Protein 8IVZ (pdb70)

Nearest PDB structures (foldseek):
  8ivz-assembly1_A  TM=7.024E-01  e=9.332E-20  Mus musculus
  2x0c-assembly1_A  TM=5.821E-01  e=8.755E-14  Mus musculus
  5ic0-assembly1_A  TM=5.980E-01  e=2.371E-13  Mus musculus
  5ic1-assembly1_A  TM=5.820E-01  e=1.848E-13  Mus musculus
  8vdo-assembly1_A  TM=5.784E-01  e=1.638E-11  Mus musculus

InterPro domains:
  IPR000299 FERM domain [PS50057] (86-403)
  IPR002404 IRS-type PTB domain [PF02174] (313-400)
  IPR002558 I/LWEQ domain [PF01608] (2386-2531)
  IPR002558 I/LWEQ domain [PS50945] (2293-2533)
  IPR002558 I/LWEQ domain [SM00307] (2336-2533)
  IPR011993 PH-like domain superfamily [G3DSA:2.30.29.30] (308-405)
  IPR014352 FERM/acyl-CoA-binding protein superfamily [G3DSA:1.20.80.10] (198-307)
  IPR015009 Vinculin-binding site-containing domain [PF08913] (1849-1973)
  IPR015224 Talin, central [PF09141] (491-652)
  IPR019747 FERM conserved site [PS00660] (173-201)
  IPR019747 FERM conserved site [PS00661] (283-312)
  IPR019748 FERM central domain [cd14473] (211-305)
  IPR019749 Band 4.1 domain [SM00295] (82-313)
  IPR029071 Ubiquitin-like domain superfamily [SSF54236] (79-135)
  IPR032425 Talin, N-terminal F0 domain [PF16511] (4-83)
  IPR035963 FERM superfamily, second domain [SSF47031] (195-308)
  IPR035964 I/LWEQ domain superfamily [SSF109885] (658-782)
  IPR035964 I/LWEQ domain superfamily [SSF109885] (753-888)
  IPR035964 I/LWEQ domain superfamily [SSF109885] (1411-1555)
  IPR035964 I/LWEQ domain superfamily [SSF109885] (2295-2486)

GO terms:
  GO:0005925 focal adhesion (C, IDA)
  GO:0043622 cortical microtubule organization (P, IMP)
  GO:0005515 protein binding (F, IPI)
  GO:0030866 cortical actin cytoskeleton organization (P, IMP)
  GO:0007044 cell-substrate junction assembly (P, IMP)
  GO:0005829 cytosol (C, TAS)
  GO:0005178 integrin binding (F, IMP)
  GO:0001786 phosphatidylserine binding (F, IMP)
  GO:0035091 phosphatidylinositol binding (F, IMP)
  GO:0033622 integrin activation (P, IMP)
  GO:0007229 integrin-mediated signaling pathway (P, IMP)

Structure (mmCIF, N/CA/C/O backbone):
data_8IVZ
#
_entry.id   8IVZ
#
_cell.length_a   40.544
_cell.length_b   46.898
_cell.length_c   261.610
_cell.angle_alpha   90.00
_cell.angle_beta   90.00
_cell.angle_gamma   90.00
#
_symmetry.space_group_name_H-M   'P 2 2 21'
#
loop_
_entity.id
_entity.type
_entity.pdbx_description
1 polymer Talin-1
2 polymer 'KN motif and ankyrin repeat domains 1'
3 water water
#
loop_
_atom_site.group_PDB
_atom_site.id
_atom_site.type_symbol
_atom_site.label_atom_id
_atom_site.label_alt_id
_atom_site.label_comp_id
_atom_site.label_asym_id
_atom_site.label_entity_id
_atom_site.label_seq_id
_atom_site.pdbx_PDB_ins_code
_atom_site.Cartn_x
_atom_site.Cartn_y
_atom_site.Cartn_z
_atom_site.occupancy
_atom_site.B_iso_or_equiv
_atom_site.auth_seq_id
_atom_site.auth_comp_id
_atom_site.auth_asym_id
_atom_site.auth_atom_id
_atom_site.pdbx_PDB_model_num
ATOM 1 N N . GLY A 1 7 ? -15.243 -3.119 46.834 1.00 100.74 1359 GLY A N 1
ATOM 2 C CA . GLY A 1 7 ? -13.886 -3.347 46.377 1.00 100.28 1359 GLY A CA 1
ATOM 3 C C . GLY A 1 7 ? -13.176 -2.077 45.952 1.00 96.05 1359 GLY A C 1
ATOM 4 O O . GLY A 1 7 ? -11.985 -1.905 46.211 1.00 87.17 1359 GLY A O 1
ATOM 5 N N . GLN A 1 8 ? -13.915 -1.178 45.295 1.00 97.08 1360 GLN A N 1
ATOM 6 C CA . GLN A 1 8 ? -13.317 0.071 44.837 1.00 90.49 1360 GLN A CA 1
ATOM 7 C C . GLN A 1 8 ? -13.098 1.054 45.980 1.00 82.51 1360 GLN A C 1
ATOM 8 O O . GLN A 1 8 ? -12.18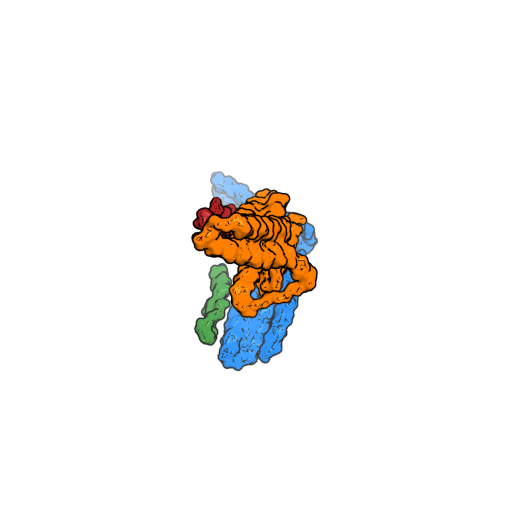0 1.878 45.911 1.00 86.63 1360 GLN A O 1
ATOM 14 N N . LYS A 1 9 ? -13.921 0.990 47.030 1.00 76.31 1361 LYS A N 1
ATOM 15 C CA . LYS A 1 9 ? -13.763 1.926 48.139 1.00 71.99 1361 LYS A CA 1
ATOM 16 C C . LYS A 1 9 ? -12.449 1.699 48.876 1.00 68.98 1361 LYS A C 1
ATOM 17 O O . LYS A 1 9 ? -11.750 2.657 49.224 1.00 67.08 1361 LYS A O 1
ATOM 23 N N . GLU A 1 10 ? -12.099 0.434 49.125 1.00 74.93 1362 GLU A N 1
ATOM 24 C CA . GLU A 1 10 ? -10.842 0.131 49.802 1.00 75.10 1362 GLU A CA 1
ATOM 25 C C . GLU A 1 10 ? -9.647 0.641 49.005 1.00 71.55 1362 GLU A C 1
ATOM 26 O O . GLU A 1 10 ? -8.655 1.101 49.583 1.00 66.06 1362 GLU A O 1
ATOM 32 N N . CYS A 1 11 ? -9.724 0.572 47.674 1.00 59.00 1363 CYS A N 1
ATOM 33 C CA . CYS A 1 11 ? -8.639 1.076 46.839 1.00 54.29 1363 CYS A CA 1
ATOM 34 C C . CYS A 1 11 ? -8.660 2.597 46.746 1.00 54.73 1363 CYS A C 1
ATOM 35 O O . CYS A 1 11 ? -7.601 3.232 46.692 1.00 56.51 1363 CYS A O 1
ATOM 38 N N . ASP A 1 12 ? -9.852 3.200 46.724 1.00 59.14 1364 ASP A N 1
ATOM 39 C CA . ASP A 1 12 ? -9.937 4.656 46.662 1.00 54.91 1364 ASP A CA 1
ATOM 40 C C . ASP A 1 12 ? -9.445 5.296 47.954 1.00 52.26 1364 ASP A C 1
ATOM 41 O O . ASP A 1 12 ? -8.713 6.292 47.919 1.00 50.73 1364 ASP A O 1
ATOM 46 N N . ASN A 1 13 ? -9.836 4.741 49.104 1.00 57.65 1365 ASN A N 1
ATOM 47 C CA . ASN A 1 13 ? -9.379 5.293 50.376 1.00 51.72 1365 ASN A CA 1
ATOM 48 C C . ASN A 1 13 ? -7.877 5.104 50.553 1.00 52.17 1365 ASN A C 1
ATOM 49 O O . ASN A 1 13 ? -7.201 5.972 51.116 1.00 59.97 1365 ASN A O 1
ATOM 54 N N . ALA A 1 14 ? -7.338 3.980 50.077 1.00 44.72 1366 ALA A N 1
ATOM 55 C CA . ALA A 1 14 ? -5.903 3.743 50.201 1.00 48.92 1366 ALA A CA 1
ATOM 56 C C . ALA A 1 14 ? -5.105 4.759 49.395 1.00 53.99 1366 ALA A C 1
ATOM 57 O O . ALA A 1 14 ? -4.072 5.257 49.859 1.00 56.37 1366 ALA A O 1
ATOM 59 N N . LEU A 1 15 ? -5.571 5.087 48.188 1.00 52.60 1367 LEU A N 1
ATOM 60 C CA . LEU A 1 15 ? -4.873 6.075 47.373 1.00 49.58 1367 LEU A CA 1
ATOM 61 C C . LEU A 1 15 ? -4.981 7.474 47.965 1.00 51.06 1367 LEU A C 1
ATOM 62 O O . LEU A 1 15 ? -4.047 8.273 47.835 1.00 54.04 1367 LEU A O 1
ATOM 67 N N . ARG A 1 16 ? -6.106 7.790 48.612 1.00 47.00 1368 ARG A N 1
ATOM 68 C CA . ARG A 1 16 ? -6.242 9.091 49.258 1.00 47.07 1368 ARG A CA 1
ATOM 69 C C . ARG A 1 16 ? -5.298 9.218 50.446 1.00 50.57 1368 ARG A C 1
ATOM 70 O O . ARG A 1 16 ? -4.695 10.277 50.658 1.00 56.36 1368 ARG A O 1
ATOM 78 N N . GLN A 1 17 ? -5.158 8.150 51.234 1.00 49.81 1369 GLN A N 1
ATOM 79 C CA . GLN A 1 17 ? -4.241 8.186 52.368 1.00 54.78 1369 GLN A CA 1
ATOM 80 C C . GLN A 1 17 ? -2.787 8.207 51.915 1.00 50.36 1369 GLN A C 1
ATOM 81 O O . GLN A 1 17 ? -1.934 8.775 52.607 1.00 47.21 1369 GLN A O 1
ATOM 87 N N . LEU A 1 18 ? -2.484 7.602 50.763 1.00 52.18 1370 LEU A N 1
ATOM 88 C CA . LEU A 1 18 ? -1.103 7.567 50.291 1.00 51.64 1370 LEU A CA 1
ATOM 89 C C . LEU A 1 18 ? -0.637 8.934 49.806 1.00 55.99 1370 LEU A C 1
ATOM 90 O O . LEU A 1 18 ? 0.513 9.319 50.043 1.00 59.39 1370 LEU A O 1
ATOM 95 N N . GLU A 1 19 ? -1.505 9.680 49.120 1.00 54.58 1371 GLU A N 1
ATOM 96 C CA . GLU A 1 19 ? -1.113 11.008 48.662 1.00 55.51 1371 GLU A CA 1
ATOM 97 C C . GLU A 1 19 ? -1.095 12.025 49.795 1.00 56.43 1371 GLU A C 1
ATOM 98 O O . GLU A 1 19 ? -0.516 13.105 49.634 1.00 59.35 1371 GLU A O 1
ATOM 104 N N . THR A 1 20 ? -1.710 11.705 50.934 1.00 54.47 1372 THR A N 1
ATOM 105 C CA . THR A 1 20 ? -1.662 12.600 52.084 1.00 52.93 1372 THR A CA 1
ATOM 106 C C . THR A 1 20 ? -0.382 12.402 52.887 1.00 55.61 1372 THR A C 1
ATOM 107 O O . THR A 1 20 ? 0.238 13.378 53.324 1.00 59.98 1372 THR A O 1
ATOM 111 N N . VAL A 1 21 ? 0.036 11.147 53.079 1.00 53.70 1373 VAL A N 1
ATOM 112 C CA . VAL A 1 21 ? 1.233 10.864 53.862 1.00 50.32 1373 VAL A CA 1
ATOM 113 C C . VAL A 1 21 ? 2.507 11.214 53.106 1.00 53.36 1373 VAL A C 1
ATOM 114 O O . VAL A 1 21 ? 3.578 11.308 53.716 1.00 58.16 1373 VAL A O 1
ATOM 118 N N . ARG A 1 22 ? 2.424 11.413 51.788 1.00 49.18 1374 ARG A N 1
ATOM 119 C CA . ARG A 1 22 ? 3.599 11.817 51.027 1.00 47.64 1374 ARG A CA 1
ATOM 120 C C . ARG A 1 22 ? 4.002 13.257 51.315 1.00 54.42 1374 ARG A C 1
ATOM 121 O O . ARG A 1 22 ? 5.155 13.629 51.068 1.00 64.66 1374 ARG A O 1
ATOM 129 N N . GLU A 1 23 ? 3.082 14.072 51.842 1.00 51.11 1375 GLU A N 1
ATOM 130 C CA . GLU A 1 23 ? 3.417 15.451 52.183 1.00 59.25 1375 GLU A CA 1
ATOM 131 C C . GLU A 1 23 ? 4.521 15.519 53.230 1.00 50.93 1375 GLU A C 1
ATOM 132 O O . GLU A 1 23 ? 5.252 16.514 53.298 1.00 54.88 1375 GLU A O 1
ATOM 138 N N . LEU A 1 24 ? 4.659 14.476 54.052 1.00 51.27 1376 LEU A N 1
ATOM 139 C CA . LEU A 1 24 ? 5.762 14.430 55.004 1.00 54.20 1376 LEU A CA 1
ATOM 140 C C . LEU A 1 24 ? 7.102 14.284 54.295 1.00 56.21 1376 LEU A C 1
ATOM 141 O O . LEU A 1 24 ? 8.127 14.756 54.802 1.00 55.92 1376 LEU A O 1
ATOM 146 N N . LEU A 1 25 ? 7.117 13.640 53.127 1.00 51.08 1377 LEU A N 1
ATOM 147 C CA . LEU A 1 25 ? 8.370 13.394 52.427 1.00 55.13 1377 LEU A CA 1
ATOM 148 C C . LEU A 1 25 ? 8.844 14.593 51.619 1.00 63.89 1377 LEU A C 1
ATOM 149 O O . LEU A 1 25 ? 10.012 14.627 51.217 1.00 75.76 1377 LEU A O 1
ATOM 154 N N . GLU A 1 26 ? 7.973 15.573 51.372 1.00 58.04 1378 GLU A N 1
ATOM 155 C CA . GLU A 1 26 ? 8.340 16.684 50.500 1.00 65.10 1378 GLU A CA 1
ATOM 156 C C . GLU A 1 26 ? 9.472 17.510 51.098 1.00 69.22 1378 GLU A C 1
ATOM 157 O O . GLU A 1 26 ? 10.494 17.746 50.444 1.00 77.29 1378 GLU A O 1
ATOM 163 N N . ASN A 1 27 ? 9.312 17.955 52.341 1.00 65.00 1379 ASN A N 1
ATOM 164 C CA . ASN A 1 27 ? 10.313 18.784 53.012 1.00 69.70 1379 ASN A CA 1
ATOM 165 C C . ASN A 1 27 ? 10.369 18.412 54.485 1.00 75.39 1379 ASN A C 1
ATOM 166 O O . ASN A 1 27 ? 9.750 19.064 55.334 1.00 83.45 1379 ASN A O 1
ATOM 171 N N . PRO A 1 28 ? 11.114 17.359 54.831 1.00 71.81 1380 PRO A N 1
ATOM 172 C CA . PRO A 1 28 ? 11.222 16.972 56.243 1.00 70.27 1380 PRO A CA 1
ATOM 173 C C . PRO A 1 28 ? 12.418 17.617 56.928 1.00 72.76 1380 PRO A C 1
ATOM 174 O O . PRO A 1 28 ? 13.508 17.041 56.965 1.00 64.56 1380 PRO A O 1
ATOM 178 N N . VAL A 1 29 ? 12.221 18.819 57.471 1.00 79.03 1381 VAL A N 1
ATOM 179 C CA . VAL A 1 29 ? 13.236 19.536 58.232 1.00 70.51 1381 VAL A CA 1
ATOM 180 C C . VAL A 1 29 ? 12.808 19.770 59.675 1.00 67.95 1381 VAL A C 1
ATOM 181 O O . VAL A 1 29 ? 13.463 20.522 60.397 1.00 72.53 1381 VAL A O 1
ATOM 185 N N . GLN A 1 30 ? 11.728 19.130 60.111 1.00 71.24 1382 GLN A N 1
ATOM 186 C CA . GLN A 1 30 ? 11.199 19.255 61.459 1.00 66.24 1382 GLN A CA 1
ATOM 187 C C . GLN A 1 30 ? 10.852 17.872 61.981 1.00 69.13 1382 GLN A C 1
ATOM 188 O O . GLN A 1 30 ? 10.566 16.966 61.189 1.00 72.88 1382 GLN A O 1
ATOM 194 N N . PRO A 1 31 ? 10.871 17.671 63.302 1.00 67.22 1383 PRO A N 1
ATOM 195 C CA . PRO A 1 31 ? 10.544 16.345 63.844 1.00 61.83 1383 PRO A CA 1
ATOM 196 C C . PRO A 1 31 ? 9.102 15.960 63.544 1.00 63.53 1383 PRO A C 1
ATOM 197 O O . PRO A 1 31 ? 8.166 16.718 63.813 1.00 70.39 1383 PRO A O 1
ATOM 201 N N . ILE A 1 32 ? 8.932 14.766 62.979 1.00 57.06 1384 ILE A N 1
ATOM 202 C CA . ILE A 1 32 ? 7.598 14.292 62.625 1.00 60.88 1384 ILE A CA 1
ATOM 203 C C . ILE A 1 32 ? 6.904 13.680 63.835 1.00 62.20 1384 ILE A C 1
ATOM 204 O O . ILE A 1 32 ? 5.745 13.994 64.128 1.00 65.75 1384 ILE A O 1
ATOM 209 N N . ASN A 1 33 ? 7.597 12.805 64.558 1.00 63.20 1385 ASN A N 1
ATOM 210 C CA . ASN A 1 33 ? 7.030 12.153 65.732 1.00 65.88 1385 ASN A CA 1
ATOM 211 C C . ASN A 1 33 ? 8.144 11.934 66.751 1.00 67.54 1385 ASN A C 1
ATOM 212 O O . ASN A 1 33 ? 9.267 12.420 66.583 1.00 66.08 1385 ASN A O 1
ATOM 217 N N . ASP A 1 34 ? 7.830 11.196 67.817 1.00 71.17 1386 ASP A N 1
ATOM 218 C CA . ASP A 1 34 ? 8.763 10.973 68.912 1.00 67.10 1386 ASP A CA 1
ATOM 219 C C . ASP A 1 34 ? 9.582 9.697 68.748 1.00 57.65 1386 ASP A C 1
ATOM 220 O O . ASP A 1 34 ? 10.106 9.178 69.740 1.00 66.29 1386 ASP A O 1
ATOM 225 N N . MET A 1 35 ? 9.708 9.182 67.528 1.00 59.75 1387 MET A N 1
ATOM 226 C CA . MET A 1 35 ? 10.492 7.977 67.299 1.00 58.39 1387 MET A CA 1
ATOM 227 C C . MET A 1 35 ? 11.975 8.314 67.231 1.00 52.81 1387 MET A C 1
ATOM 228 O O . MET A 1 35 ? 12.374 9.279 66.571 1.00 49.86 1387 MET A O 1
ATOM 233 N N . SER A 1 36 ? 12.791 7.519 67.917 1.00 52.38 1388 SER A N 1
ATOM 234 C CA . SER A 1 36 ? 14.234 7.641 67.797 1.00 49.09 1388 SER A CA 1
ATOM 235 C C . SER A 1 36 ? 14.686 7.059 66.460 1.00 60.49 1388 SER A C 1
ATOM 236 O O . SER A 1 36 ? 13.885 6.558 65.665 1.00 67.67 1388 SER A O 1
ATOM 239 N N . TYR A 1 37 ? 15.994 7.126 66.201 1.00 59.50 1389 TYR A N 1
ATOM 240 C CA . TYR A 1 37 ? 16.513 6.527 64.977 1.00 56.07 1389 TYR A CA 1
ATOM 241 C C . TYR A 1 37 ? 16.333 5.015 64.983 1.00 57.38 1389 TYR A C 1
ATOM 242 O O . TYR A 1 37 ? 16.138 4.407 63.924 1.00 61.38 1389 TYR A O 1
ATOM 251 N N . PHE A 1 38 ? 16.386 4.394 66.163 1.00 69.38 1390 PHE A N 1
ATOM 252 C CA . PHE A 1 38 ? 16.092 2.968 66.262 1.00 65.39 1390 PHE A CA 1
ATOM 253 C C . PHE A 1 38 ? 14.597 2.704 66.153 1.00 63.29 1390 PHE A C 1
ATOM 254 O O . PHE A 1 38 ? 14.180 1.681 65.598 1.00 59.35 1390 PHE A O 1
ATOM 262 N N . GLY A 1 39 ? 13.773 3.610 66.683 1.00 65.65 1391 GLY A N 1
ATOM 263 C CA . GLY A 1 39 ? 12.338 3.477 66.510 1.00 59.20 1391 GLY A CA 1
ATOM 264 C C . GLY A 1 39 ? 11.910 3.611 65.064 1.00 59.99 1391 GLY A C 1
ATOM 265 O O . GLY A 1 39 ? 10.914 3.012 64.649 1.00 66.34 1391 GLY A O 1
ATOM 266 N N . CYS A 1 40 ? 12.654 4.389 64.275 1.00 56.84 1392 CYS A N 1
ATOM 267 C CA . CYS A 1 40 ? 12.329 4.535 62.861 1.00 50.99 1392 CYS A CA 1
ATOM 268 C C . CYS A 1 40 ? 12.653 3.262 62.092 1.00 57.41 1392 CYS A C 1
ATOM 269 O O . CYS A 1 40 ? 11.838 2.783 61.296 1.00 64.88 1392 CYS A O 1
ATOM 272 N N . LEU A 1 41 ? 13.843 2.698 62.315 1.00 57.13 1393 LEU A N 1
ATOM 273 C CA . LEU A 1 41 ? 14.216 1.483 61.600 1.00 57.45 1393 LEU A CA 1
ATOM 274 C C . LEU A 1 41 ? 13.330 0.312 62.005 1.00 64.67 1393 LEU A C 1
ATOM 275 O O . LEU A 1 41 ? 12.894 -0.463 61.147 1.00 65.44 1393 LEU A O 1
ATOM 280 N N . ASP A 1 42 ? 13.048 0.169 63.303 1.00 61.88 1394 ASP A N 1
ATOM 281 C CA . ASP A 1 42 ? 12.162 -0.901 63.751 1.00 57.63 1394 ASP A CA 1
ATOM 282 C C . ASP A 1 42 ? 10.786 -0.779 63.110 1.00 57.98 1394 ASP A C 1
ATOM 283 O O . ASP A 1 42 ? 10.192 -1.783 62.703 1.00 58.61 1394 ASP A O 1
ATOM 288 N N . SER A 1 43 ? 10.265 0.447 63.009 1.00 61.11 1395 SER A N 1
ATOM 289 C CA . SER A 1 43 ? 8.988 0.649 62.334 1.00 57.08 1395 SER A CA 1
ATOM 290 C C . SER A 1 43 ? 9.071 0.276 60.861 1.00 60.92 1395 SER A C 1
ATOM 291 O O . SER A 1 43 ? 8.090 -0.209 60.287 1.00 63.38 1395 SER A O 1
ATOM 294 N N . VAL A 1 44 ? 10.229 0.493 60.234 1.00 58.72 1396 VAL A N 1
ATOM 295 C CA . VAL A 1 44 ? 10.404 0.102 58.841 1.00 55.10 1396 VAL A CA 1
ATOM 296 C C . VAL A 1 44 ? 10.426 -1.416 58.714 1.00 59.81 1396 VAL A C 1
ATOM 297 O O . VAL A 1 44 ? 9.817 -1.984 57.799 1.00 66.30 1396 VAL A O 1
ATOM 301 N N . MET A 1 45 ? 11.111 -2.099 59.636 1.00 55.60 1397 MET A N 1
ATOM 302 C CA . MET A 1 45 ? 11.194 -3.555 59.569 1.00 60.39 1397 MET A CA 1
ATOM 303 C C . MET A 1 45 ? 9.832 -4.201 59.793 1.00 63.48 1397 MET A C 1
ATOM 304 O O . MET A 1 45 ? 9.456 -5.131 59.072 1.00 65.30 1397 MET A O 1
ATOM 309 N N . GLU A 1 46 ? 9.075 -3.719 60.782 1.00 67.49 1398 GLU A N 1
ATOM 310 C CA . GLU A 1 46 ? 7.781 -4.324 61.078 1.00 70.19 1398 GLU A CA 1
ATOM 311 C C . GLU A 1 46 ? 6.769 -4.038 59.976 1.00 67.00 1398 GLU A C 1
ATOM 312 O O . GLU A 1 46 ? 6.018 -4.933 59.570 1.00 70.16 1398 GLU A O 1
ATOM 318 N N . ASN A 1 47 ? 6.729 -2.799 59.480 1.00 63.92 1399 ASN A N 1
ATOM 319 C CA . ASN A 1 47 ? 5.808 -2.464 58.402 1.00 57.54 1399 ASN A CA 1
ATOM 320 C C . ASN A 1 47 ? 6.175 -3.150 57.093 1.00 63.86 1399 ASN A C 1
ATOM 321 O O . ASN A 1 47 ? 5.298 -3.345 56.245 1.00 64.51 1399 ASN A O 1
ATOM 326 N N . SER A 1 48 ? 7.445 -3.517 56.909 1.00 59.71 1400 SER A N 1
ATOM 327 C CA . SER A 1 48 ? 7.827 -4.261 55.713 1.00 53.04 1400 SER A CA 1
ATOM 328 C C . SER A 1 48 ? 7.294 -5.687 55.760 1.00 58.18 1400 SER A C 1
ATOM 329 O O . SER A 1 48 ? 6.856 -6.227 54.737 1.00 63.46 1400 SER A O 1
ATOM 332 N N . LYS A 1 49 ? 7.326 -6.315 56.939 1.00 64.53 1401 LYS A N 1
ATOM 333 C CA . LYS A 1 49 ? 6.748 -7.648 57.079 1.00 54.01 1401 LYS A CA 1
ATOM 334 C C . LYS A 1 49 ? 5.237 -7.611 56.896 1.00 57.42 1401 LYS A C 1
ATOM 335 O O . LYS A 1 49 ? 4.656 -8.518 56.290 1.00 66.94 1401 LYS A O 1
ATOM 341 N N . VAL A 1 50 ? 4.586 -6.568 57.414 1.00 55.22 1402 VAL A N 1
ATOM 342 C CA . VAL A 1 50 ? 3.143 -6.431 57.244 1.00 58.92 1402 VAL A CA 1
ATOM 343 C C . VAL A 1 50 ? 2.801 -6.171 55.782 1.00 64.54 1402 VAL A C 1
ATOM 344 O O . VAL A 1 50 ? 1.840 -6.736 55.245 1.00 64.60 1402 VAL A O 1
ATOM 348 N N . LEU A 1 51 ? 3.585 -5.323 55.111 1.00 65.11 1403 LEU A N 1
ATOM 349 C CA . LEU A 1 51 ? 3.333 -5.040 53.702 1.00 60.03 1403 LEU A CA 1
ATOM 350 C C . LEU A 1 51 ? 3.573 -6.272 52.838 1.00 56.50 1403 LEU A C 1
ATOM 351 O O . LEU A 1 51 ? 2.856 -6.496 51.855 1.00 62.39 1403 LEU A O 1
ATOM 356 N N . GLY A 1 52 ? 4.572 -7.083 53.191 1.00 56.23 1404 GLY A N 1
ATOM 357 C CA . GLY A 1 52 ? 4.864 -8.269 52.402 1.00 54.46 1404 GLY A CA 1
ATOM 358 C C . GLY A 1 52 ? 3.707 -9.248 52.363 1.00 57.55 1404 GLY A C 1
ATOM 359 O O . GLY A 1 52 ? 3.356 -9.767 51.301 1.00 55.87 1404 GLY A O 1
ATOM 360 N N . GLU A 1 53 ? 3.097 -9.514 53.520 1.00 55.07 1405 GLU A N 1
ATOM 361 C CA . GLU A 1 53 ? 1.939 -10.399 53.549 1.00 58.39 1405 GLU A CA 1
ATOM 362 C C . GLU A 1 53 ? 0.687 -9.709 53.023 1.00 55.54 1405 GLU A C 1
ATOM 363 O O . GLU A 1 53 ? -0.218 -10.382 52.517 1.00 60.55 1405 GLU A O 1
ATOM 369 N N . ALA A 1 54 ? 0.615 -8.380 53.127 1.00 52.65 1406 ALA A N 1
ATOM 370 C CA . ALA A 1 54 ? -0.515 -7.664 52.546 1.00 53.72 1406 ALA A CA 1
ATOM 371 C C . ALA A 1 54 ? -0.479 -7.726 51.025 1.00 51.77 1406 ALA A C 1
ATOM 372 O O . ALA A 1 54 ? -1.513 -7.942 50.383 1.00 47.88 1406 ALA A O 1
ATOM 374 N N . MET A 1 55 ? 0.703 -7.542 50.431 1.00 50.42 1407 MET A N 1
ATOM 375 C CA . MET A 1 55 ? 0.831 -7.686 48.985 1.00 46.87 1407 MET A CA 1
ATOM 376 C C . MET A 1 55 ? 0.495 -9.105 48.546 1.00 50.11 1407 MET A C 1
ATOM 377 O O . MET A 1 55 ? -0.088 -9.311 47.475 1.00 46.14 1407 MET A O 1
ATOM 382 N N . THR A 1 56 ? 0.854 -10.097 49.364 1.00 57.87 1408 THR A N 1
ATOM 383 C CA . THR A 1 56 ? 0.477 -11.474 49.064 1.00 53.38 1408 THR A CA 1
ATOM 384 C C . THR A 1 56 ? -1.038 -11.634 49.050 1.00 50.25 1408 THR A C 1
ATOM 385 O O . THR 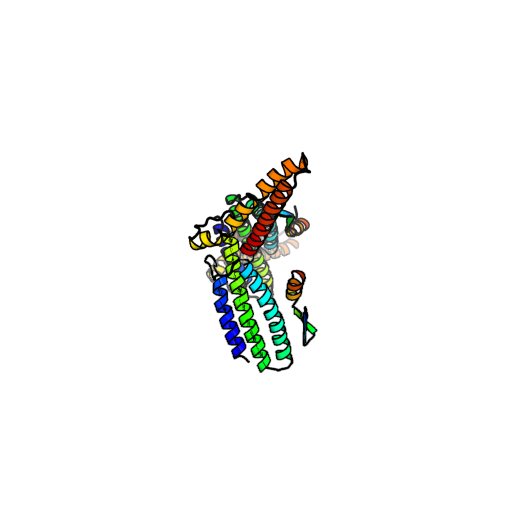A 1 56 ? -1.596 -12.263 48.145 1.00 50.38 1408 THR A O 1
ATOM 389 N N . GLY A 1 57 ? -1.721 -11.054 50.039 1.00 47.73 1409 GLY A N 1
ATOM 390 C CA . GLY A 1 57 ? -3.171 -11.138 50.079 1.00 50.53 1409 GLY A CA 1
ATOM 391 C C . GLY A 1 57 ? -3.848 -10.352 48.978 1.00 47.45 1409 GLY A C 1
ATOM 392 O O . GLY A 1 57 ? -4.950 -10.705 48.549 1.00 51.32 1409 GLY A O 1
ATOM 393 N N . ILE A 1 58 ? -3.210 -9.280 48.507 1.00 47.60 1410 ILE A N 1
ATOM 394 C CA . ILE A 1 58 ? -3.773 -8.501 47.409 1.00 47.91 1410 ILE A CA 1
ATOM 395 C C . ILE A 1 58 ? -3.770 -9.317 46.122 1.00 45.61 1410 ILE A C 1
ATOM 396 O O . ILE A 1 58 ? -4.767 -9.363 45.392 1.00 46.62 1410 ILE A O 1
ATOM 401 N N . SER A 1 59 ? -2.650 -9.982 45.831 1.00 46.77 1411 SER A N 1
ATOM 402 C CA . SER A 1 59 ? -2.543 -10.750 44.596 1.00 41.31 1411 SER A CA 1
ATOM 403 C C . SER A 1 59 ? -3.420 -11.996 44.632 1.00 51.32 1411 SER A C 1
ATOM 404 O O . SER A 1 59 ? -4.108 -12.304 43.652 1.00 53.17 1411 SER A O 1
ATOM 407 N N . GLN A 1 60 ? -3.412 -12.722 45.752 1.00 52.31 1412 GLN A N 1
ATOM 408 C CA . GLN A 1 60 ? -4.149 -13.980 45.821 1.00 49.04 1412 GLN A CA 1
ATOM 409 C C . GLN A 1 60 ? -5.655 -13.751 45.792 1.00 51.33 1412 GLN A C 1
ATOM 410 O O . GLN A 1 60 ? -6.380 -14.461 45.086 1.00 55.06 1412 GLN A O 1
ATOM 416 N N . ASN A 1 61 ? -6.147 -12.769 46.549 1.00 44.32 1413 ASN A N 1
ATOM 417 C CA . ASN A 1 61 ? -7.588 -12.556 46.625 1.00 52.07 1413 ASN A CA 1
ATOM 418 C C . ASN A 1 61 ? -8.138 -11.928 45.351 1.00 52.22 1413 ASN A C 1
ATOM 419 O O . ASN A 1 61 ? -9.300 -12.167 44.999 1.00 55.51 1413 ASN A O 1
ATOM 424 N N . ALA A 1 62 ? -7.334 -11.123 44.653 1.00 46.23 1414 ALA A N 1
ATOM 425 C CA . ALA A 1 62 ? -7.739 -10.677 43.325 1.00 49.70 1414 ALA A CA 1
ATOM 426 C C . ALA A 1 62 ? -7.748 -11.836 42.338 1.00 56.40 1414 ALA A C 1
ATOM 427 O O . ALA A 1 62 ? -8.577 -11.867 41.422 1.00 53.22 1414 ALA A O 1
ATOM 429 N N . LYS A 1 63 ? -6.841 -12.799 42.516 1.00 52.20 1415 LYS A N 1
ATOM 430 C CA . LYS A 1 63 ? -6.830 -13.981 41.661 1.00 49.43 1415 LYS A CA 1
ATOM 431 C C . LYS A 1 63 ? -8.009 -14.895 41.969 1.00 52.43 1415 LYS A C 1
ATOM 432 O O . LYS A 1 63 ? -8.630 -15.448 41.054 1.00 54.45 1415 LYS A O 1
ATOM 438 N N . ASN A 1 64 ? -8.342 -15.055 43.248 1.00 54.35 1416 ASN A N 1
ATOM 439 C CA . ASN A 1 64 ? -9.390 -15.972 43.674 1.00 56.70 1416 ASN A CA 1
ATOM 440 C C . ASN A 1 64 ? -10.769 -15.327 43.735 1.00 51.00 1416 ASN A C 1
ATOM 441 O O . ASN A 1 64 ? -11.739 -16.009 44.080 1.00 59.74 1416 ASN A O 1
ATOM 446 N N . GLY A 1 65 ? -10.885 -14.041 43.411 1.00 50.60 1417 GLY A N 1
ATOM 447 C CA . GLY A 1 65 ? -12.170 -13.379 43.497 1.00 57.22 1417 GLY A CA 1
ATOM 448 C C . GLY A 1 65 ? -12.709 -13.228 44.900 1.00 56.78 1417 GLY A C 1
ATOM 449 O O . GLY A 1 65 ? -13.916 -13.041 45.075 1.00 56.47 1417 GLY A O 1
ATOM 450 N N . ASN A 1 66 ? -11.845 -13.308 45.913 1.00 56.71 1418 ASN A N 1
ATOM 451 C CA . ASN A 1 66 ? -12.261 -13.166 47.308 1.00 60.21 1418 ASN A CA 1
ATOM 452 C C . ASN A 1 66 ? -12.196 -11.686 47.673 1.00 56.70 1418 ASN A C 1
ATOM 453 O O . ASN A 1 66 ? -11.244 -11.198 48.287 1.00 60.40 1418 ASN A O 1
ATOM 458 N N . LEU A 1 67 ? -13.242 -10.963 47.273 1.00 55.70 1419 LEU A N 1
ATOM 459 C CA . LEU A 1 67 ? -13.246 -9.511 47.432 1.00 52.37 1419 LEU A CA 1
ATOM 460 C C . LEU A 1 67 ? -13.199 -9.042 48.884 1.00 52.34 1419 LEU A C 1
ATOM 461 O O . LEU A 1 67 ? -12.463 -8.078 49.159 1.00 53.73 1419 LEU A O 1
ATOM 466 N N . PRO A 1 68 ? -13.941 -9.626 49.837 1.00 60.93 1420 PRO A N 1
ATOM 467 C CA . PRO A 1 68 ? -13.824 -9.140 51.227 1.00 52.08 1420 PRO A CA 1
ATOM 468 C C . PRO A 1 68 ? -12.409 -9.211 51.776 1.00 59.83 1420 PRO A C 1
ATOM 469 O O . PRO A 1 68 ? -11.896 -8.209 52.291 1.00 58.76 1420 PRO A O 1
ATOM 473 N N . GLU A 1 69 ? -11.758 -10.372 51.678 1.00 59.70 1421 GLU A N 1
ATOM 474 C CA . GLU A 1 69 ? -10.370 -10.482 52.112 1.00 55.14 1421 GLU A CA 1
ATOM 475 C C . GLU A 1 69 ? -9.433 -9.642 51.255 1.00 50.06 1421 GLU A C 1
ATOM 476 O O . GLU A 1 69 ? -8.358 -9.259 51.727 1.00 52.37 1421 GLU A O 1
ATOM 482 N N . PHE A 1 70 ? -9.814 -9.352 50.008 1.00 54.53 1422 PHE A N 1
ATOM 483 C CA . PHE A 1 70 ? -9.018 -8.449 49.185 1.00 51.15 1422 PHE A CA 1
ATOM 484 C C . PHE A 1 70 ? -9.033 -7.037 49.752 1.00 48.10 1422 PHE A C 1
ATOM 485 O O . PHE A 1 70 ? -7.989 -6.378 49.821 1.00 50.92 1422 PHE A O 1
ATOM 493 N N . GLY A 1 71 ? -10.208 -6.556 50.164 1.00 50.80 1423 GLY A N 1
ATOM 494 C CA . GLY A 1 71 ? -10.282 -5.243 50.781 1.00 51.77 1423 GLY A CA 1
ATOM 495 C C . GLY A 1 71 ? -9.502 -5.165 52.078 1.00 56.05 1423 GLY A C 1
ATOM 496 O O . GLY A 1 71 ? -8.893 -4.138 52.386 1.00 57.10 1423 GLY A O 1
ATOM 497 N N . ASP A 1 72 ? -9.510 -6.250 52.857 1.00 52.50 1424 ASP A N 1
ATOM 498 C CA . ASP A 1 72 ? -8.705 -6.288 54.073 1.00 46.69 1424 ASP A CA 1
ATOM 499 C C . ASP A 1 72 ? -7.220 -6.182 53.751 1.00 46.83 1424 ASP A C 1
ATOM 500 O O . ASP A 1 72 ? -6.468 -5.508 54.464 1.00 50.92 1424 ASP A O 1
ATOM 505 N N . ALA A 1 73 ? -6.779 -6.840 52.676 1.00 47.14 1425 ALA A N 1
ATOM 506 C CA . ALA A 1 73 ? -5.374 -6.765 52.294 1.00 42.47 1425 ALA A CA 1
ATOM 507 C C . ALA A 1 73 ? -5.015 -5.377 51.780 1.00 48.52 1425 ALA A C 1
ATOM 508 O O . ALA A 1 73 ? -3.908 -4.884 52.030 1.00 50.61 1425 ALA A O 1
ATOM 510 N N . ILE A 1 74 ? -5.936 -4.732 51.062 1.00 49.12 1426 ILE A N 1
ATOM 511 C CA . ILE A 1 74 ? -5.689 -3.377 50.576 1.00 47.78 1426 ILE A CA 1
ATOM 512 C C . ILE A 1 74 ? -5.558 -2.409 51.747 1.00 44.89 1426 ILE A C 1
ATOM 513 O O . ILE A 1 74 ? -4.626 -1.598 51.800 1.00 47.08 1426 ILE A O 1
ATOM 518 N N . ALA A 1 75 ? -6.484 -2.485 52.706 1.00 49.68 1427 ALA A N 1
ATOM 519 C CA . ALA A 1 75 ? -6.433 -1.586 53.854 1.00 44.44 1427 ALA A CA 1
ATOM 520 C C . ALA A 1 75 ? -5.201 -1.851 54.709 1.00 51.24 1427 ALA A C 1
ATOM 521 O O . ALA A 1 75 ? -4.578 -0.913 55.222 1.00 49.73 1427 ALA A O 1
ATOM 523 N N . THR A 1 76 ? -4.836 -3.123 54.877 1.00 49.29 1428 THR A N 1
ATOM 524 C CA . THR A 1 76 ? -3.627 -3.453 55.626 1.00 46.14 1428 THR A CA 1
ATOM 525 C C . THR A 1 76 ? -2.388 -2.897 54.935 1.00 49.70 1428 THR A C 1
ATOM 526 O O . THR A 1 76 ? -1.481 -2.374 55.595 1.00 51.74 1428 THR A O 1
ATOM 530 N N . ALA A 1 77 ? -2.336 -2.989 53.604 1.00 52.49 1429 ALA A N 1
ATOM 531 C CA . ALA A 1 77 ? -1.201 -2.437 52.872 1.00 50.88 1429 ALA A CA 1
ATOM 532 C C . ALA A 1 77 ? -1.147 -0.920 52.998 1.00 49.50 1429 ALA A C 1
ATOM 533 O O . ALA A 1 77 ? -0.061 -0.339 53.097 1.00 54.09 1429 ALA A O 1
ATOM 535 N N . SER A 1 78 ? -2.308 -0.262 53.003 1.00 49.25 1430 SER A N 1
ATOM 536 C CA . SER A 1 78 ? -2.337 1.191 53.146 1.00 48.71 1430 SER A CA 1
ATOM 537 C C . SER A 1 78 ? -1.812 1.615 54.512 1.00 49.48 1430 SER A C 1
ATOM 538 O O . SER A 1 78 ? -1.011 2.551 54.619 1.00 45.65 1430 SER A O 1
ATOM 541 N N . LYS A 1 79 ? -2.257 0.934 55.571 1.00 55.07 1431 LYS A N 1
ATOM 542 C CA . LYS A 1 79 ? -1.779 1.252 56.913 1.00 49.34 1431 LYS A CA 1
ATOM 543 C C . LYS A 1 79 ? -0.283 0.998 57.040 1.00 44.65 1431 LYS A C 1
ATOM 544 O O . LYS A 1 79 ? 0.430 1.759 57.705 1.00 48.57 1431 LYS A O 1
ATOM 550 N N . ALA A 1 80 ? 0.214 -0.064 56.403 1.00 46.85 1432 ALA A N 1
ATOM 551 C CA . ALA A 1 80 ? 1.640 -0.362 56.471 1.00 41.62 1432 ALA A CA 1
ATOM 552 C C . ALA A 1 80 ? 2.462 0.697 55.747 1.00 48.60 1432 ALA A C 1
ATOM 553 O O . ALA A 1 80 ? 3.506 1.129 56.248 1.00 53.15 1432 ALA A O 1
ATOM 555 N N . LEU A 1 81 ? 2.002 1.136 54.572 1.00 48.87 1433 LEU A N 1
ATOM 556 C CA . LEU A 1 81 ? 2.749 2.127 53.804 1.00 42.99 1433 LEU A CA 1
ATOM 557 C C . LEU A 1 81 ? 2.774 3.484 54.497 1.00 51.08 1433 LEU A C 1
ATOM 558 O O . LEU A 1 81 ? 3.756 4.224 54.365 1.00 50.63 1433 LEU A O 1
ATOM 563 N N . CYS A 1 82 ? 1.715 3.831 55.231 1.00 51.40 1434 CYS A N 1
ATOM 564 C CA . CYS A 1 82 ? 1.686 5.118 55.920 1.00 48.08 1434 CYS A CA 1
ATOM 565 C C . CYS A 1 82 ? 2.703 5.155 57.054 1.00 47.25 1434 CYS A C 1
ATOM 566 O O . CYS A 1 82 ? 3.518 6.082 57.140 1.00 46.40 1434 CYS A O 1
ATOM 569 N N . GLY A 1 83 ? 2.672 4.154 57.936 1.00 45.08 1435 GLY A N 1
ATOM 570 C CA . GLY A 1 83 ? 3.678 4.071 58.980 1.00 47.55 1435 GLY A CA 1
ATOM 571 C C . GLY A 1 83 ? 5.072 3.843 58.435 1.00 48.95 1435 GLY A C 1
ATOM 572 O O . GLY A 1 83 ? 6.061 4.214 59.075 1.00 54.72 1435 GLY A O 1
ATOM 573 N N . PHE A 1 84 ? 5.174 3.229 57.254 1.00 42.85 1436 PHE A N 1
ATOM 574 C CA . PHE A 1 84 ? 6.471 3.051 56.612 1.00 45.04 1436 PHE A CA 1
ATOM 575 C C . PHE A 1 84 ? 7.096 4.395 56.263 1.00 51.58 1436 PHE A C 1
ATOM 576 O O . PHE A 1 84 ? 8.309 4.584 56.412 1.00 47.68 1436 PHE A O 1
ATOM 584 N N . THR A 1 85 ? 6.278 5.344 55.802 1.00 52.89 1437 THR A N 1
ATOM 585 C CA . THR A 1 85 ? 6.788 6.655 55.419 1.00 50.69 1437 THR A CA 1
ATOM 586 C C . THR A 1 85 ? 6.938 7.586 56.614 1.00 44.27 1437 THR A C 1
ATOM 587 O O . THR A 1 85 ? 7.820 8.453 56.607 1.00 47.84 1437 THR A O 1
ATOM 591 N N . GLU A 1 86 ? 6.094 7.434 57.639 1.00 44.64 1438 GLU A N 1
ATOM 592 C CA . GLU A 1 86 ? 6.289 8.204 58.863 1.00 49.77 1438 GLU A CA 1
ATOM 593 C C . GLU A 1 86 ? 7.633 7.889 59.502 1.00 50.14 1438 GLU A C 1
ATOM 594 O O . GLU A 1 86 ? 8.262 8.772 60.096 1.00 55.31 1438 GLU A O 1
ATOM 600 N N . ALA A 1 87 ? 8.094 6.643 59.385 1.00 49.48 1439 ALA A N 1
ATOM 601 C CA . ALA A 1 87 ? 9.417 6.300 59.889 1.00 43.93 1439 ALA A CA 1
ATOM 602 C C . ALA A 1 87 ? 10.508 6.841 58.976 1.00 45.60 1439 ALA A C 1
ATOM 603 O O . ALA A 1 87 ? 11.517 7.371 59.453 1.00 48.55 1439 ALA A O 1
ATOM 605 N N . ALA A 1 88 ? 10.320 6.723 57.659 1.00 46.52 1440 ALA A N 1
ATOM 606 C CA . ALA A 1 88 ? 11.330 7.209 56.726 1.00 43.13 1440 ALA A CA 1
ATOM 607 C C . ALA A 1 88 ? 11.441 8.728 56.769 1.00 46.00 1440 ALA A C 1
ATOM 608 O O . ALA A 1 88 ? 12.540 9.278 56.631 1.00 49.28 1440 ALA A O 1
ATOM 610 N N . ALA A 1 89 ? 10.318 9.423 56.961 1.00 47.18 1441 ALA A N 1
ATOM 611 C CA . ALA A 1 89 ? 10.360 10.881 57.029 1.00 43.87 1441 ALA A CA 1
ATOM 612 C C . ALA A 1 89 ? 11.085 11.354 58.282 1.00 49.60 1441 ALA A C 1
ATOM 613 O O . ALA A 1 89 ? 11.887 12.294 58.224 1.00 52.39 1441 ALA A O 1
ATOM 615 N N . GLN A 1 90 ? 10.819 10.715 59.423 1.00 48.86 1442 GLN A N 1
ATOM 616 C CA . GLN A 1 90 ? 11.529 11.068 60.648 1.00 45.41 1442 GLN A CA 1
ATOM 617 C C . GLN A 1 90 ? 12.994 10.653 60.573 1.00 49.19 1442 GLN A C 1
ATOM 618 O O . GLN A 1 90 ? 13.877 11.389 61.028 1.00 48.82 1442 GLN A O 1
ATOM 624 N N . ALA A 1 91 ? 13.272 9.480 59.996 1.00 49.63 1443 ALA A N 1
ATOM 625 C CA . ALA A 1 91 ? 14.656 9.038 59.859 1.00 47.45 1443 ALA A CA 1
ATOM 626 C C . ALA A 1 91 ? 15.439 9.960 58.933 1.00 48.07 1443 ALA A C 1
ATOM 627 O O . ALA A 1 91 ? 16.623 10.224 59.171 1.00 46.98 1443 ALA A O 1
ATOM 629 N N . ALA A 1 92 ? 14.798 10.460 57.874 1.00 43.57 1444 ALA A N 1
ATOM 630 C CA . ALA A 1 92 ? 15.469 11.413 56.996 1.00 46.02 1444 ALA A CA 1
ATOM 631 C C . ALA A 1 92 ? 15.768 12.714 57.729 1.00 52.65 1444 ALA A C 1
ATOM 632 O O . ALA A 1 92 ? 16.820 13.327 57.515 1.00 56.80 1444 ALA A O 1
ATOM 634 N N . TYR A 1 93 ? 14.854 13.149 58.598 1.00 52.01 1445 TYR A N 1
ATOM 635 C CA . TYR A 1 93 ? 15.108 14.332 59.412 1.00 48.69 1445 TYR A CA 1
ATOM 636 C C . TYR A 1 93 ? 16.286 14.108 60.351 1.00 52.55 1445 TYR A C 1
ATOM 637 O O . TYR A 1 93 ? 17.153 14.978 60.491 1.00 55.56 1445 TYR A O 1
ATOM 646 N N . LEU A 1 94 ? 16.341 12.941 60.998 1.00 53.35 1446 LEU A N 1
ATOM 647 C CA . LEU A 1 94 ? 17.415 12.680 61.951 1.00 51.51 1446 LEU A CA 1
ATOM 648 C C . LEU A 1 94 ? 18.765 12.544 61.259 1.00 54.70 1446 LEU A C 1
ATOM 649 O O . LEU A 1 94 ? 19.796 12.892 61.846 1.00 59.23 1446 LEU A O 1
ATOM 654 N N . VAL A 1 95 ? 18.785 12.048 60.021 1.00 55.10 1447 VAL A N 1
ATOM 655 C CA . VAL A 1 95 ? 20.052 11.855 59.320 1.00 52.80 1447 VAL A CA 1
ATOM 656 C C . VAL A 1 95 ? 20.715 13.197 59.032 1.00 55.32 1447 VAL A C 1
ATOM 657 O O . VAL A 1 95 ? 21.887 13.412 59.361 1.00 60.97 1447 VAL A O 1
ATOM 661 N N . GLY A 1 96 ? 19.975 14.123 58.417 1.00 55.01 1448 GLY A N 1
ATOM 662 C CA . GLY A 1 96 ? 20.546 15.421 58.099 1.00 58.35 1448 GLY A CA 1
ATOM 663 C C . GLY A 1 96 ? 20.879 16.242 59.328 1.00 62.74 1448 GLY A C 1
ATOM 664 O O . GLY A 1 96 ? 21.838 17.019 59.320 1.00 76.77 1448 GLY A O 1
ATOM 665 N N . VAL A 1 97 ? 20.101 16.081 60.397 1.00 60.63 1449 VAL A N 1
ATOM 666 C CA . VAL A 1 97 ? 20.366 16.812 61.630 1.00 59.59 1449 VAL A CA 1
ATOM 667 C C . VAL A 1 97 ? 21.575 16.230 62.362 1.00 56.71 1449 VAL A C 1
ATOM 668 O O . VAL A 1 97 ? 22.347 16.972 62.982 1.00 57.75 1449 VAL A O 1
ATOM 672 N N . SER A 1 98 ? 21.783 14.916 62.282 1.00 58.85 1450 SER A N 1
ATOM 673 C CA . SER A 1 98 ? 22.928 14.274 62.916 1.00 55.88 1450 SER A CA 1
ATOM 674 C C . SER A 1 98 ? 24.219 14.423 62.116 1.00 59.03 1450 SER A C 1
ATOM 675 O O . SER A 1 98 ? 25.218 13.785 62.464 1.00 62.31 1450 SER A O 1
ATOM 678 N N . ASP A 1 99 ? 24.225 15.233 61.063 1.00 66.62 1451 ASP A N 1
ATOM 679 C CA . ASP A 1 99 ? 25.438 15.415 60.281 1.00 70.38 1451 ASP A CA 1
ATOM 680 C C . ASP A 1 99 ? 26.429 16.287 61.050 1.00 72.22 1451 ASP A C 1
ATOM 681 O O . ASP A 1 99 ? 26.031 17.273 61.678 1.00 75.34 1451 ASP A O 1
ATOM 686 N N . PRO A 1 100 ? 27.721 15.943 61.035 1.00 73.41 1452 PRO A N 1
ATOM 687 C CA . PRO A 1 100 ? 28.691 16.713 61.833 1.00 72.16 1452 PRO A CA 1
ATOM 688 C C . PRO A 1 100 ? 28.789 18.176 61.440 1.00 72.06 1452 PRO A C 1
ATOM 689 O O . PRO A 1 100 ? 29.105 19.015 62.292 1.00 70.55 1452 PRO A O 1
ATOM 693 N N . ASN A 1 101 ? 28.530 18.513 60.179 1.00 67.37 1453 ASN A N 1
ATOM 694 C CA . ASN A 1 101 ? 28.604 19.898 59.732 1.00 74.17 1453 ASN A CA 1
ATOM 695 C C . ASN A 1 101 ? 27.345 20.694 60.048 1.00 72.22 1453 ASN A C 1
ATOM 696 O O . ASN A 1 101 ? 27.299 21.893 59.749 1.00 77.20 1453 ASN A O 1
ATOM 701 N N . SER A 1 102 ? 26.331 20.066 60.635 1.00 69.98 1454 SER A N 1
ATOM 702 C CA . SER A 1 102 ? 25.134 20.777 61.046 1.00 75.11 1454 SER A CA 1
ATOM 703 C C . SER A 1 102 ? 25.353 21.453 62.398 1.00 76.07 1454 SER A C 1
ATOM 704 O O . SER A 1 102 ? 26.345 21.218 63.093 1.00 82.33 1454 SER A O 1
ATOM 707 N N . GLN A 1 103 ? 24.403 22.307 62.766 1.00 79.33 1455 GLN A N 1
ATOM 708 C CA . GLN A 1 103 ? 24.401 22.996 64.048 1.00 84.08 1455 GLN A CA 1
ATOM 709 C C . GLN A 1 103 ? 23.018 22.868 64.667 1.00 85.95 1455 GLN A C 1
ATOM 710 O O . GLN A 1 103 ? 22.009 22.927 63.959 1.00 83.09 1455 GLN A O 1
ATOM 712 N N . ALA A 1 104 ? 22.972 22.694 65.986 1.00 91.14 1456 ALA A N 1
ATOM 713 C CA . ALA A 1 104 ? 21.711 22.430 66.661 1.00 86.97 1456 ALA A CA 1
ATOM 714 C C . ALA A 1 104 ? 21.713 23.043 68.053 1.00 87.46 1456 ALA A C 1
ATOM 715 O O . ALA A 1 104 ? 22.720 22.991 68.762 1.00 83.22 1456 ALA A O 1
ATOM 717 N N . GLN A 1 105 ? 20.575 23.621 68.432 1.00 92.97 1587 GLN A N 1
ATOM 718 C CA . GLN A 1 105 ? 20.333 24.045 69.804 1.00 82.70 1587 GLN A CA 1
ATOM 719 C C . GLN A 1 105 ? 19.636 22.905 70.538 1.00 79.47 1587 GLN A C 1
ATOM 720 O O . GLN A 1 105 ? 18.551 22.474 70.133 1.00 85.06 1587 GLN A O 1
ATOM 726 N N . ILE A 1 106 ? 20.258 22.416 71.604 1.00 78.13 1588 ILE A N 1
ATOM 727 C CA . ILE A 1 106 ? 19.758 21.252 72.327 1.00 74.38 1588 ILE A CA 1
ATOM 728 C C . ILE A 1 106 ? 18.768 21.709 73.390 1.00 74.31 1588 ILE A C 1
ATOM 729 O O . ILE A 1 106 ? 19.083 22.567 74.222 1.00 78.01 1588 ILE A O 1
ATOM 734 N N . SER A 1 107 ? 17.570 21.132 73.360 1.00 69.47 1589 SER A N 1
ATOM 735 C CA . SER A 1 107 ? 16.504 21.480 74.284 1.00 79.26 1589 SER A CA 1
ATOM 736 C C . SER A 1 107 ? 16.786 20.920 75.676 1.00 79.05 1589 SER A C 1
ATOM 737 O O . SER A 1 107 ? 17.582 19.991 75.833 1.00 75.97 1589 SER A O 1
ATOM 740 N N . PRO A 1 108 ? 16.150 21.482 76.712 1.00 81.96 1590 PRO A N 1
ATOM 741 C CA . PRO A 1 108 ? 16.315 20.906 78.059 1.00 83.35 1590 PRO A CA 1
ATOM 742 C C . PRO A 1 108 ? 15.897 19.449 78.145 1.00 79.26 1590 PRO A C 1
ATOM 743 O O . PRO A 1 108 ? 16.555 18.658 78.833 1.00 83.49 1590 PRO A O 1
ATOM 747 N N . GLU A 1 109 ? 14.811 19.071 77.466 1.00 75.34 1591 GLU A N 1
ATOM 748 C CA . GLU A 1 109 ? 14.413 17.668 77.432 1.00 80.18 1591 GLU A CA 1
ATOM 749 C C . GLU A 1 109 ? 15.426 16.819 76.676 1.00 80.19 1591 GLU A C 1
ATOM 750 O O . GLU A 1 109 ? 15.537 15.614 76.930 1.00 73.58 1591 GLU A O 1
ATOM 756 N N . GLY A 1 110 ? 16.169 17.424 75.748 1.00 77.64 1592 GLY A N 1
ATOM 757 C CA . GLY A 1 110 ? 17.239 16.697 75.085 1.00 71.37 1592 GLY A CA 1
ATOM 758 C C . GLY A 1 110 ? 18.433 16.473 75.992 1.00 70.07 1592 GLY A C 1
ATOM 759 O O . GLY A 1 110 ? 19.026 15.391 75.996 1.00 70.02 1592 GLY A O 1
ATOM 760 N N . ARG A 1 111 ? 18.804 17.491 76.776 1.00 72.78 1593 ARG A N 1
ATOM 761 C CA . ARG A 1 111 ? 19.895 17.324 77.729 1.00 70.23 1593 ARG A CA 1
ATOM 762 C C . ARG A 1 111 ? 19.516 16.363 78.848 1.00 69.94 1593 ARG A C 1
ATOM 763 O O . ARG A 1 111 ? 20.395 15.729 79.444 1.00 63.39 1593 ARG A O 1
ATOM 771 N N . ALA A 1 112 ? 18.222 16.240 79.148 1.00 70.11 1594 ALA A N 1
ATOM 772 C CA . ALA A 1 112 ? 17.770 15.267 80.133 1.00 67.90 1594 ALA A CA 1
ATOM 773 C C . ALA A 1 112 ? 17.781 13.846 79.590 1.00 69.00 1594 ALA A C 1
ATOM 774 O O . ALA A 1 112 ? 17.815 12.896 80.378 1.00 66.85 1594 ALA A O 1
ATOM 776 N N . ALA A 1 113 ? 17.754 13.680 78.267 1.00 69.03 1595 ALA A N 1
ATOM 777 C CA . ALA A 1 113 ? 17.779 12.356 77.660 1.00 60.85 1595 ALA A CA 1
ATOM 778 C C . ALA A 1 113 ? 19.190 11.838 77.430 1.00 63.92 1595 ALA A C 1
ATOM 779 O O . ALA A 1 113 ? 19.404 10.620 77.451 1.00 64.33 1595 ALA A O 1
ATOM 781 N N . MET A 1 114 ? 20.154 12.731 77.207 1.00 65.01 1596 MET A N 1
ATOM 782 C CA . MET A 1 114 ? 21.542 12.318 77.047 1.00 57.61 1596 MET A CA 1
ATOM 783 C C . MET A 1 114 ? 22.256 12.134 78.377 1.00 58.15 1596 MET A C 1
ATOM 784 O O . MET A 1 114 ? 23.331 11.524 78.407 1.00 60.64 1596 MET A O 1
ATOM 789 N N . GLU A 1 115 ? 21.688 12.641 79.471 1.00 59.99 1597 GLU A N 1
ATOM 790 C CA A GLU A 1 115 ? 22.344 12.502 80.766 0.39 59.52 1597 GLU A CA 1
ATOM 791 C CA B GLU A 1 115 ? 22.338 12.502 80.769 0.61 58.21 1597 GLU A CA 1
ATOM 792 C C . GLU A 1 115 ? 22.487 11.052 81.215 1.00 56.85 1597 GLU A C 1
ATOM 793 O O . GLU A 1 115 ? 23.551 10.705 81.753 1.00 55.51 1597 GLU A O 1
ATOM 804 N N . PRO A 1 116 ? 21.492 10.164 81.039 1.00 58.59 1598 PRO A N 1
ATOM 805 C CA . PRO A 1 116 ? 21.719 8.754 81.407 1.00 48.99 1598 PRO A CA 1
ATOM 806 C C . PRO A 1 116 ? 22.856 8.107 80.641 1.00 51.62 1598 PRO A C 1
ATOM 807 O O . PRO A 1 116 ? 23.438 7.132 81.130 1.00 51.60 1598 PRO A O 1
ATOM 811 N N . ILE A 1 117 ? 23.187 8.616 79.454 1.00 58.67 1599 ILE A N 1
ATOM 812 C CA . ILE A 1 117 ? 24.324 8.099 78.703 1.00 55.31 1599 ILE A CA 1
ATOM 813 C C . ILE A 1 117 ? 25.629 8.672 79.241 1.00 48.00 1599 ILE A C 1
ATOM 814 O O . ILE A 1 117 ? 26.637 7.963 79.346 1.00 43.15 1599 ILE A O 1
ATOM 819 N N . VAL A 1 118 ? 25.628 9.954 79.609 1.00 47.56 1600 VAL A N 1
ATOM 820 C CA . VAL A 1 118 ? 26.847 10.589 80.098 1.00 49.52 1600 VAL A CA 1
ATOM 821 C C . VAL A 1 118 ? 27.230 10.036 81.466 1.00 50.02 1600 VAL A C 1
ATOM 822 O O . VAL A 1 118 ? 28.403 9.739 81.722 1.00 44.41 1600 VAL A O 1
ATOM 826 N N . ILE A 1 119 ? 26.252 9.879 82.362 1.00 45.28 1601 ILE A N 1
ATOM 827 C CA . ILE A 1 119 ? 26.545 9.388 83.707 1.00 47.39 1601 ILE A CA 1
ATOM 828 C C . ILE A 1 119 ? 27.092 7.968 83.654 1.00 47.44 1601 ILE A C 1
ATOM 829 O O . ILE A 1 119 ? 28.065 7.636 84.342 1.00 49.86 1601 ILE A O 1
ATOM 834 N N . SER A 1 120 ? 26.481 7.107 82.836 1.00 48.96 1602 SER A N 1
ATOM 835 C CA . SER A 1 120 ? 26.933 5.722 82.754 1.00 45.45 1602 SER A CA 1
ATOM 836 C C . SER A 1 120 ? 28.347 5.625 82.197 1.00 48.07 1602 SER A C 1
ATOM 837 O O . SER A 1 120 ? 29.116 4.749 82.609 1.00 48.90 1602 SER A O 1
ATOM 840 N N . ALA A 1 121 ? 28.711 6.512 81.270 1.00 48.22 1603 ALA A N 1
ATOM 841 C CA . ALA A 1 121 ? 30.054 6.481 80.704 1.00 46.66 1603 ALA A CA 1
ATOM 842 C C . ALA A 1 121 ? 31.088 7.034 81.677 1.00 45.44 1603 ALA A C 1
ATOM 843 O O . ALA A 1 121 ? 32.177 6.467 81.814 1.00 47.14 1603 ALA A O 1
ATOM 845 N N . LYS A 1 122 ? 30.771 8.139 82.357 1.00 48.86 1604 LYS A N 1
ATOM 846 C CA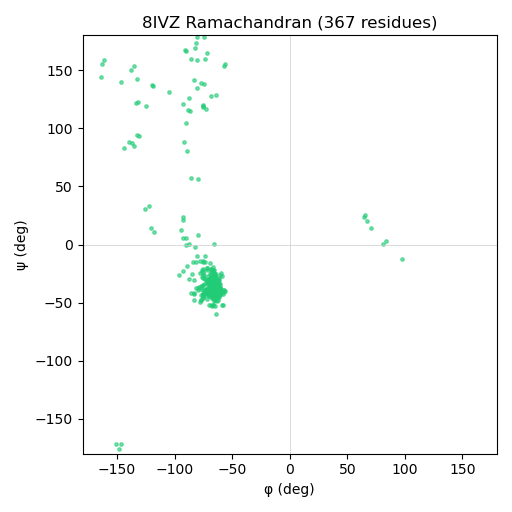 . LYS A 1 122 ? 31.712 8.697 83.323 1.00 51.13 1604 LYS A CA 1
ATOM 847 C C . LYS A 1 122 ? 31.889 7.778 84.524 1.00 49.93 1604 LYS A C 1
ATOM 848 O O . LYS A 1 122 ? 32.966 7.756 85.133 1.00 52.47 1604 LYS A O 1
ATOM 854 N N . THR A 1 123 ? 30.855 7.012 84.875 1.00 50.54 1605 THR A N 1
ATOM 855 C CA . THR A 1 123 ? 31.001 6.017 85.932 1.00 51.49 1605 THR A CA 1
ATOM 856 C C . THR A 1 123 ? 31.912 4.878 85.489 1.00 51.71 1605 THR A C 1
ATOM 857 O O . THR A 1 123 ? 32.693 4.353 86.291 1.00 54.76 1605 THR A O 1
ATOM 861 N N . MET A 1 124 ? 31.840 4.496 84.211 1.00 53.27 1606 MET A N 1
ATOM 862 C CA . MET A 1 124 ? 32.671 3.403 83.716 1.00 43.48 1606 MET A CA 1
ATOM 863 C C . MET A 1 124 ? 34.149 3.768 83.752 1.00 43.78 1606 MET A C 1
ATOM 864 O O . MET A 1 124 ? 34.982 2.956 84.171 1.00 48.00 1606 MET A O 1
ATOM 869 N N . LEU A 1 125 ? 34.497 4.980 83.309 1.00 45.64 1607 LEU A N 1
ATOM 870 C CA . LEU A 1 125 ? 35.888 5.419 83.376 1.00 47.83 1607 LEU A CA 1
ATOM 871 C C . LEU A 1 125 ? 36.369 5.499 84.818 1.00 57.93 1607 LEU A C 1
ATOM 872 O O . LEU A 1 125 ? 37.512 5.139 85.121 1.00 61.84 1607 LEU A O 1
ATOM 877 N N . GLU A 1 126 ? 35.508 5.977 85.718 1.00 52.33 1608 GLU A N 1
ATOM 878 C CA A GLU A 1 126 ? 35.866 6.053 87.130 0.45 51.95 1608 GLU A CA 1
ATOM 879 C CA B GLU A 1 126 ? 35.883 6.055 87.125 0.55 53.63 1608 GLU A CA 1
ATOM 880 C C . GLU A 1 126 ? 36.151 4.671 87.701 1.00 48.78 1608 GLU A C 1
ATOM 881 O O . GLU A 1 126 ? 37.123 4.478 88.440 1.00 60.14 1608 GLU A O 1
ATOM 892 N N . SER A 1 127 ? 35.311 3.692 87.365 1.00 46.98 1609 SER A N 1
ATOM 893 C CA . SER A 1 127 ? 35.499 2.350 87.902 1.00 49.31 1609 SER A CA 1
ATOM 894 C C . SER A 1 127 ? 36.652 1.632 87.211 1.00 46.38 1609 SER A C 1
ATOM 895 O O . SER A 1 127 ? 37.483 1.000 87.875 1.00 50.98 1609 SER A O 1
ATOM 898 N N . ALA A 1 128 ? 36.725 1.720 85.880 1.00 46.49 1610 ALA A N 1
ATOM 899 C CA . ALA A 1 128 ? 37.822 1.078 85.162 1.00 43.75 1610 ALA A CA 1
ATOM 900 C C . ALA A 1 128 ? 39.169 1.669 85.553 1.00 45.51 1610 ALA A C 1
ATOM 901 O O . ALA A 1 128 ? 40.180 0.957 85.560 1.00 46.30 1610 ALA A O 1
ATOM 903 N N . GLY A 1 129 ? 39.207 2.962 85.881 1.00 40.67 1611 GLY A N 1
ATOM 904 C CA . GLY A 1 129 ? 40.436 3.542 86.396 1.00 37.76 1611 GLY A CA 1
ATOM 905 C C . GLY A 1 129 ? 40.856 2.913 87.709 1.00 50.77 1611 GLY A C 1
ATOM 906 O O . GLY A 1 129 ? 42.015 2.534 87.890 1.00 53.06 1611 GLY A O 1
ATOM 907 N N . GLY A 1 130 ? 39.910 2.782 88.642 1.00 48.01 1612 GLY A N 1
ATOM 908 C CA . GLY A 1 130 ? 40.203 2.112 89.896 1.00 41.90 1612 GLY A CA 1
ATOM 909 C C . GLY A 1 130 ? 40.536 0.645 89.720 1.00 46.06 1612 GLY A C 1
ATOM 910 O O . GLY A 1 130 ? 41.296 0.080 90.512 1.00 48.50 1612 GLY A O 1
ATOM 911 N N . LEU A 1 131 ? 39.973 0.007 88.692 1.00 46.50 1613 LEU A N 1
ATOM 912 C CA . LEU A 1 131 ? 40.331 -1.377 88.400 1.00 43.61 1613 LEU A CA 1
ATOM 913 C C . LEU A 1 131 ? 41.783 -1.475 87.952 1.00 45.73 1613 LEU A C 1
ATOM 914 O O . LEU A 1 131 ? 42.519 -2.364 88.395 1.00 47.53 1613 LEU A O 1
ATOM 919 N N . ILE A 1 132 ? 42.215 -0.564 87.078 1.00 43.63 1614 ILE A N 1
ATOM 920 C CA . ILE A 1 132 ? 43.606 -0.556 86.639 1.00 44.48 1614 ILE A CA 1
ATOM 921 C C . ILE A 1 132 ? 44.527 -0.184 87.795 1.00 50.66 1614 ILE A C 1
ATOM 922 O O . ILE A 1 132 ? 45.616 -0.752 87.944 1.00 50.73 1614 ILE A O 1
ATOM 927 N N . GLN A 1 133 ? 44.108 0.770 88.631 1.00 50.53 1615 GLN A N 1
ATOM 928 C CA . GLN A 1 133 ? 44.896 1.120 89.809 1.00 44.09 1615 GLN A CA 1
ATOM 929 C C . GLN A 1 133 ? 45.061 -0.079 90.734 1.00 43.54 1615 GLN A C 1
ATOM 930 O O . GLN A 1 133 ? 46.153 -0.322 91.261 1.00 43.02 1615 GLN A O 1
ATOM 936 N N . THR A 1 134 ? 43.986 -0.842 90.938 1.00 44.16 1616 THR A N 1
ATOM 937 C CA . THR A 1 134 ? 44.069 -2.025 91.787 1.00 40.91 1616 THR A CA 1
ATOM 938 C C . THR A 1 134 ? 44.903 -3.117 91.129 1.00 43.45 1616 THR A C 1
ATOM 939 O O . THR A 1 134 ? 45.721 -3.765 91.793 1.00 45.70 1616 THR A O 1
ATOM 943 N N . ALA A 1 135 ? 44.718 -3.329 89.823 1.00 46.77 1617 ALA A N 1
ATOM 944 C CA . ALA A 1 135 ? 45.484 -4.355 89.123 1.00 43.02 1617 ALA A CA 1
ATOM 945 C C . ALA A 1 135 ? 46.969 -4.023 89.081 1.00 44.41 1617 ALA A C 1
ATOM 946 O O . ALA A 1 135 ? 47.803 -4.932 88.999 1.00 45.57 1617 ALA A O 1
ATOM 948 N N . ARG A 1 136 ? 47.317 -2.736 89.131 1.00 44.22 1618 ARG A N 1
ATOM 949 C CA . ARG A 1 136 ? 48.723 -2.347 89.135 1.00 43.82 1618 ARG A CA 1
ATOM 950 C C . ARG A 1 136 ? 49.436 -2.876 90.373 1.00 46.06 1618 ARG A C 1
ATOM 951 O O . ARG A 1 136 ? 50.601 -3.284 90.302 1.00 50.41 1618 ARG A O 1
ATOM 959 N N . ALA A 1 137 ? 48.750 -2.884 91.517 1.00 45.23 1619 ALA A N 1
ATOM 960 C CA . ALA A 1 137 ? 49.349 -3.424 92.732 1.00 40.48 1619 ALA A CA 1
ATOM 961 C C . ALA A 1 137 ? 49.285 -4.946 92.758 1.00 46.83 1619 ALA A C 1
ATOM 962 O O . ALA A 1 137 ? 50.222 -5.599 93.230 1.00 52.07 1619 ALA A O 1
ATOM 964 N N . LEU A 1 138 ? 48.192 -5.526 92.255 1.00 47.52 1620 LEU A N 1
ATOM 965 C CA . LEU A 1 138 ? 48.089 -6.981 92.204 1.00 44.80 1620 LEU A CA 1
ATOM 966 C C . LEU A 1 138 ? 49.120 -7.584 91.261 1.00 49.45 1620 LEU A C 1
ATOM 967 O O . LEU A 1 138 ? 49.534 -8.734 91.449 1.00 55.68 1620 LEU A O 1
ATOM 972 N N . ALA A 1 139 ? 49.544 -6.832 90.243 1.00 51.14 1621 ALA A N 1
ATOM 973 C CA . ALA A 1 139 ? 50.588 -7.326 89.352 1.00 49.54 1621 ALA A CA 1
ATOM 974 C C . ALA A 1 139 ? 51.918 -7.454 90.084 1.00 50.89 1621 ALA A C 1
ATOM 975 O O . ALA A 1 139 ? 52.682 -8.394 89.836 1.00 52.14 1621 ALA A O 1
ATOM 977 N N . VAL A 1 140 ? 52.208 -6.523 90.991 1.00 47.51 1622 VAL A N 1
ATOM 978 C CA . VAL A 1 140 ? 53.435 -6.600 91.775 1.00 50.67 1622 VAL A CA 1
ATOM 979 C C . VAL A 1 140 ? 53.299 -7.632 92.887 1.00 55.01 1622 VAL A C 1
ATOM 980 O O . VAL A 1 140 ? 54.176 -8.483 93.077 1.00 52.48 1622 VAL A O 1
ATOM 984 N N . ASN A 1 141 ? 52.195 -7.581 93.633 1.00 51.86 1623 ASN A N 1
ATOM 985 C CA . ASN A 1 141 ? 51.948 -8.496 94.747 1.00 50.87 1623 ASN A CA 1
ATOM 986 C C . ASN A 1 141 ? 50.531 -9.045 94.640 1.00 46.35 1623 ASN A C 1
ATOM 987 O O . ASN A 1 141 ? 49.577 -8.423 95.128 1.00 44.44 1623 ASN A O 1
ATOM 992 N N . PRO A 1 142 ? 50.353 -10.213 94.013 1.00 49.27 1624 PRO A N 1
ATOM 993 C CA . PRO A 1 142 ? 49.012 -10.816 93.962 1.00 51.17 1624 PRO A CA 1
ATOM 994 C C . PRO A 1 142 ? 48.565 -11.421 95.283 1.00 52.03 1624 PRO A C 1
ATOM 995 O O . PRO A 1 142 ? 47.388 -11.787 95.403 1.00 50.72 1624 PRO A O 1
ATOM 999 N N . ARG A 1 143 ? 49.451 -11.533 96.274 1.00 50.40 1625 ARG A N 1
ATOM 1000 C CA . ARG A 1 143 ? 49.092 -12.067 97.587 1.00 50.34 1625 ARG A CA 1
ATOM 1001 C C . ARG A 1 143 ? 48.396 -10.992 98.428 1.00 60.21 1625 ARG A C 1
ATOM 1002 O O . ARG A 1 143 ? 48.801 -10.660 99.542 1.00 54.45 1625 ARG A O 1
ATOM 1010 N N . ASP A 1 144 ? 47.317 -10.452 97.864 1.00 59.44 1626 ASP A N 1
ATOM 1011 C CA . ASP A 1 144 ? 46.576 -9.350 98.475 1.00 42.74 1626 ASP A CA 1
ATOM 1012 C C . ASP A 1 144 ? 45.087 -9.650 98.369 1.00 48.84 1626 ASP A C 1
ATOM 1013 O O . ASP A 1 144 ? 44.415 -9.204 97.430 1.00 50.90 1626 ASP A O 1
ATOM 1018 N N . PRO A 1 145 ? 44.540 -10.416 99.309 1.00 55.53 1627 PRO A N 1
ATOM 1019 C CA . PRO A 1 145 ? 43.107 -10.752 99.265 1.00 50.28 1627 PRO A CA 1
ATOM 1020 C C . PRO A 1 145 ? 42.215 -9.519 99.270 1.00 51.54 1627 PRO A C 1
ATOM 1021 O O . PRO A 1 145 ? 41.224 -9.486 98.524 1.00 50.93 1627 PRO A O 1
ATOM 1025 N N . PRO A 1 146 ? 42.497 -8.486 100.087 1.00 55.59 1628 PRO A N 1
ATOM 1026 C CA . PRO A 1 146 ? 41.617 -7.302 100.042 1.00 58.47 1628 PRO A CA 1
ATOM 1027 C C . PRO A 1 146 ? 41.564 -6.620 98.684 1.00 49.94 1628 PRO A C 1
ATOM 1028 O O . PRO A 1 146 ? 40.491 -6.159 98.275 1.00 51.03 1628 PRO A O 1
ATOM 1032 N N . ARG A 1 147 ? 42.688 -6.539 97.969 1.00 47.56 1629 ARG A N 1
ATOM 1033 C CA . ARG A 1 147 ? 42.676 -5.850 96.682 1.00 47.72 1629 ARG A CA 1
ATOM 1034 C C . ARG A 1 147 ? 41.938 -6.648 95.616 1.00 45.94 1629 ARG A C 1
ATOM 1035 O O . ARG A 1 147 ? 41.321 -6.057 94.723 1.00 52.80 1629 ARG A O 1
ATOM 1043 N N . TRP A 1 148 ? 41.986 -7.981 95.684 1.00 43.13 1630 TRP A N 1
ATOM 1044 C CA . TRP A 1 148 ? 41.174 -8.779 94.772 1.00 42.32 1630 TRP A CA 1
ATOM 1045 C C . TRP A 1 148 ? 39.689 -8.522 94.986 1.00 47.57 1630 TRP A C 1
ATOM 1046 O O . TRP A 1 148 ? 38.901 -8.605 94.037 1.00 53.34 1630 TRP A O 1
ATOM 1057 N N . SER A 1 149 ? 39.289 -8.207 96.221 1.00 48.26 1631 SER A N 1
ATOM 1058 C CA . SER A 1 149 ? 37.910 -7.805 96.471 1.00 49.78 1631 SER A CA 1
ATOM 1059 C C . SER A 1 149 ? 37.632 -6.422 95.897 1.00 46.49 1631 SER A C 1
ATOM 1060 O O . SER A 1 149 ? 36.537 -6.164 95.383 1.00 51.16 1631 SER A O 1
ATOM 1063 N N . VAL A 1 150 ? 38.611 -5.519 95.980 1.00 44.07 1632 VAL A N 1
ATOM 1064 C CA . VAL A 1 150 ? 38.456 -4.196 95.388 1.00 51.08 1632 VAL A CA 1
ATOM 1065 C C . VAL A 1 150 ? 38.411 -4.297 93.869 1.00 50.91 1632 VAL A C 1
ATOM 1066 O O . VAL A 1 150 ? 37.607 -3.625 93.211 1.00 52.42 1632 VAL A O 1
ATOM 1070 N N . LEU A 1 151 ? 39.266 -5.144 93.288 1.00 50.82 1633 LEU A N 1
ATOM 1071 C CA . LEU A 1 151 ? 39.228 -5.362 91.846 1.00 47.92 1633 LEU A CA 1
ATOM 1072 C C . LEU A 1 151 ? 37.884 -5.932 91.415 1.00 49.05 1633 LEU A C 1
ATOM 1073 O O . LEU A 1 151 ? 37.321 -5.517 90.394 1.00 46.36 1633 LEU A O 1
ATOM 1078 N N . ALA A 1 152 ? 37.351 -6.884 92.184 1.00 48.48 1634 ALA A N 1
ATOM 1079 C CA . ALA A 1 152 ? 36.038 -7.438 91.875 1.00 48.87 1634 ALA A CA 1
ATOM 1080 C C . ALA A 1 152 ? 34.940 -6.397 92.042 1.00 60.41 1634 ALA A C 1
ATOM 1081 O O . ALA A 1 152 ? 33.947 -6.419 91.306 1.00 63.00 1634 ALA A O 1
ATOM 1083 N N . GLY A 1 153 ? 35.097 -5.481 92.999 1.00 61.30 1635 GLY A N 1
ATOM 1084 C CA . GLY A 1 153 ? 34.104 -4.435 93.178 1.00 56.99 1635 GLY A CA 1
ATOM 1085 C C . GLY A 1 153 ? 34.069 -3.463 92.016 1.00 57.07 1635 GLY A C 1
ATOM 1086 O O . GLY A 1 153 ? 32.994 -3.056 91.568 1.00 61.75 1635 GLY A O 1
ATOM 1087 N N . HIS A 1 154 ? 35.242 -3.078 91.511 1.00 51.34 1636 HIS A N 1
ATOM 1088 C CA . HIS A 1 154 ? 35.290 -2.185 90.358 1.00 47.12 1636 HIS A CA 1
ATOM 1089 C C . HIS A 1 154 ? 34.789 -2.882 89.099 1.00 53.09 1636 HIS A C 1
ATOM 1090 O O . HIS A 1 154 ? 34.120 -2.261 88.264 1.00 55.01 1636 HIS A O 1
ATOM 1097 N N . SER A 1 155 ? 35.097 -4.173 88.944 1.00 51.68 1637 SER A N 1
ATOM 1098 C CA . SER A 1 155 ? 34.591 -4.914 87.793 1.00 51.45 1637 SER A CA 1
ATOM 1099 C C . SER A 1 155 ? 33.075 -5.047 87.838 1.00 53.01 1637 SER A C 1
ATOM 1100 O O . SER A 1 155 ? 32.433 -5.160 86.788 1.00 52.18 1637 SER A O 1
ATOM 1103 N N . ARG A 1 156 ? 32.488 -5.038 89.036 1.00 58.26 1638 ARG A N 1
ATOM 1104 C CA . ARG A 1 156 ? 31.034 -5.073 89.143 1.00 60.77 1638 ARG A CA 1
ATOM 1105 C C . ARG A 1 156 ? 30.420 -3.739 88.740 1.00 60.81 1638 ARG A C 1
ATOM 1106 O O . ARG A 1 156 ? 29.368 -3.706 88.091 1.00 61.94 1638 ARG A O 1
ATOM 1114 N N . THR A 1 157 ? 31.062 -2.628 89.110 1.00 56.85 1639 THR A N 1
ATOM 1115 C CA . THR A 1 157 ? 30.556 -1.323 88.703 1.00 56.58 1639 THR A CA 1
ATOM 1116 C C . THR A 1 157 ? 30.776 -1.081 87.215 1.00 53.62 1639 THR A C 1
ATOM 1117 O O . THR A 1 157 ? 29.964 -0.406 86.573 1.00 51.53 1639 THR A O 1
ATOM 1121 N N . VAL A 1 158 ? 31.857 -1.624 86.651 1.00 58.70 1640 VAL A N 1
ATOM 1122 C CA . VAL A 1 158 ? 32.080 -1.514 85.213 1.00 49.48 1640 VAL A CA 1
ATOM 1123 C C . VAL A 1 158 ? 31.002 -2.276 84.453 1.00 53.25 1640 VAL A C 1
ATOM 1124 O O . VAL A 1 158 ? 30.429 -1.769 83.482 1.00 55.20 1640 VAL A O 1
ATOM 1128 N N . SER A 1 159 ? 30.701 -3.501 84.894 1.00 56.47 1641 SER A N 1
ATOM 1129 C CA . SER A 1 159 ? 29.692 -4.310 84.217 1.00 54.81 1641 SER A CA 1
ATOM 1130 C C . SER A 1 159 ? 28.318 -3.654 84.277 1.00 57.11 1641 SER A C 1
ATOM 1131 O O . SER A 1 159 ? 27.567 -3.679 83.296 1.00 56.39 1641 SER A O 1
ATOM 1134 N N . ASP A 1 160 ? 27.973 -3.057 85.420 1.00 60.95 1642 ASP A N 1
ATOM 1135 C CA . ASP A 1 160 ? 26.670 -2.411 85.547 1.00 57.87 1642 ASP A CA 1
ATOM 1136 C C . ASP A 1 160 ? 26.603 -1.128 84.727 1.00 54.95 1642 ASP A C 1
ATOM 1137 O O . ASP A 1 160 ? 25.575 -0.836 84.106 1.00 56.23 1642 ASP A O 1
ATOM 1142 N N . SER A 1 161 ? 27.688 -0.349 84.713 1.00 51.98 1643 SER A N 1
ATOM 1143 C CA . SER A 1 161 ? 27.687 0.900 83.959 1.00 56.77 1643 SER A CA 1
ATOM 1144 C C . SER A 1 161 ? 27.602 0.654 82.458 1.00 54.12 1643 SER A C 1
ATOM 1145 O O . SER A 1 161 ? 27.020 1.466 81.731 1.00 56.22 1643 SER A O 1
ATOM 1148 N N . ILE A 1 162 ? 28.170 -0.453 81.978 1.00 58.60 1644 ILE A N 1
ATOM 1149 C CA . ILE A 1 162 ? 28.093 -0.771 80.557 1.00 55.91 1644 ILE A CA 1
ATOM 1150 C C . ILE A 1 162 ? 26.703 -1.276 80.188 1.00 59.56 1644 ILE A C 1
ATOM 1151 O O . ILE A 1 162 ? 26.150 -0.891 79.152 1.00 64.02 1644 ILE A O 1
ATOM 1156 N N . LYS A 1 163 ? 26.113 -2.135 81.026 1.00 61.38 1645 LYS A N 1
ATOM 1157 C CA . LYS A 1 163 ? 24.756 -2.607 80.762 1.00 57.87 1645 LYS A CA 1
ATOM 1158 C C . LYS A 1 163 ? 23.757 -1.457 80.771 1.00 65.30 1645 LYS A C 1
ATOM 1159 O O . LYS A 1 163 ? 22.832 -1.425 79.952 1.00 73.27 1645 LYS A O 1
ATOM 1165 N N . LYS A 1 164 ? 23.923 -0.507 81.693 1.00 70.92 1646 LYS A N 1
ATOM 1166 C CA . LYS A 1 164 ? 23.026 0.641 81.742 1.00 74.42 1646 LYS A CA 1
ATOM 1167 C C . LYS A 1 164 ? 23.301 1.637 80.624 1.00 75.94 1646 LYS A C 1
ATOM 1168 O O . LYS A 1 164 ? 22.403 2.406 80.262 1.00 80.68 1646 LYS A O 1
ATOM 1174 N N . LEU A 1 165 ? 24.513 1.639 80.066 1.00 70.72 1647 LEU A N 1
ATOM 1175 C CA . LEU A 1 165 ? 24.807 2.517 78.939 1.00 66.43 1647 LEU A CA 1
ATOM 1176 C C . LEU A 1 165 ? 24.181 1.991 77.653 1.00 61.79 1647 LEU A C 1
ATOM 1177 O O . LEU A 1 165 ? 23.575 2.753 76.893 1.00 65.17 1647 LEU A O 1
ATOM 1182 N N . ILE A 1 166 ? 24.324 0.689 77.392 1.00 64.26 1648 ILE A N 1
ATOM 1183 C CA . ILE A 1 166 ? 23.715 0.099 76.204 1.00 69.22 1648 ILE A CA 1
ATOM 1184 C C . ILE A 1 166 ? 22.198 0.185 76.289 1.00 74.05 1648 ILE A C 1
ATOM 1185 O O . ILE A 1 166 ? 21.521 0.492 75.300 1.00 78.30 1648 ILE A O 1
ATOM 1190 N N . THR A 1 167 ? 21.641 -0.073 77.475 1.00 67.65 1649 THR A N 1
ATOM 1191 C CA . THR A 1 167 ? 20.197 0.027 77.657 1.00 74.93 1649 THR A CA 1
ATOM 1192 C C . THR A 1 167 ? 19.700 1.446 77.405 1.00 74.16 1649 THR A C 1
ATOM 1193 O O . THR A 1 167 ? 18.585 1.633 76.905 1.00 77.87 1649 THR A O 1
ATOM 1197 N N . SER A 1 168 ? 20.514 2.454 77.729 1.00 75.63 1650 SER A N 1
ATOM 1198 C CA . SER A 1 168 ? 20.115 3.838 77.503 1.00 67.00 1650 SER A CA 1
ATOM 1199 C C . SER A 1 168 ? 20.103 4.206 76.025 1.00 69.74 1650 SER A C 1
ATOM 1200 O O . SER A 1 168 ? 19.420 5.163 75.644 1.00 81.52 1650 SER A O 1
ATOM 1203 N N . MET A 1 169 ? 20.831 3.469 75.185 1.00 67.68 1651 MET A N 1
ATOM 1204 C CA . MET A 1 169 ? 20.927 3.777 73.764 1.00 71.67 1651 MET A CA 1
ATOM 1205 C C . MET A 1 169 ? 19.955 2.983 72.902 1.00 82.41 1651 MET A C 1
ATOM 1206 O O . MET A 1 169 ? 19.580 3.451 71.822 1.00 86.44 1651 MET A O 1
ATOM 1211 N N . ARG A 1 170 ? 19.534 1.797 73.348 1.00 79.63 1652 ARG A N 1
ATOM 1212 C CA . ARG A 1 170 ? 18.715 0.931 72.510 1.00 89.01 1652 ARG A CA 1
ATOM 1213 C C . ARG A 1 170 ? 17.267 1.390 72.407 1.00 95.26 1652 ARG A C 1
ATOM 1214 O O . ARG A 1 170 ? 16.591 1.038 71.434 1.00 99.78 1652 ARG A O 1
ATOM 1222 N N . ASP A 1 171 ? 16.775 2.156 73.374 1.00 86.46 1653 ASP A N 1
ATOM 1223 C CA . ASP A 1 171 ? 15.393 2.619 73.335 1.00 94.41 1653 ASP A CA 1
ATOM 1224 C C . ASP A 1 171 ? 15.252 3.828 72.417 1.00 95.80 1653 ASP A C 1
ATOM 1225 O O . ASP A 1 171 ? 14.852 3.699 71.260 1.00 88.25 1653 ASP A O 1
ATOM 1230 N N . PRO B 1 6 ? 23.572 30.911 41.851 1.00 113.50 1358 PRO B N 1
ATOM 1231 C CA . PRO B 1 6 ? 24.430 29.863 42.412 1.00 105.59 1358 PRO B CA 1
ATOM 1232 C C . PRO B 1 6 ? 25.241 29.142 41.340 1.00 120.27 1358 PRO B C 1
ATOM 1233 O O . PRO B 1 6 ? 25.984 28.212 41.650 1.00 115.01 1358 PRO B O 1
ATOM 1237 N N . GLY B 1 7 ? 25.101 29.581 40.092 1.00 160.67 1359 GLY B N 1
ATOM 1238 C CA . GLY B 1 7 ? 25.706 28.910 38.964 1.00 151.88 1359 GLY B CA 1
ATOM 1239 C C . GLY B 1 7 ? 24.775 27.977 38.221 1.00 150.54 1359 GLY B C 1
ATOM 1240 O O . GLY B 1 7 ? 25.121 27.529 37.121 1.00 140.13 1359 GLY B O 1
ATOM 1241 N N . GLN B 1 8 ? 23.610 27.670 38.792 1.00 119.87 1360 GLN B N 1
ATOM 1242 C CA . GLN B 1 8 ? 22.606 26.856 38.120 1.00 104.14 1360 GLN B CA 1
ATOM 1243 C C . GLN B 1 8 ? 21.778 27.653 37.122 1.00 88.96 1360 GLN B C 1
ATOM 1244 O O . GLN B 1 8 ? 21.018 27.052 36.354 1.00 95.08 1360 GLN B O 1
ATOM 1250 N N . LYS B 1 9 ? 21.905 28.982 37.125 1.00 90.08 1361 LYS B N 1
ATOM 1251 C CA . LYS B 1 9 ? 21.109 29.818 36.232 1.00 94.58 1361 LYS B CA 1
ATOM 1252 C C . LYS B 1 9 ? 21.372 29.479 34.770 1.00 89.69 1361 LYS B C 1
ATOM 1253 O O . LYS B 1 9 ? 20.450 29.493 33.946 1.00 87.56 1361 LYS B O 1
ATOM 1259 N N . GLU B 1 10 ? 22.623 29.164 34.429 1.00 90.42 1362 GLU B N 1
ATOM 1260 C CA . GLU B 1 10 ? 22.929 28.778 33.057 1.00 74.78 1362 GLU B CA 1
ATOM 1261 C C . GLU B 1 10 ? 22.343 27.414 32.715 1.00 67.62 1362 GLU B C 1
ATOM 1262 O O . GLU B 1 10 ? 22.004 27.162 31.553 1.00 63.53 1362 GLU B O 1
ATOM 1268 N N . CYS B 1 11 ? 22.214 26.526 33.704 1.00 76.23 1363 CYS B N 1
ATOM 1269 C CA . CYS B 1 11 ? 21.552 25.250 33.457 1.00 65.56 1363 CYS B CA 1
ATOM 1270 C C . CYS B 1 11 ? 20.049 25.428 33.285 1.00 65.84 1363 CYS B C 1
ATOM 1271 O O . CYS B 1 11 ? 19.427 24.702 32.501 1.00 65.31 1363 CYS B O 1
ATOM 1274 N N . ASP B 1 12 ? 19.449 26.380 34.003 1.00 75.85 1364 ASP B N 1
ATOM 1275 C CA . ASP B 1 12 ? 18.028 26.652 33.816 1.00 72.09 1364 ASP B CA 1
ATOM 1276 C C . ASP B 1 12 ? 17.761 27.242 32.438 1.00 73.45 1364 ASP B C 1
ATOM 1277 O O . ASP B 1 12 ? 16.754 26.914 31.801 1.00 73.55 1364 ASP B O 1
ATOM 1282 N N . ASN B 1 13 ? 18.652 28.115 31.961 1.00 74.15 1365 ASN B N 1
ATOM 1283 C CA . ASN B 1 13 ? 18.500 28.658 30.616 1.00 71.32 1365 ASN B CA 1
ATOM 1284 C C . ASN B 1 13 ? 18.664 27.570 29.563 1.00 66.07 1365 ASN B C 1
ATOM 1285 O O . ASN B 1 13 ? 17.973 27.583 28.539 1.00 77.09 1365 ASN B O 1
ATOM 1290 N N . ALA B 1 14 ? 19.569 26.618 29.797 1.00 67.79 1366 ALA B N 1
ATOM 1291 C CA . ALA B 1 14 ? 19.796 25.563 28.815 1.00 67.52 1366 ALA B CA 1
ATOM 1292 C C . ALA B 1 14 ? 18.574 24.666 28.672 1.00 66.52 1366 ALA B C 1
ATOM 1293 O O . ALA B 1 14 ? 18.211 24.272 27.558 1.00 72.83 1366 ALA B O 1
ATOM 1295 N N . LEU B 1 15 ? 17.920 24.338 29.789 1.00 70.40 1367 LEU B N 1
ATOM 1296 C CA . LEU B 1 15 ? 16.729 23.497 29.724 1.00 68.92 1367 LEU B CA 1
ATOM 1297 C C . LEU B 1 15 ? 15.581 24.195 29.006 1.00 77.70 1367 LEU B C 1
ATOM 1298 O O . LEU B 1 15 ? 14.780 23.534 28.335 1.00 86.58 1367 LEU B O 1
ATOM 1303 N N . ARG B 1 16 ? 15.482 25.521 29.130 1.00 84.20 1368 ARG B N 1
ATOM 1304 C CA . ARG B 1 16 ? 14.425 26.246 28.433 1.00 87.96 1368 ARG B CA 1
ATOM 1305 C C . ARG B 1 16 ? 14.694 26.316 26.936 1.00 85.17 1368 ARG B C 1
ATOM 1306 O O . ARG B 1 16 ? 13.767 26.198 26.126 1.00 88.31 1368 ARG B O 1
ATOM 1314 N N . GLN B 1 17 ? 15.956 26.510 26.546 1.00 76.11 1369 GLN B N 1
ATOM 1315 C CA . GLN B 1 17 ? 16.280 26.600 25.127 1.00 70.50 1369 GLN B CA 1
ATOM 1316 C C . GLN B 1 17 ? 16.150 25.252 24.431 1.00 71.15 1369 GLN B C 1
ATOM 1317 O O . GLN B 1 17 ? 15.886 25.204 23.224 1.00 77.92 1369 GLN B O 1
ATOM 1323 N N . LEU B 1 18 ? 16.327 24.152 25.167 1.00 71.76 1370 LEU B N 1
ATOM 1324 C CA . LEU B 1 18 ? 16.277 22.833 24.546 1.00 79.17 1370 LEU B CA 1
ATOM 1325 C C . LEU B 1 18 ? 14.853 22.445 24.165 1.00 81.70 1370 LEU B C 1
ATOM 1326 O O . LEU B 1 18 ? 14.634 21.833 23.113 1.00 86.85 1370 LEU B O 1
ATOM 1331 N N . GLU B 1 19 ? 13.873 22.787 25.002 1.00 89.65 1371 GLU B N 1
ATOM 1332 C CA . GLU B 1 19 ? 12.485 22.481 24.682 1.00 98.48 1371 GLU B CA 1
ATOM 1333 C C . GLU B 1 19 ? 11.889 23.439 23.659 1.00 96.97 1371 GLU B C 1
ATOM 1334 O O . GLU B 1 19 ? 10.821 23.145 23.110 1.00 107.15 1371 GLU B O 1
ATOM 1340 N N . THR B 1 20 ? 12.545 24.570 23.391 1.00 91.34 1372 THR B N 1
ATOM 1341 C CA . THR B 1 20 ? 12.068 25.480 22.356 1.00 83.19 1372 THR B CA 1
ATOM 1342 C C . THR B 1 20 ? 12.535 25.038 20.975 1.00 90.40 1372 THR B C 1
ATOM 1343 O O . THR B 1 20 ? 11.756 25.066 20.015 1.00 100.99 1372 THR B O 1
ATOM 1347 N N . VAL B 1 21 ? 13.799 24.623 20.858 1.00 76.38 1373 VAL B N 1
ATOM 1348 C CA . VAL B 1 21 ? 14.311 24.151 19.579 1.00 82.55 1373 VAL B CA 1
ATOM 1349 C C . VAL B 1 21 ? 13.734 22.786 19.223 1.00 93.68 1373 VAL B C 1
ATOM 1350 O O . VAL B 1 21 ? 13.741 22.399 18.049 1.00 104.10 1373 VAL B O 1
ATOM 1354 N N . ARG B 1 22 ? 13.227 22.045 20.212 1.00 98.20 1374 ARG B N 1
ATOM 1355 C CA . ARG B 1 22 ? 12.590 20.763 19.936 1.00 96.96 1374 ARG B CA 1
ATOM 1356 C C . ARG B 1 22 ? 11.276 20.934 19.185 1.00 102.60 1374 ARG B C 1
ATOM 1357 O O . ARG B 1 22 ? 10.818 19.987 18.536 1.00 111.97 1374 ARG B O 1
ATOM 1365 N N . GLU B 1 23 ? 10.669 22.123 19.256 1.00 101.66 1375 GLU B N 1
ATOM 1366 C CA . GLU B 1 23 ? 9.423 22.376 18.542 1.00 114.42 1375 GLU B CA 1
ATOM 1367 C C . GLU B 1 23 ? 9.603 22.240 17.034 1.00 123.62 1375 GLU B C 1
ATOM 1368 O O . GLU B 1 23 ? 8.685 21.787 16.339 1.00 132.66 1375 GLU B O 1
ATOM 1374 N N . LEU B 1 24 ? 10.774 22.619 16.513 1.00 106.15 1376 LEU B N 1
ATOM 1375 C CA . LEU B 1 24 ? 11.021 22.508 15.079 1.00 109.31 1376 LEU B CA 1
ATOM 1376 C C . LEU B 1 24 ? 10.937 21.063 14.606 1.00 109.32 1376 LEU B C 1
ATOM 1377 O O . LEU B 1 24 ? 10.553 20.808 13.459 1.00 113.82 1376 LEU B O 1
ATOM 1382 N N . LEU B 1 25 ? 11.287 20.106 15.469 1.00 100.72 1377 LEU B N 1
ATOM 1383 C CA . LEU B 1 25 ? 11.272 18.704 15.066 1.00 101.58 1377 LEU B CA 1
ATOM 1384 C C . LEU B 1 25 ? 9.858 18.150 14.973 1.00 121.84 1377 LEU B C 1
ATOM 1385 O O . LEU B 1 25 ? 9.621 17.196 14.225 1.00 117.76 1377 LEU B O 1
ATOM 1390 N N . GLU B 1 26 ? 8.915 18.722 15.723 1.00 152.32 1378 GLU B N 1
ATOM 1391 C CA . GLU B 1 26 ? 7.582 18.136 15.821 1.00 152.73 1378 GLU B CA 1
ATOM 1392 C C . GLU B 1 26 ? 6.870 18.147 14.473 1.00 153.03 1378 GLU B C 1
ATOM 1393 O O . GLU B 1 26 ? 6.494 17.095 13.945 1.00 156.88 1378 GLU B O 1
ATOM 1399 N N . ASN B 1 27 ? 6.675 19.332 13.897 1.00 130.02 1379 ASN B N 1
ATOM 1400 C CA . ASN B 1 27 ? 5.977 19.468 12.620 1.00 132.11 1379 ASN B CA 1
ATOM 1401 C C . ASN B 1 27 ? 6.684 20.516 11.775 1.00 130.44 1379 ASN B C 1
ATOM 1402 O O . ASN B 1 27 ? 6.343 21.705 11.819 1.00 127.01 1379 ASN B O 1
ATOM 1407 N N . PRO B 1 28 ? 7.680 20.111 10.984 1.00 126.16 1380 PRO B N 1
ATOM 1408 C CA . PRO B 1 28 ? 8.407 21.087 10.167 1.00 117.13 1380 PRO B CA 1
ATOM 1409 C C . PRO B 1 28 ? 7.783 21.278 8.794 1.00 117.19 1380 PRO B C 1
ATOM 1410 O O . PRO B 1 28 ? 7.918 20.422 7.914 1.00 109.61 1380 PRO B O 1
ATOM 1414 N N . VAL B 1 29 ? 7.090 22.401 8.605 1.00 121.26 1381 VAL B N 1
ATOM 1415 C CA . VAL B 1 29 ? 6.478 22.751 7.331 1.00 117.26 1381 VAL B CA 1
ATOM 1416 C C . VAL B 1 29 ? 7.016 24.067 6.783 1.00 124.11 1381 VAL B C 1
ATOM 1417 O O . VAL B 1 29 ? 6.431 24.635 5.860 1.00 131.67 1381 VAL B O 1
ATOM 1421 N N . GLN B 1 30 ? 8.122 24.561 7.331 1.00 136.08 1382 GLN B N 1
ATOM 1422 C CA . GLN B 1 30 ? 8.729 25.818 6.922 1.00 117.08 1382 GLN B CA 1
ATOM 1423 C C . GLN B 1 30 ? 10.238 25.648 6.852 1.00 113.13 1382 GLN B C 1
ATOM 1424 O O . GLN B 1 30 ? 10.808 24.837 7.593 1.00 121.49 1382 GLN B O 1
ATOM 1430 N N . PRO B 1 31 ? 10.912 26.391 5.972 1.00 110.14 1383 PRO B N 1
ATOM 1431 C CA . PRO B 1 31 ? 12.375 26.283 5.881 1.00 103.65 1383 PRO B CA 1
ATOM 1432 C C . PRO B 1 31 ? 13.044 26.835 7.132 1.00 93.82 1383 PRO B C 1
ATOM 1433 O O . PRO B 1 31 ? 12.780 27.965 7.550 1.00 83.95 1383 PRO B O 1
ATOM 1437 N N . ILE B 1 32 ? 13.918 26.025 7.730 1.00 84.06 1384 ILE B N 1
ATOM 1438 C CA . ILE B 1 32 ? 14.600 26.435 8.953 1.00 75.73 1384 ILE B CA 1
ATOM 1439 C C . ILE B 1 32 ? 15.744 27.391 8.635 1.00 82.91 1384 ILE B C 1
ATOM 1440 O O . ILE B 1 32 ? 15.869 28.458 9.247 1.00 83.75 1384 ILE B O 1
ATOM 1445 N N . ASN B 1 33 ? 16.590 27.028 7.677 1.00 77.71 1385 ASN B N 1
ATOM 1446 C CA . ASN B 1 33 ? 17.719 27.865 7.287 1.00 73.75 1385 ASN B CA 1
ATOM 1447 C C . ASN B 1 33 ? 18.027 27.602 5.817 1.00 68.37 1385 ASN B C 1
ATOM 1448 O O . ASN B 1 33 ? 17.273 26.917 5.119 1.00 70.02 1385 ASN B O 1
ATOM 1453 N N . ASP B 1 34 ? 19.145 28.151 5.342 1.00 69.97 1386 ASP B N 1
ATOM 1454 C CA . ASP B 1 34 ? 19.546 28.009 3.950 1.00 66.96 1386 ASP B CA 1
ATOM 1455 C C . ASP B 1 34 ? 20.481 26.825 3.721 1.00 64.38 1386 ASP B C 1
ATOM 1456 O O . ASP B 1 34 ? 21.226 26.820 2.734 1.00 65.24 1386 ASP B O 1
ATOM 1461 N N . MET B 1 35 ? 20.454 25.826 4.598 1.00 69.72 1387 MET B N 1
ATOM 1462 C CA . MET B 1 35 ? 21.339 24.678 4.460 1.00 65.58 1387 MET B CA 1
ATOM 1463 C C . MET B 1 35 ? 20.764 23.660 3.486 1.00 63.72 1387 MET B C 1
ATOM 1464 O O . MET B 1 35 ? 19.553 23.423 3.451 1.00 66.30 1387 MET B O 1
ATOM 1469 N N . SER B 1 36 ? 21.644 23.058 2.691 1.00 65.31 1388 SER B N 1
ATOM 1470 C CA . SER B 1 36 ? 21.266 21.931 1.855 1.00 59.11 1388 SER B CA 1
ATOM 1471 C C . SER B 1 36 ? 21.252 20.656 2.694 1.00 65.72 1388 SER B C 1
ATOM 1472 O O . SER B 1 36 ? 21.564 20.662 3.888 1.00 71.25 1388 SER B O 1
ATOM 1475 N N . TYR B 1 37 ? 20.885 19.539 2.064 1.00 67.47 1389 TYR B N 1
ATOM 1476 C CA . TYR B 1 37 ? 20.896 18.270 2.782 1.00 64.91 1389 TYR B CA 1
ATOM 1477 C C . TYR B 1 37 ? 22.316 17.865 3.156 1.00 66.64 1389 TYR B C 1
ATOM 1478 O O . TYR B 1 37 ? 22.555 17.372 4.265 1.00 62.87 1389 TYR B O 1
ATOM 1487 N N . PHE B 1 38 ? 23.273 18.069 2.248 1.00 75.31 1390 PHE B N 1
ATOM 1488 C CA . PHE B 1 38 ? 24.669 17.821 2.592 1.00 73.20 1390 PHE B CA 1
ATOM 1489 C C . PHE B 1 38 ? 25.197 18.867 3.564 1.00 73.47 1390 PHE B C 1
ATOM 1490 O O . PHE B 1 38 ? 26.072 18.565 4.383 1.00 76.66 1390 PHE B O 1
ATOM 1498 N N . GLY B 1 39 ? 24.683 20.096 3.490 1.00 77.52 1391 GLY B N 1
ATOM 1499 C CA . GLY B 1 39 ? 25.101 21.122 4.428 1.00 77.14 1391 GLY B CA 1
ATOM 1500 C C . GLY B 1 39 ? 24.616 20.864 5.839 1.00 72.37 1391 GLY B C 1
ATOM 1501 O O . GLY B 1 39 ? 25.291 21.226 6.808 1.00 68.20 1391 GLY B O 1
ATOM 1502 N N . CYS B 1 40 ? 23.443 20.241 5.980 1.00 68.52 1392 CYS B N 1
ATOM 1503 C CA . CYS B 1 40 ? 22.946 19.897 7.307 1.00 62.15 1392 CYS B CA 1
ATOM 1504 C C . CYS B 1 40 ? 23.815 18.832 7.960 1.00 61.81 1392 CYS B C 1
ATOM 1505 O O . CYS B 1 40 ? 24.110 18.913 9.157 1.00 62.59 1392 CYS B O 1
ATOM 1508 N N . LEU B 1 41 ? 24.233 17.827 7.188 1.00 66.88 1393 LEU B N 1
ATOM 1509 C CA . LEU B 1 41 ? 25.082 16.778 7.742 1.00 69.13 1393 LEU B CA 1
ATOM 1510 C C . LEU B 1 41 ? 26.405 17.349 8.233 1.00 68.75 1393 LEU B C 1
ATOM 1511 O O . LEU B 1 41 ? 26.902 16.953 9.293 1.00 63.94 1393 LEU B O 1
ATOM 1516 N N . ASP B 1 42 ? 26.983 18.292 7.483 1.00 66.40 1394 ASP B N 1
ATOM 1517 C CA . ASP B 1 42 ? 28.219 18.933 7.925 1.00 63.04 1394 ASP B CA 1
ATOM 1518 C C . ASP B 1 42 ? 28.011 19.696 9.226 1.00 61.66 1394 ASP B C 1
ATOM 1519 O O . ASP B 1 42 ? 28.886 19.698 10.100 1.00 66.54 1394 ASP B O 1
ATOM 1524 N N . SER B 1 43 ? 26.859 20.357 9.370 1.00 65.63 1395 SER B N 1
ATOM 1525 C CA . SER B 1 43 ? 26.578 21.088 10.601 1.00 62.94 1395 SER B CA 1
ATOM 1526 C C . SER B 1 43 ? 26.448 20.146 11.788 1.00 61.59 1395 SER B C 1
ATOM 1527 O O . SER B 1 43 ? 26.801 20.510 12.916 1.00 57.70 1395 SER B O 1
ATOM 1530 N N . VAL B 1 44 ? 25.951 18.932 11.555 1.00 62.78 1396 VAL B N 1
ATOM 1531 C CA . VAL B 1 44 ? 25.844 17.950 12.627 1.00 56.86 1396 VAL B CA 1
ATOM 1532 C C . VAL B 1 44 ? 27.228 17.475 13.055 1.00 61.78 1396 VAL B C 1
ATOM 1533 O O . VAL B 1 44 ? 27.478 17.237 14.243 1.00 71.01 1396 VAL B O 1
ATOM 1537 N N . MET B 1 45 ? 28.152 17.344 12.100 1.00 57.71 1397 MET B N 1
ATOM 1538 C CA . MET B 1 45 ? 29.503 16.896 12.427 1.00 59.50 1397 MET B CA 1
ATOM 1539 C C . MET B 1 45 ? 30.220 17.908 13.314 1.00 63.04 1397 MET B C 1
ATOM 1540 O O . MET B 1 45 ? 30.815 17.544 14.335 1.00 63.03 1397 MET B O 1
ATOM 1545 N N . GLU B 1 46 ? 30.172 19.189 12.939 1.00 56.18 1398 GLU B N 1
ATOM 1546 C CA . GLU B 1 46 ? 30.916 20.202 13.679 1.00 56.63 1398 GLU B CA 1
ATOM 1547 C C . GLU B 1 46 ? 30.300 20.457 15.049 1.00 54.95 1398 GLU B C 1
ATOM 1548 O O . GLU B 1 46 ? 31.023 20.652 16.032 1.00 56.83 1398 GLU B O 1
ATOM 1554 N N . ASN B 1 47 ? 28.968 20.463 15.134 1.00 54.92 1399 ASN B N 1
ATOM 1555 C CA . ASN B 1 47 ? 28.316 20.616 16.428 1.00 51.92 1399 ASN B CA 1
ATOM 1556 C C . ASN B 1 47 ? 28.560 19.420 17.338 1.00 53.95 1399 ASN B C 1
ATOM 1557 O O . ASN B 1 47 ? 28.454 19.557 18.561 1.00 55.88 1399 ASN B O 1
ATOM 1562 N N . SER B 1 48 ? 28.886 18.255 16.774 1.00 53.57 1400 SER B N 1
ATOM 1563 C CA . SER B 1 48 ? 29.260 17.118 17.608 1.00 52.69 1400 SER B CA 1
ATOM 1564 C C . SER B 1 48 ? 30.624 17.336 18.249 1.00 55.55 1400 SER B C 1
ATOM 1565 O O . SER B 1 48 ? 30.822 17.015 19.427 1.00 56.24 1400 SER B O 1
ATOM 1568 N N . LYS B 1 49 ? 31.577 17.883 17.490 1.00 52.00 1401 LYS B N 1
ATOM 1569 C CA . LYS B 1 49 ? 32.889 18.185 18.053 1.00 51.98 1401 LYS B CA 1
ATOM 1570 C C . LYS B 1 49 ? 32.787 19.245 19.141 1.00 54.64 1401 LYS B C 1
ATOM 1571 O O . LYS B 1 49 ? 33.464 19.156 20.172 1.00 57.39 1401 LYS B O 1
ATOM 1577 N N . VAL B 1 50 ? 31.944 20.257 18.927 1.00 54.16 1402 VAL B N 1
ATOM 1578 C CA . VAL B 1 50 ? 31.754 21.293 19.936 1.00 53.41 1402 VAL B CA 1
ATOM 1579 C C . VAL B 1 50 ? 31.093 20.713 21.180 1.00 53.13 1402 VAL B C 1
ATOM 1580 O O . VAL B 1 50 ? 31.490 21.020 22.310 1.00 55.42 1402 VAL B O 1
ATOM 1584 N N . LEU B 1 51 ? 30.086 19.855 20.994 1.00 49.29 1403 LEU B N 1
ATOM 1585 C CA . LEU B 1 51 ? 29.428 19.227 22.136 1.00 49.10 1403 LEU B CA 1
ATOM 1586 C C . LEU B 1 51 ? 30.371 18.282 22.870 1.00 53.87 1403 LEU B C 1
ATOM 1587 O O . LEU B 1 51 ? 30.333 18.195 24.103 1.00 55.87 1403 LEU B O 1
ATOM 1592 N N . GLY B 1 52 ? 31.224 17.568 22.131 1.00 51.03 1404 GLY B N 1
ATOM 1593 C CA . GLY B 1 52 ? 32.115 16.610 22.764 1.00 50.09 1404 GLY B CA 1
ATOM 1594 C C . GLY B 1 52 ? 33.077 17.257 23.740 1.00 51.73 1404 GLY B C 1
ATOM 1595 O O . GLY B 1 52 ? 33.283 16.756 24.849 1.00 54.87 1404 GLY B O 1
ATOM 1596 N N . GLU B 1 53 ? 33.682 18.379 23.344 1.00 46.66 1405 GLU B N 1
ATOM 1597 C CA . GLU B 1 53 ? 34.566 19.106 24.243 1.00 52.75 1405 GLU B CA 1
ATOM 1598 C C . GLU B 1 53 ? 33.801 19.927 25.271 1.00 53.46 1405 GLU B C 1
ATOM 1599 O O . GLU B 1 53 ? 34.348 20.217 26.340 1.00 47.93 1405 GLU B O 1
ATOM 1605 N N . ALA B 1 54 ? 32.553 20.302 24.981 1.00 46.92 1406 ALA B N 1
ATOM 1606 C CA . ALA B 1 54 ? 31.748 20.982 25.990 1.00 44.12 1406 ALA B CA 1
ATOM 1607 C C . ALA B 1 54 ? 31.377 20.031 27.121 1.00 55.23 1406 ALA B C 1
ATOM 1608 O O . ALA B 1 54 ? 31.417 20.412 28.297 1.00 52.94 1406 ALA B O 1
ATOM 1610 N N . MET B 1 55 ? 31.016 18.790 26.785 1.00 55.02 1407 MET B N 1
ATOM 1611 C CA . MET B 1 55 ? 30.761 17.789 27.816 1.00 42.34 1407 MET B CA 1
ATOM 1612 C C . MET B 1 55 ? 32.005 17.545 28.658 1.00 46.97 1407 MET B C 1
ATOM 1613 O O . MET B 1 55 ? 31.912 17.348 29.876 1.00 46.68 1407 MET B O 1
ATOM 1618 N N . THR B 1 56 ? 33.182 17.558 28.026 1.00 49.46 1408 THR B N 1
ATOM 1619 C CA . THR B 1 56 ? 34.428 17.425 28.773 1.00 50.31 1408 THR B CA 1
ATOM 1620 C C . THR B 1 56 ? 34.585 18.556 29.781 1.00 52.44 1408 THR B C 1
ATOM 1621 O O . THR B 1 56 ? 34.977 18.324 30.931 1.00 54.09 1408 THR B O 1
ATOM 1625 N N . GLY B 1 57 ? 34.272 19.787 29.373 1.00 50.31 1409 GLY B N 1
ATOM 1626 C CA . GLY B 1 57 ? 34.326 20.902 30.301 1.00 45.31 1409 GLY B CA 1
ATOM 1627 C C . GLY B 1 57 ? 33.263 20.835 31.376 1.00 48.72 1409 GLY B C 1
ATOM 1628 O O . GLY B 1 57 ? 33.464 21.340 32.484 1.00 49.48 1409 GLY B O 1
ATOM 1629 N N . ILE B 1 58 ? 32.120 20.217 31.071 1.00 48.02 1410 ILE B N 1
ATOM 1630 C CA . ILE B 1 58 ? 31.071 20.048 32.073 1.00 47.41 1410 ILE B CA 1
ATOM 1631 C C . ILE B 1 58 ? 31.544 19.121 33.187 1.00 48.25 1410 ILE B C 1
ATOM 1632 O O . ILE B 1 58 ? 31.356 19.404 34.376 1.00 44.45 1410 ILE B O 1
ATOM 1637 N N . SER B 1 59 ? 32.175 18.005 32.817 1.00 47.28 1411 SER B N 1
ATOM 1638 C CA . SER B 1 59 ? 32.618 17.035 33.812 1.00 48.66 1411 SER B CA 1
ATOM 1639 C C . SER B 1 59 ? 33.794 17.564 34.625 1.00 53.26 1411 SER B C 1
ATOM 1640 O O . SER B 1 59 ? 33.832 17.401 35.850 1.00 56.17 1411 SER B O 1
ATOM 1643 N N . GLN B 1 60 ? 34.759 18.205 33.963 1.00 51.19 1412 GLN B N 1
ATOM 1644 C CA . GLN B 1 60 ? 35.970 18.636 34.654 1.00 57.62 1412 GLN B CA 1
ATOM 1645 C C . GLN B 1 60 ? 35.695 19.791 35.609 1.00 53.29 1412 GLN B C 1
ATOM 1646 O O . GLN B 1 60 ? 36.211 19.809 36.732 1.00 59.82 1412 GLN B O 1
ATOM 1652 N N . ASN B 1 61 ? 34.888 20.764 35.184 1.00 54.94 1413 ASN B N 1
ATOM 1653 C CA . ASN B 1 61 ? 34.673 21.954 36.000 1.00 55.19 1413 ASN B CA 1
ATOM 1654 C C . ASN B 1 61 ? 33.727 21.698 37.165 1.00 56.91 1413 ASN B C 1
ATOM 1655 O O . ASN B 1 61 ? 33.830 22.371 38.197 1.00 61.74 1413 ASN B O 1
ATOM 1660 N N . ALA B 1 62 ? 32.801 20.748 37.026 1.00 53.29 1414 ALA B N 1
ATOM 1661 C CA . ALA B 1 62 ? 31.979 20.366 38.169 1.00 46.89 1414 ALA B CA 1
ATOM 1662 C C . ALA B 1 62 ? 32.817 19.672 39.234 1.00 57.44 1414 ALA B C 1
ATOM 1663 O O . ALA B 1 62 ? 32.597 19.870 40.434 1.00 62.31 1414 ALA B O 1
ATOM 1665 N N . LYS B 1 63 ? 33.792 18.864 38.811 1.00 57.66 1415 LYS B N 1
ATOM 1666 C CA . LYS B 1 63 ? 34.652 18.166 39.761 1.00 58.66 1415 LYS B CA 1
ATOM 1667 C C . LYS B 1 63 ? 35.517 19.145 40.545 1.00 60.23 1415 LYS B C 1
ATOM 1668 O O . LYS B 1 63 ? 35.635 19.045 41.772 1.00 62.65 1415 LYS B O 1
ATOM 1674 N N . ASN B 1 64 ? 36.126 20.104 39.851 1.00 66.73 1416 ASN B N 1
ATOM 1675 C CA . ASN B 1 64 ? 37.057 21.043 40.463 1.00 70.31 1416 ASN B CA 1
ATOM 1676 C C . ASN B 1 64 ? 36.375 22.277 41.041 1.00 67.62 1416 ASN B C 1
ATOM 1677 O O . ASN B 1 64 ? 37.064 23.151 41.578 1.00 80.36 1416 ASN B O 1
ATOM 1682 N N . GLY B 1 65 ? 35.051 22.371 40.950 1.00 63.25 1417 GLY B N 1
ATOM 1683 C CA . GLY B 1 65 ? 34.348 23.511 41.501 1.00 66.24 1417 GLY B CA 1
ATOM 1684 C C . GLY B 1 65 ? 34.554 24.816 40.769 1.00 66.24 1417 GLY B C 1
ATOM 1685 O O . GLY B 1 65 ? 34.226 25.874 41.315 1.00 59.24 1417 GLY B O 1
ATOM 1686 N N . ASN B 1 66 ? 35.093 24.782 39.550 1.00 61.12 1418 ASN B N 1
ATOM 1687 C CA A ASN B 1 66 ? 35.299 25.994 38.756 0.37 66.31 1418 ASN B CA 1
ATOM 1688 C CA B ASN B 1 66 ? 35.298 25.993 38.756 0.63 64.88 1418 ASN B CA 1
ATOM 1689 C C . ASN B 1 66 ? 33.966 26.371 38.114 1.00 64.17 1418 ASN B C 1
ATOM 1690 O O . ASN B 1 66 ? 33.688 26.079 36.947 1.00 59.07 1418 ASN B O 1
ATOM 1699 N N . LEU B 1 67 ? 33.126 27.035 38.907 1.00 55.15 1419 LEU B N 1
ATOM 1700 C CA . LEU B 1 67 ? 31.783 27.381 38.448 1.00 53.45 1419 LEU B CA 1
ATOM 1701 C C . LEU B 1 67 ? 31.751 28.260 37.200 1.00 55.13 1419 LEU B C 1
ATOM 1702 O O . LEU B 1 67 ? 30.895 28.006 36.334 1.00 56.01 1419 LEU B O 1
ATOM 1707 N N . PRO B 1 68 ? 32.597 29.288 37.040 1.00 54.14 1420 PRO B N 1
ATOM 1708 C CA . PRO B 1 68 ? 32.531 30.077 35.793 1.00 50.53 1420 PRO B CA 1
ATOM 1709 C C . PRO B 1 68 ? 32.753 29.251 34.536 1.00 52.44 1420 PRO B C 1
ATOM 1710 O O . PRO B 1 68 ? 31.936 29.312 33.609 1.00 52.77 1420 PRO B O 1
ATOM 1714 N N . GLU B 1 69 ? 33.836 28.472 34.478 1.00 52.43 1421 GLU B N 1
ATOM 1715 C CA . GLU B 1 69 ? 34.072 27.635 33.305 1.00 49.29 1421 GLU B CA 1
ATOM 1716 C C . GLU B 1 69 ? 32.993 26.571 33.146 1.00 48.16 1421 GLU B C 1
ATOM 1717 O O . GLU B 1 69 ? 32.753 26.094 32.031 1.00 46.07 1421 GLU B O 1
ATOM 1723 N N . PHE B 1 70 ? 32.337 26.185 34.242 1.00 52.88 1422 PHE B N 1
ATOM 1724 C CA . PHE B 1 70 ? 31.217 25.256 34.142 1.00 48.41 1422 PHE B CA 1
ATOM 1725 C C . PHE B 1 70 ? 30.048 25.884 33.393 1.00 49.63 1422 PHE B C 1
ATOM 1726 O O . PHE B 1 70 ? 29.423 25.234 32.547 1.00 48.68 1422 PHE B O 1
ATOM 1734 N N . GLY B 1 71 ? 29.741 27.149 33.687 1.00 49.98 1423 GLY B N 1
ATOM 1735 C CA . GLY B 1 71 ? 28.708 27.844 32.942 1.00 48.20 1423 GLY B CA 1
ATOM 1736 C C . GLY B 1 71 ? 29.061 28.045 31.483 1.00 54.10 1423 GLY B C 1
ATOM 1737 O O . GLY B 1 71 ? 28.177 28.041 30.623 1.00 52.96 1423 GLY B O 1
ATOM 1738 N N . ASP B 1 72 ? 30.350 28.226 31.182 1.00 51.10 1424 ASP B N 1
ATOM 1739 C CA . ASP B 1 72 ? 30.772 28.318 29.790 1.00 41.22 1424 ASP B CA 1
ATOM 1740 C C . ASP B 1 72 ? 30.505 27.015 29.050 1.00 46.77 1424 ASP B C 1
ATOM 1741 O O . ASP B 1 72 ? 30.065 27.026 27.896 1.00 48.75 1424 ASP B O 1
ATOM 1746 N N . ALA B 1 73 ? 30.760 25.879 29.703 1.00 41.83 1425 ALA B N 1
ATOM 1747 C CA . ALA B 1 73 ? 30.565 24.591 29.045 1.00 44.21 1425 ALA B CA 1
ATOM 1748 C C . ALA B 1 73 ? 29.086 24.293 28.836 1.00 50.00 1425 ALA B C 1
ATOM 1749 O O . ALA B 1 73 ? 28.705 23.705 27.817 1.00 48.74 1425 ALA B O 1
ATOM 1751 N N . ILE B 1 74 ? 28.239 24.693 29.787 1.00 46.12 1426 ILE B N 1
ATOM 1752 C CA . ILE B 1 74 ? 26.804 24.465 29.649 1.00 41.97 1426 ILE B CA 1
ATOM 1753 C C . ILE B 1 74 ? 26.250 25.250 28.466 1.00 46.53 1426 ILE B C 1
ATOM 1754 O O . ILE B 1 74 ? 25.518 24.709 27.629 1.00 52.80 1426 ILE B O 1
ATOM 1759 N N . ALA B 1 75 ? 26.596 26.537 28.374 1.00 48.80 1427 ALA B N 1
ATOM 1760 C CA . ALA B 1 75 ? 26.098 27.356 27.274 1.00 45.76 1427 ALA B CA 1
ATOM 1761 C C . ALA B 1 75 ? 26.674 26.901 25.940 1.00 47.88 1427 ALA B C 1
ATOM 1762 O O . ALA B 1 75 ? 25.977 26.918 24.918 1.00 44.62 1427 ALA B O 1
ATOM 1764 N N . THR B 1 76 ? 27.945 26.494 25.927 1.00 48.91 1428 THR B N 1
ATOM 1765 C CA . THR B 1 76 ? 28.544 25.982 24.699 1.00 42.21 1428 THR B CA 1
ATOM 1766 C C . THR B 1 76 ? 27.852 24.702 24.247 1.00 46.48 1428 THR B C 1
ATOM 1767 O O . THR B 1 76 ? 27.578 24.523 23.054 1.00 58.27 1428 THR B O 1
ATOM 1771 N N . ALA B 1 77 ? 27.554 23.803 25.187 1.00 45.44 1429 ALA B N 1
ATOM 1772 C CA . ALA B 1 77 ? 26.804 22.601 24.842 1.00 45.47 1429 ALA B CA 1
ATOM 1773 C C . ALA B 1 77 ? 25.382 22.943 24.415 1.00 50.51 1429 ALA B C 1
ATOM 1774 O O . ALA B 1 77 ? 24.839 22.320 23.497 1.00 57.13 1429 ALA B O 1
ATOM 1776 N N . SER B 1 78 ? 24.767 23.934 25.065 1.00 49.51 1430 SER B N 1
ATOM 1777 C CA . SER B 1 78 ? 23.413 24.335 24.696 1.00 50.83 1430 SER B CA 1
ATOM 1778 C C . SER B 1 78 ? 23.379 24.917 23.289 1.00 55.31 1430 SER B C 1
ATOM 1779 O O . SER B 1 78 ? 22.497 24.584 22.488 1.00 59.47 1430 SER B O 1
ATOM 1782 N N . LYS B 1 79 ? 24.335 25.793 22.971 1.00 56.06 1431 LYS B N 1
ATOM 1783 C CA . LYS B 1 79 ? 24.419 26.340 21.621 1.00 54.91 1431 LYS B CA 1
ATOM 1784 C C . LYS B 1 79 ? 24.673 25.239 20.599 1.00 57.46 1431 LYS B C 1
ATOM 1785 O O . LYS B 1 79 ? 24.124 25.269 19.491 1.00 59.65 1431 LYS B O 1
ATOM 1791 N N . ALA B 1 80 ? 25.501 24.255 20.956 1.00 59.11 1432 ALA B N 1
ATOM 1792 C CA . ALA B 1 80 ? 25.767 23.151 20.040 1.00 55.71 1432 ALA B CA 1
ATOM 1793 C C . ALA B 1 80 ? 24.512 22.324 19.797 1.00 58.03 1432 ALA B C 1
ATOM 1794 O O . ALA B 1 80 ? 24.237 21.923 18.661 1.00 63.32 1432 ALA B O 1
ATOM 1796 N N . LEU B 1 81 ? 23.730 22.070 20.850 1.00 63.09 1433 LEU B N 1
ATOM 1797 C CA . LEU B 1 81 ? 22.518 21.270 20.699 1.00 59.74 1433 LEU B CA 1
ATOM 1798 C C . LEU B 1 81 ? 21.458 21.991 19.875 1.00 64.96 1433 LEU B C 1
ATOM 1799 O O . LEU B 1 81 ? 20.668 21.339 19.183 1.00 64.73 1433 LEU B O 1
ATOM 1804 N N . CYS B 1 82 ? 21.418 23.324 19.936 1.00 73.02 1434 CYS B N 1
ATOM 1805 C CA . CYS B 1 82 ? 20.429 24.066 19.161 1.00 71.57 1434 CYS B CA 1
ATOM 1806 C C . CYS B 1 82 ? 20.745 24.010 17.672 1.00 74.08 1434 CYS B C 1
ATOM 1807 O O . CYS B 1 82 ? 19.883 23.659 16.857 1.00 78.87 1434 CYS B O 1
ATOM 1810 N N . GLY B 1 83 ? 21.979 24.353 17.296 1.00 77.21 1435 GLY B N 1
ATOM 1811 C CA . GLY B 1 83 ? 22.396 24.173 15.916 1.00 74.37 1435 GLY B CA 1
ATOM 1812 C C . 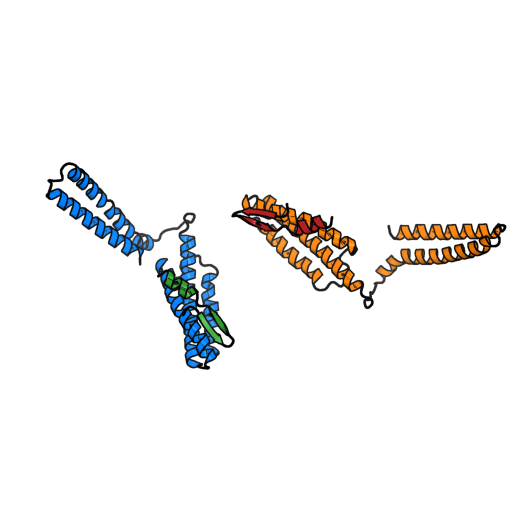GLY B 1 83 ? 22.372 22.720 15.487 1.00 73.14 1435 GLY B C 1
ATOM 1813 O O . GLY B 1 83 ? 22.163 22.418 14.309 1.00 77.80 1435 GLY B O 1
ATOM 1814 N N . PHE B 1 84 ? 22.593 21.803 16.433 1.00 67.25 1436 PHE B N 1
ATOM 1815 C CA . PHE B 1 84 ? 22.410 20.381 16.161 1.00 64.48 1436 PHE B CA 1
ATOM 1816 C C . PHE B 1 84 ? 20.976 20.092 15.742 1.00 65.70 1436 PHE B C 1
ATOM 1817 O O . PHE B 1 84 ? 20.733 19.315 14.811 1.00 70.01 1436 PHE B O 1
ATOM 1825 N N . THR B 1 85 ? 20.011 20.715 16.420 1.00 68.42 1437 THR B N 1
ATOM 1826 C CA . THR B 1 85 ? 18.605 20.495 16.110 1.00 62.56 1437 THR B CA 1
ATOM 1827 C C . THR B 1 85 ? 18.172 21.291 14.884 1.00 70.63 1437 THR B C 1
ATOM 1828 O O . THR B 1 85 ? 17.366 20.808 14.083 1.00 73.15 1437 THR B O 1
ATOM 1832 N N . GLU B 1 86 ? 18.701 22.508 14.720 1.00 67.08 1438 GLU B N 1
ATOM 1833 C CA . GLU B 1 86 ? 18.377 23.300 13.537 1.00 65.78 1438 GLU B CA 1
ATOM 1834 C C . GLU B 1 86 ? 18.828 22.596 12.263 1.00 67.67 1438 GLU B C 1
ATOM 1835 O O . GLU B 1 86 ? 18.138 22.647 11.238 1.00 69.33 1438 GLU B O 1
ATOM 1841 N N . ALA B 1 87 ? 19.983 21.931 12.308 1.00 71.73 1439 ALA B N 1
ATOM 1842 C CA . ALA B 1 87 ? 20.442 21.183 11.143 1.00 69.12 1439 ALA B CA 1
ATOM 1843 C C . ALA B 1 87 ? 19.603 19.929 10.931 1.00 69.33 1439 ALA B C 1
ATOM 1844 O O . ALA B 1 87 ? 19.241 19.602 9.794 1.00 70.50 1439 ALA B O 1
ATOM 1846 N N . ALA B 1 88 ? 19.277 19.218 12.013 1.00 72.61 1440 ALA B N 1
ATOM 1847 C CA . ALA B 1 88 ? 18.472 18.008 11.883 1.00 74.02 1440 ALA B CA 1
ATOM 1848 C C . ALA B 1 88 ? 17.048 18.333 11.449 1.00 77.56 1440 ALA B C 1
ATOM 1849 O O . ALA B 1 88 ? 16.440 17.575 10.684 1.00 73.87 1440 ALA B O 1
ATOM 1851 N N . ALA B 1 89 ? 16.499 19.454 11.923 1.00 73.69 1441 ALA B N 1
ATOM 1852 C CA . ALA B 1 89 ? 15.151 19.838 11.517 1.00 72.47 1441 ALA B CA 1
ATOM 1853 C C . ALA B 1 89 ? 15.106 20.214 10.042 1.00 76.89 1441 ALA B C 1
ATOM 1854 O O . ALA B 1 89 ? 14.157 19.857 9.334 1.00 83.19 1441 ALA B O 1
ATOM 1856 N N . GLN B 1 90 ? 16.123 20.932 9.561 1.00 80.98 1442 GLN B N 1
ATOM 1857 C CA . GLN B 1 90 ? 16.175 21.279 8.145 1.00 75.48 1442 GLN B CA 1
ATOM 1858 C C . GLN B 1 90 ? 16.408 20.043 7.284 1.00 77.09 1442 GLN B C 1
ATOM 1859 O O . GLN B 1 90 ? 15.798 19.900 6.218 1.00 86.77 1442 GLN B O 1
ATOM 1865 N N . ALA B 1 91 ? 17.283 19.139 7.731 1.00 78.47 1443 ALA B N 1
ATOM 1866 C CA . ALA B 1 91 ? 17.528 17.914 6.976 1.00 78.26 1443 ALA B CA 1
ATOM 1867 C C . ALA B 1 91 ? 16.270 17.060 6.890 1.00 81.78 1443 ALA B C 1
ATOM 1868 O O . ALA B 1 91 ? 15.972 16.486 5.836 1.00 88.17 1443 ALA B O 1
ATOM 1870 N N . ALA B 1 92 ? 15.518 16.964 7.990 1.00 82.53 1444 ALA B N 1
ATOM 1871 C CA . ALA B 1 92 ? 14.245 16.254 7.944 1.00 82.97 1444 ALA B CA 1
ATOM 1872 C C . ALA B 1 92 ? 13.221 17.008 7.107 1.00 88.76 1444 ALA B C 1
ATOM 1873 O O . ALA B 1 92 ? 12.359 16.387 6.475 1.00 101.96 1444 ALA B O 1
ATOM 1875 N N . TYR B 1 93 ? 13.301 18.341 7.089 1.00 88.18 1445 TYR B N 1
ATOM 1876 C CA . TYR B 1 93 ? 12.402 19.128 6.253 1.00 91.02 1445 TYR B CA 1
ATOM 1877 C C . TYR B 1 93 ? 12.663 18.874 4.773 1.00 97.09 1445 TYR B C 1
ATOM 1878 O O . TYR B 1 93 ? 11.719 18.715 3.991 1.00 96.12 1445 TYR B O 1
ATOM 1887 N N . LEU B 1 94 ? 13.935 18.823 4.372 1.00 94.18 1446 LEU B N 1
ATOM 1888 C CA . LEU B 1 94 ? 14.257 18.605 2.966 1.00 87.72 1446 LEU B CA 1
ATOM 1889 C C . LEU B 1 94 ? 13.874 17.205 2.506 1.00 92.88 1446 LEU B C 1
ATOM 1890 O O . LEU B 1 94 ? 13.587 17.003 1.321 1.00 99.44 1446 LEU B O 1
ATOM 1895 N N . VAL B 1 95 ? 13.864 16.232 3.419 1.00 97.98 1447 VAL B N 1
ATOM 1896 C CA . VAL B 1 95 ? 13.475 14.873 3.053 1.00 100.56 1447 VAL B CA 1
ATOM 1897 C C . VAL B 1 95 ? 12.007 14.832 2.646 1.00 109.77 1447 VAL B C 1
ATOM 1898 O O . VAL B 1 95 ? 11.650 14.280 1.599 1.00 109.74 1447 VAL B O 1
ATOM 1902 N N . GLY B 1 96 ? 11.135 15.427 3.463 1.00 106.67 1448 GLY B N 1
ATOM 1903 C CA . GLY B 1 96 ? 9.717 15.420 3.148 1.00 124.20 1448 GLY B CA 1
ATOM 1904 C C . GLY B 1 96 ? 9.363 16.272 1.947 1.00 134.66 1448 GLY B C 1
ATOM 1905 O O . GLY B 1 96 ? 8.438 15.944 1.200 1.00 143.05 1448 GLY B O 1
ATOM 1906 N N . VAL B 1 97 ? 10.086 17.375 1.744 1.00 115.79 1449 VAL B N 1
ATOM 1907 C CA . VAL B 1 97 ? 9.825 18.232 0.591 1.00 115.41 1449 VAL B CA 1
ATOM 1908 C C . VAL B 1 97 ? 10.250 17.541 -0.700 1.00 128.20 1449 VAL B C 1
ATOM 1909 O O . VAL B 1 97 ? 9.636 17.748 -1.755 1.00 126.58 1449 VAL B O 1
ATOM 1913 N N . SER B 1 98 ? 11.277 16.690 -0.640 1.00 129.53 1450 SER B N 1
ATOM 1914 C CA . SER B 1 98 ? 11.720 15.931 -1.807 1.00 127.60 1450 SER B CA 1
ATOM 1915 C C . SER B 1 98 ? 10.685 14.925 -2.297 1.00 138.81 1450 SER B C 1
ATOM 1916 O O . SER B 1 98 ? 10.955 14.210 -3.269 1.00 126.42 1450 SER B O 1
ATOM 1919 N N . ASP B 1 99 ? 9.528 14.847 -1.654 1.00 143.40 1451 ASP B N 1
ATOM 1920 C CA . ASP B 1 99 ? 8.452 13.967 -2.084 1.00 146.05 1451 ASP B CA 1
ATOM 1921 C C . ASP B 1 99 ? 7.727 14.574 -3.285 1.00 149.00 1451 ASP B C 1
ATOM 1922 O O . ASP B 1 99 ? 7.486 15.783 -3.312 1.00 149.06 1451 ASP B O 1
ATOM 1927 N N . PRO B 1 100 ? 7.366 13.766 -4.287 1.00 146.86 1452 PRO B N 1
ATOM 1928 C CA . PRO B 1 100 ? 6.740 14.336 -5.491 1.00 147.39 1452 PRO B CA 1
ATOM 1929 C C . PRO B 1 100 ? 5.341 14.888 -5.268 1.00 156.89 1452 PRO B C 1
ATOM 1930 O O . PRO B 1 100 ? 4.855 15.640 -6.121 1.00 148.68 1452 PRO B O 1
ATOM 1934 N N . ASN B 1 101 ? 4.680 14.555 -4.163 1.00 158.80 1453 ASN B N 1
ATOM 1935 C CA . ASN B 1 101 ? 3.303 14.976 -3.936 1.00 159.34 1453 ASN B CA 1
ATOM 1936 C C . ASN B 1 101 ? 3.194 16.285 -3.161 1.00 149.38 1453 ASN B C 1
ATOM 1937 O O . ASN B 1 101 ? 2.079 16.698 -2.825 1.00 152.96 1453 ASN B O 1
ATOM 1942 N N . SER B 1 102 ? 4.313 16.945 -2.878 1.00 139.34 1454 SER B N 1
ATOM 1943 C CA . SER B 1 102 ? 4.284 18.184 -2.117 1.00 141.45 1454 SER B CA 1
ATOM 1944 C C . SER B 1 102 ? 3.941 19.366 -3.021 1.00 138.85 1454 SER B C 1
ATOM 1945 O O . SER B 1 102 ? 3.844 19.247 -4.244 1.00 154.69 1454 SER B O 1
ATOM 1948 N N . GLN B 1 103 ? 3.754 20.525 -2.396 1.00 141.49 1455 GLN B N 1
ATOM 1949 C CA . GLN B 1 103 ? 3.380 21.739 -3.109 1.00 147.62 1455 GLN B CA 1
ATOM 1950 C C . GLN B 1 103 ? 3.977 22.934 -2.374 1.00 153.45 1455 GLN B C 1
ATOM 1951 O O . GLN B 1 103 ? 4.715 22.779 -1.396 1.00 157.55 1455 GLN B O 1
ATOM 1953 N N . ALA B 1 104 ? 3.653 24.134 -2.851 1.00 164.30 1586 ALA B N 1
ATOM 1954 C CA . ALA B 1 104 ? 4.148 25.366 -2.255 1.00 164.38 1586 ALA B CA 1
ATOM 1955 C C . ALA B 1 104 ? 3.301 26.528 -2.750 1.00 166.93 1586 ALA B C 1
ATOM 1956 O O . ALA B 1 104 ? 2.870 26.538 -3.906 1.00 165.72 1586 ALA B O 1
ATOM 1958 N N . GLN B 1 105 ? 3.066 27.498 -1.869 1.00 149.70 1587 GLN B N 1
ATOM 1959 C CA . GLN B 1 105 ? 2.313 28.705 -2.190 1.00 146.28 1587 GLN B CA 1
ATOM 1960 C C . GLN B 1 105 ? 3.173 29.912 -1.850 1.00 143.69 1587 GLN B C 1
ATOM 1961 O O . GLN B 1 105 ? 3.549 30.102 -0.689 1.00 140.92 1587 GLN B O 1
ATOM 1967 N N . ILE B 1 106 ? 3.476 30.728 -2.856 1.00 139.10 1588 ILE B N 1
ATOM 1968 C CA . ILE B 1 106 ? 4.375 31.866 -2.706 1.00 140.31 1588 ILE B CA 1
ATOM 1969 C C . ILE B 1 106 ? 3.551 33.145 -2.686 1.00 143.61 1588 ILE B C 1
ATOM 1970 O O . ILE B 1 106 ? 2.681 33.349 -3.542 1.00 144.10 1588 ILE B O 1
ATOM 1975 N N . SER B 1 107 ? 3.824 34.005 -1.706 1.00 167.54 1589 SER B N 1
ATOM 1976 C CA . SER B 1 107 ? 3.123 35.270 -1.579 1.00 177.87 1589 SER B CA 1
ATOM 1977 C C . SER B 1 107 ? 3.566 36.238 -2.677 1.00 177.80 1589 SER B C 1
ATOM 1978 O O . SER B 1 107 ? 4.581 36.013 -3.341 1.00 165.33 1589 SER B O 1
ATOM 1981 N N . PRO B 1 108 ? 2.807 37.321 -2.898 1.00 162.62 1590 PRO B N 1
ATOM 1982 C CA . PRO B 1 108 ? 3.203 38.282 -3.945 1.00 159.54 1590 PRO B CA 1
ATOM 1983 C C . PRO B 1 108 ? 4.605 38.847 -3.777 1.00 155.11 1590 PRO B C 1
ATOM 1984 O O . PRO B 1 108 ? 5.320 39.003 -4.775 1.00 151.66 1590 PRO B O 1
ATOM 1988 N N . GLU B 1 109 ? 5.025 39.163 -2.549 1.00 160.75 1591 GLU B N 1
ATOM 1989 C CA . GLU B 1 109 ? 6.370 39.694 -2.358 1.00 155.42 1591 GLU B CA 1
ATOM 1990 C C . GLU B 1 109 ? 7.444 38.650 -2.636 1.00 151.01 1591 GLU B C 1
ATOM 1991 O O . GLU B 1 109 ? 8.594 39.017 -2.901 1.00 141.92 1591 GLU B O 1
ATOM 1997 N N . GLY B 1 110 ? 7.097 37.366 -2.590 1.00 154.63 1592 GLY B N 1
ATOM 1998 C CA . GLY B 1 110 ? 8.051 36.318 -2.895 1.00 142.60 1592 GLY B CA 1
ATOM 1999 C C . GLY B 1 110 ? 8.284 36.170 -4.384 1.00 132.20 1592 GLY B C 1
ATOM 2000 O O . GLY B 1 110 ? 9.426 36.027 -4.829 1.00 131.07 1592 GLY B O 1
ATOM 2001 N N . ARG B 1 111 ? 7.203 36.203 -5.168 1.00 137.61 1593 ARG B N 1
ATOM 2002 C CA . ARG B 1 111 ? 7.340 36.110 -6.618 1.00 122.25 1593 ARG B CA 1
ATOM 2003 C C . ARG B 1 111 ? 8.017 37.342 -7.200 1.00 126.67 1593 ARG B C 1
ATOM 2004 O O . ARG B 1 111 ? 8.656 37.251 -8.253 1.00 131.65 1593 ARG B O 1
ATOM 2012 N N . ALA B 1 112 ? 7.888 38.495 -6.541 1.00 143.63 1594 ALA B N 1
ATOM 2013 C CA . ALA B 1 112 ? 8.638 39.672 -6.961 1.00 146.62 1594 ALA B CA 1
ATOM 2014 C C . ALA B 1 112 ? 10.139 39.489 -6.777 1.00 145.83 1594 ALA B C 1
ATOM 2015 O O . ALA B 1 112 ? 10.921 40.181 -7.437 1.00 143.92 1594 ALA B O 1
ATOM 2017 N N . ALA B 1 113 ? 10.556 38.575 -5.900 1.00 136.76 1595 ALA B N 1
ATOM 2018 C CA . ALA B 1 113 ? 11.968 38.274 -5.717 1.00 115.07 1595 ALA B CA 1
ATOM 2019 C C . ALA B 1 113 ? 12.466 37.178 -6.649 1.00 119.71 1595 ALA B C 1
ATOM 2020 O O . ALA B 1 113 ? 13.681 37.057 -6.846 1.00 114.03 1595 ALA B O 1
ATOM 2022 N N . MET B 1 114 ? 11.562 36.381 -7.222 1.00 122.53 1596 MET B N 1
ATOM 2023 C CA . MET B 1 114 ? 11.930 35.369 -8.203 1.00 118.94 1596 MET B CA 1
ATOM 2024 C C . MET B 1 114 ? 12.031 35.919 -9.618 1.00 112.90 1596 MET B C 1
ATOM 2025 O O . MET B 1 114 ? 12.750 35.343 -10.442 1.00 107.63 1596 MET B O 1
ATOM 2030 N N . GLU B 1 115 ? 11.326 37.010 -9.917 1.00 104.52 1597 GLU B N 1
ATOM 2031 C CA . GLU B 1 115 ? 11.305 37.529 -11.282 1.00 107.42 1597 GLU B CA 1
ATOM 2032 C C . GLU B 1 115 ? 12.676 37.942 -11.808 1.00 113.31 1597 GLU B C 1
ATOM 2033 O O . GLU B 1 115 ? 12.967 37.633 -12.977 1.00 114.58 1597 GLU B O 1
ATOM 2039 N N . PRO B 1 116 ? 13.545 38.627 -11.051 1.00 123.39 1598 PRO B N 1
ATOM 2040 C CA . PRO B 1 116 ? 14.875 38.945 -11.602 1.00 131.30 1598 PRO B CA 1
ATOM 2041 C C . PRO B 1 116 ? 15.674 37.717 -12.004 1.00 129.16 1598 PRO B C 1
ATOM 2042 O O . PRO B 1 116 ? 16.527 37.808 -12.896 1.00 127.20 1598 PRO B O 1
ATOM 2046 N N . ILE B 1 117 ? 15.419 36.571 -11.379 1.00 113.66 1599 ILE B N 1
ATOM 2047 C CA . ILE B 1 117 ? 16.102 35.332 -11.739 1.00 104.84 1599 ILE B CA 1
ATOM 2048 C C . ILE B 1 117 ? 15.396 34.618 -12.884 1.00 100.97 1599 ILE B C 1
ATOM 2049 O O . ILE B 1 117 ? 16.046 34.111 -13.801 1.00 101.48 1599 ILE B O 1
ATOM 2054 N N . VAL B 1 118 ? 14.063 34.581 -12.858 1.00 96.62 1600 VAL B N 1
ATOM 2055 C CA . VAL B 1 118 ? 13.325 33.829 -13.868 1.00 98.83 1600 VAL B CA 1
ATOM 2056 C C . VAL B 1 118 ? 13.366 34.545 -15.213 1.00 98.64 1600 VAL B C 1
ATOM 2057 O O . VAL B 1 118 ? 13.575 33.917 -16.258 1.00 97.25 1600 VAL B O 1
ATOM 2061 N N . ILE B 1 119 ? 13.180 35.868 -15.213 1.00 94.60 1601 ILE B N 1
ATOM 2062 C CA . ILE B 1 119 ? 13.171 36.620 -16.467 1.00 98.89 1601 ILE B CA 1
ATOM 2063 C C . ILE B 1 119 ? 14.526 36.533 -17.156 1.00 102.40 1601 ILE B C 1
ATOM 2064 O O . ILE B 1 119 ? 14.608 36.312 -18.370 1.00 105.59 1601 ILE B O 1
ATOM 2069 N N . SER B 1 120 ? 15.611 36.702 -16.395 1.00 107.32 1602 SER B N 1
ATOM 2070 C CA . SER B 1 120 ? 16.942 36.609 -16.984 1.00 97.34 1602 SER B CA 1
ATOM 2071 C C . SER B 1 120 ? 17.237 35.201 -17.484 1.00 94.72 1602 SER B C 1
ATOM 2072 O O . SER B 1 120 ? 18.020 35.032 -18.425 1.00 96.17 1602 SER B O 1
ATOM 2075 N N . ALA B 1 121 ? 16.620 34.185 -16.878 1.00 91.99 1603 ALA B N 1
ATOM 2076 C CA . ALA B 1 121 ? 16.859 32.813 -17.310 1.00 90.59 1603 ALA B CA 1
ATOM 2077 C C . ALA B 1 121 ? 16.024 32.454 -18.534 1.00 91.61 1603 ALA B C 1
ATOM 2078 O O . ALA B 1 121 ? 16.494 31.725 -19.414 1.00 86.18 1603 ALA B O 1
ATOM 2080 N N . LYS B 1 122 ? 14.785 32.947 -18.609 1.00 96.51 1604 LYS B N 1
ATOM 2081 C CA . LYS B 1 122 ? 13.993 32.732 -19.815 1.00 88.88 1604 LYS B CA 1
ATOM 2082 C C . LYS B 1 122 ? 14.574 33.485 -21.003 1.00 86.49 1604 LYS B C 1
ATOM 2083 O O . LYS B 1 122 ? 14.500 33.002 -22.139 1.00 88.68 1604 LYS B O 1
ATOM 2089 N N . THR B 1 123 ? 15.155 34.662 -20.761 1.00 84.33 1605 THR B N 1
ATOM 2090 C CA . THR B 1 123 ? 15.730 35.445 -21.849 1.00 90.50 1605 THR B CA 1
ATOM 2091 C C . THR B 1 123 ? 16.975 34.774 -22.416 1.00 89.76 1605 THR B C 1
ATOM 2092 O O . THR B 1 123 ? 17.174 34.754 -23.637 1.00 93.68 1605 THR B O 1
ATOM 2096 N N . MET B 1 124 ? 17.819 34.209 -21.549 1.00 86.19 1606 MET B N 1
ATOM 2097 C CA . MET B 1 124 ? 19.046 33.583 -22.030 1.00 81.76 1606 MET B CA 1
ATOM 2098 C C . MET B 1 124 ? 18.755 32.316 -22.825 1.00 76.08 1606 MET B C 1
ATOM 2099 O O . MET B 1 124 ? 19.525 31.962 -23.725 1.00 81.10 1606 MET B O 1
ATOM 2104 N N . LEU B 1 125 ? 17.654 31.625 -22.519 1.00 78.47 1607 LEU B N 1
ATOM 2105 C CA . LEU B 1 125 ? 17.297 30.439 -23.290 1.00 71.45 1607 LEU B CA 1
ATOM 2106 C C . LEU B 1 125 ? 16.725 30.819 -24.649 1.00 81.72 1607 LEU B C 1
ATOM 2107 O O . LEU B 1 125 ? 17.013 30.162 -25.655 1.00 74.39 1607 LEU B O 1
ATOM 2112 N N . GLU B 1 126 ? 15.909 31.875 -24.698 1.00 86.99 1608 GLU B N 1
ATOM 2113 C CA . GLU B 1 126 ? 15.436 32.373 -25.985 1.00 89.66 1608 GLU B CA 1
ATOM 2114 C C . GLU B 1 126 ? 16.590 32.917 -26.815 1.00 84.20 1608 GLU B C 1
ATOM 2115 O O . GLU B 1 126 ? 16.603 32.782 -28.044 1.00 93.18 1608 GLU B O 1
ATOM 2121 N N . SER B 1 127 ? 17.575 33.533 -26.158 1.00 70.19 1609 SER B N 1
ATOM 2122 C CA . SER B 1 127 ? 18.718 34.074 -26.884 1.00 67.64 1609 SER B CA 1
ATOM 2123 C C . SER B 1 127 ? 19.653 32.963 -27.344 1.00 66.79 1609 SER B C 1
ATOM 2124 O O . SER B 1 127 ? 20.155 32.996 -28.474 1.00 74.88 1609 SER B O 1
ATOM 2127 N N . ALA B 1 128 ? 19.898 31.969 -26.486 1.00 72.65 1610 ALA B N 1
ATOM 2128 C CA . ALA B 1 128 ? 20.744 30.850 -26.884 1.00 58.08 1610 ALA B CA 1
ATOM 2129 C C . ALA B 1 128 ? 20.102 30.032 -27.996 1.00 68.78 1610 ALA B C 1
ATOM 2130 O O . ALA B 1 128 ? 20.812 29.416 -28.799 1.00 67.37 1610 ALA B O 1
ATOM 2132 N N . GLY B 1 129 ? 18.769 30.011 -28.060 1.00 67.87 1611 GLY B N 1
ATOM 2133 C CA . GLY B 1 129 ? 18.106 29.330 -29.160 1.00 68.42 1611 GLY B CA 1
ATOM 2134 C C . GLY B 1 129 ? 18.425 29.965 -30.499 1.00 68.93 1611 GLY B C 1
ATOM 2135 O O . GLY B 1 129 ? 18.779 29.277 -31.459 1.00 70.97 1611 GLY B O 1
ATOM 2136 N N . GLY B 1 130 ? 18.310 31.292 -30.577 1.00 68.82 1612 GLY B N 1
ATOM 2137 C CA . GLY B 1 130 ? 18.691 31.990 -31.792 1.00 71.55 1612 GLY B CA 1
ATOM 2138 C C . GLY B 1 130 ? 20.173 31.895 -32.089 1.00 64.76 1612 GLY B C 1
ATOM 2139 O O . GLY B 1 130 ? 20.581 31.953 -33.252 1.00 64.83 1612 GLY B O 1
ATOM 2140 N N . LEU B 1 131 ? 20.998 31.750 -31.050 1.00 58.93 1613 LEU B N 1
ATOM 2141 C CA . LEU B 1 131 ? 22.432 31.578 -31.262 1.00 56.24 1613 LEU B CA 1
ATOM 2142 C C . LEU B 1 131 ? 22.729 30.238 -31.922 1.00 59.45 1613 LEU B C 1
ATOM 2143 O O . LEU B 1 131 ? 23.593 30.149 -32.802 1.00 66.07 1613 LEU B O 1
ATOM 2148 N N . ILE B 1 132 ? 22.019 29.186 -31.511 1.00 64.44 1614 ILE B N 1
ATOM 2149 C CA . ILE B 1 132 ? 22.231 27.866 -32.097 1.00 60.27 1614 ILE B CA 1
ATOM 2150 C C . ILE B 1 132 ? 21.654 27.806 -33.506 1.00 57.18 1614 ILE B C 1
ATOM 2151 O O . ILE B 1 132 ? 22.250 27.207 -34.409 1.00 52.65 1614 ILE B O 1
ATOM 2156 N N . GLN B 1 133 ? 20.488 28.423 -33.718 1.00 60.95 1615 GLN B N 1
ATOM 2157 C CA . GLN B 1 133 ? 19.899 28.453 -35.054 1.00 68.66 1615 GLN B CA 1
ATOM 2158 C C . GLN B 1 133 ? 20.825 29.140 -36.049 1.00 64.39 1615 GLN B C 1
ATOM 2159 O O . GLN B 1 133 ? 20.965 28.691 -37.192 1.00 67.61 1615 GLN B O 1
ATOM 2165 N N . THR B 1 134 ? 21.468 30.231 -35.629 1.00 62.30 1616 THR B N 1
ATOM 2166 C CA . THR B 1 134 ? 22.421 30.908 -36.501 1.00 57.11 1616 THR B CA 1
ATOM 2167 C C . THR B 1 134 ? 23.653 30.044 -36.745 1.00 53.23 1616 THR B C 1
ATOM 2168 O O . THR B 1 134 ? 24.149 29.967 -37.875 1.00 61.20 1616 THR B O 1
ATOM 2172 N N . ALA B 1 135 ? 24.155 29.380 -35.700 1.00 53.00 1617 ALA B N 1
ATOM 2173 C CA . ALA B 1 135 ? 25.318 28.515 -35.866 1.00 54.02 1617 ALA B CA 1
ATOM 2174 C C . ALA B 1 135 ? 25.006 27.322 -36.756 1.00 59.11 1617 ALA B C 1
ATOM 2175 O O . ALA B 1 135 ? 25.895 26.813 -37.448 1.00 59.61 1617 ALA B O 1
ATOM 2177 N N . ARG B 1 136 ? 23.753 26.862 -36.750 1.00 56.29 1618 ARG B N 1
ATOM 2178 C CA . ARG B 1 136 ? 23.367 25.753 -37.615 1.00 50.85 1618 ARG B CA 1
ATOM 2179 C C . ARG B 1 136 ? 23.498 26.129 -39.086 1.00 58.76 1618 ARG B C 1
ATOM 2180 O O . ARG B 1 136 ? 23.920 25.310 -39.909 1.00 63.66 1618 ARG B O 1
ATOM 2188 N N . ALA B 1 137 ? 23.144 27.366 -39.437 1.00 60.89 1619 ALA B N 1
ATOM 2189 C CA . ALA B 1 137 ? 23.287 27.798 -40.823 1.00 55.11 1619 ALA B CA 1
ATOM 2190 C C . ALA B 1 137 ? 24.742 28.105 -41.158 1.00 53.27 1619 ALA B C 1
ATOM 2191 O O . ALA B 1 137 ? 25.195 27.841 -42.278 1.00 62.49 1619 ALA B O 1
ATOM 2193 N N . LEU B 1 138 ? 25.491 28.656 -40.198 1.00 51.23 1620 LEU B N 1
ATOM 2194 C CA . LEU B 1 138 ? 26.906 28.927 -40.433 1.00 55.14 1620 LEU B CA 1
ATOM 2195 C C . LEU B 1 138 ? 27.702 27.643 -40.625 1.00 54.64 1620 LEU B C 1
ATOM 2196 O O . LEU B 1 138 ? 28.754 27.658 -41.275 1.00 60.55 1620 LEU B O 1
ATOM 2201 N N . ALA B 1 139 ? 27.225 26.528 -40.068 1.00 55.78 1621 ALA B N 1
ATOM 2202 C CA . ALA B 1 139 ? 27.903 25.255 -40.284 1.00 49.17 1621 ALA B CA 1
ATOM 2203 C C . ALA B 1 139 ? 27.820 24.829 -41.744 1.00 57.60 1621 ALA B C 1
ATOM 2204 O O . ALA B 1 139 ? 28.769 24.245 -42.281 1.00 60.33 1621 ALA B O 1
ATOM 2206 N N . VAL B 1 140 ? 26.697 25.114 -42.404 1.00 55.55 1622 VAL B N 1
ATOM 2207 C CA . VAL B 1 140 ? 26.560 24.776 -43.816 1.00 61.21 1622 VAL B CA 1
ATOM 2208 C C . VAL B 1 140 ? 27.324 25.770 -44.681 1.00 63.14 1622 VAL B C 1
ATOM 2209 O O . VAL B 1 140 ? 28.084 25.383 -45.576 1.00 63.91 1622 VAL B O 1
ATOM 2213 N N . ASN B 1 141 ? 27.143 27.064 -44.423 1.00 59.69 1623 ASN B N 1
ATOM 2214 C CA . ASN B 1 141 ? 27.804 28.123 -45.184 1.00 59.07 1623 ASN B CA 1
ATOM 2215 C C . ASN B 1 141 ? 28.434 29.113 -44.215 1.00 58.99 1623 ASN B C 1
ATOM 2216 O O . ASN B 1 141 ? 27.774 30.056 -43.756 1.00 55.47 1623 ASN B O 1
ATOM 2221 N N . PRO B 1 142 ? 29.714 28.928 -43.872 1.00 60.33 1624 PRO B N 1
ATOM 2222 C CA . PRO B 1 142 ? 30.397 29.913 -43.023 1.00 57.15 1624 PRO B CA 1
ATOM 2223 C C . PRO B 1 142 ? 30.779 31.186 -43.755 1.00 54.65 1624 PRO B C 1
ATOM 2224 O O . PRO B 1 142 ? 31.110 32.182 -43.097 1.00 53.44 1624 PRO B O 1
ATOM 2228 N N . ARG B 1 143 ? 30.744 31.187 -45.086 1.00 56.05 1625 ARG B N 1
ATOM 2229 C CA . ARG B 1 143 ? 31.079 32.372 -45.874 1.00 56.18 1625 ARG B CA 1
ATOM 2230 C C . ARG B 1 143 ? 29.849 33.269 -46.034 1.00 57.75 1625 ARG B C 1
ATOM 2231 O O . ARG B 1 143 ? 29.412 33.604 -47.134 1.00 57.73 1625 ARG B O 1
ATOM 2239 N N . ASP B 1 144 ? 29.295 33.661 -44.886 1.00 54.07 1626 ASP B N 1
ATOM 2240 C CA . ASP B 1 144 ? 28.085 34.479 -44.831 1.00 53.75 1626 ASP B CA 1
ATOM 2241 C C . ASP B 1 144 ? 28.281 35.550 -43.767 1.00 52.66 1626 ASP B C 1
ATOM 2242 O O . ASP B 1 144 ? 27.929 35.357 -42.596 1.00 54.42 1626 ASP B O 1
ATOM 2247 N N . PRO B 1 145 ? 28.855 36.692 -44.138 1.00 55.70 1627 PRO B N 1
ATOM 2248 C CA . PRO B 1 145 ? 29.126 37.757 -43.155 1.00 55.48 1627 PRO B CA 1
ATOM 2249 C C . PRO B 1 145 ? 27.877 38.222 -42.420 1.00 59.22 1627 PRO B C 1
ATOM 2250 O O . PRO B 1 145 ? 27.949 38.467 -41.205 1.00 53.35 1627 PRO B O 1
ATOM 2254 N N . PRO B 1 146 ? 26.721 38.384 -43.091 1.00 60.07 1628 PRO B N 1
ATOM 2255 C CA . PRO B 1 146 ? 25.532 38.827 -42.337 1.00 53.37 1628 PRO B CA 1
ATOM 2256 C C . PRO B 1 146 ? 25.158 37.922 -41.175 1.00 52.84 1628 PRO B C 1
ATOM 2257 O O . PRO B 1 146 ? 24.758 38.422 -40.116 1.00 61.10 1628 PRO B O 1
ATOM 2261 N N . ARG B 1 147 ? 25.274 36.602 -41.333 1.00 53.49 1629 ARG B N 1
ATOM 2262 C CA . ARG B 1 147 ? 24.894 35.709 -40.242 1.00 55.68 1629 ARG B CA 1
ATOM 2263 C C . ARG B 1 147 ? 25.917 35.722 -39.114 1.00 57.39 1629 ARG B C 1
ATOM 2264 O O . ARG B 1 147 ? 25.554 35.504 -37.953 1.00 58.81 1629 ARG B O 1
ATOM 2272 N N . TRP B 1 148 ? 27.192 35.972 -39.425 1.00 53.85 1630 TRP B N 1
ATOM 2273 C CA . TRP B 1 148 ? 28.172 36.145 -38.359 1.00 52.32 1630 TRP B CA 1
ATOM 2274 C C . TRP B 1 148 ? 27.877 37.387 -37.530 1.00 54.45 1630 TRP B C 1
ATOM 2275 O O . TRP B 1 148 ? 28.208 37.431 -36.340 1.00 52.22 1630 TRP B O 1
ATOM 2286 N N . SER B 1 149 ? 27.257 38.402 -38.138 1.00 52.86 1631 SER B N 1
ATOM 2287 C CA . SER B 1 149 ? 26.813 39.560 -37.371 1.00 52.48 1631 SER B CA 1
ATOM 2288 C C . SER B 1 149 ? 25.630 39.205 -36.480 1.00 53.09 1631 SER B C 1
ATOM 2289 O O . SER B 1 149 ? 25.538 39.678 -35.341 1.00 57.48 1631 SER B O 1
ATOM 2292 N N . VAL B 1 150 ? 24.715 38.376 -36.985 1.00 55.48 1632 VAL B N 1
ATOM 2293 C CA . VAL B 1 150 ? 23.586 37.931 -36.176 1.00 54.04 1632 VAL B CA 1
ATOM 2294 C C . VAL B 1 150 ? 24.068 37.057 -35.026 1.00 53.40 1632 VAL B C 1
ATOM 2295 O O . VAL B 1 150 ? 23.572 37.161 -33.898 1.00 57.72 1632 VAL B O 1
ATOM 2299 N N . LEU B 1 151 ? 25.050 36.189 -35.289 1.00 52.06 1633 LEU B N 1
ATOM 2300 C CA . LEU B 1 151 ? 25.605 35.357 -34.227 1.00 56.58 1633 LEU B CA 1
ATOM 2301 C C . LEU B 1 151 ? 26.255 36.209 -33.146 1.00 53.84 1633 LEU B C 1
ATOM 2302 O O . LEU B 1 151 ? 26.125 35.917 -31.951 1.00 56.51 1633 LEU B O 1
ATOM 2307 N N . ALA B 1 152 ? 26.958 37.272 -33.547 1.00 56.45 1634 ALA B N 1
ATOM 2308 C CA . ALA B 1 152 ? 27.561 38.169 -32.569 1.00 54.81 1634 ALA B CA 1
ATOM 2309 C C . ALA B 1 152 ? 26.501 38.913 -31.767 1.00 62.65 1634 ALA B C 1
ATOM 2310 O O . ALA B 1 152 ? 26.708 39.203 -30.584 1.00 63.70 1634 ALA B O 1
ATOM 2312 N N . GLY B 1 153 ? 25.365 39.229 -32.390 1.00 60.04 1635 GLY B N 1
ATOM 2313 C CA . GLY B 1 153 ? 24.291 39.882 -31.661 1.00 57.20 1635 GLY B CA 1
ATOM 2314 C C . GLY B 1 153 ? 23.652 38.974 -30.630 1.00 64.42 1635 GLY B C 1
ATOM 2315 O O . GLY B 1 153 ? 23.305 39.414 -29.531 1.00 62.94 1635 GLY B O 1
ATOM 2316 N N . HIS B 1 154 ? 23.482 37.694 -30.968 1.00 60.32 1636 HIS B N 1
ATOM 2317 C CA . HIS B 1 154 ? 22.945 36.744 -30.000 1.00 57.28 1636 HIS B CA 1
ATOM 2318 C C . HIS B 1 154 ? 23.924 36.510 -28.857 1.00 61.79 1636 HIS B C 1
ATOM 2319 O O . HIS B 1 154 ? 23.512 36.358 -27.702 1.00 66.40 1636 HIS B O 1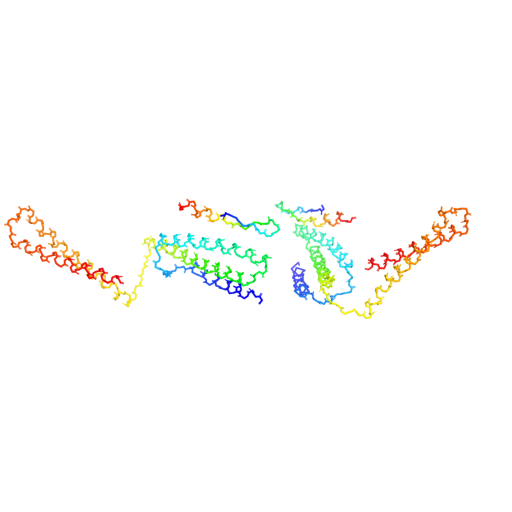
ATOM 2326 N N . SER B 1 155 ? 25.225 36.483 -29.159 1.00 61.31 1637 SER B N 1
ATOM 2327 C CA . SER B 1 155 ? 26.220 36.307 -28.107 1.00 57.93 1637 SER B CA 1
ATOM 2328 C C . SER B 1 155 ? 26.219 37.478 -27.135 1.00 65.55 1637 SER B C 1
ATOM 2329 O O . SER B 1 155 ? 26.570 37.308 -25.962 1.00 68.32 1637 SER B O 1
ATOM 2332 N N . ARG B 1 156 ? 25.833 38.669 -27.598 1.00 64.42 1638 ARG B N 1
ATOM 2333 C CA . ARG B 1 156 ? 25.715 39.811 -26.699 1.00 60.36 1638 ARG B CA 1
ATOM 2334 C C . ARG B 1 156 ? 24.446 39.729 -25.860 1.00 69.69 1638 ARG B C 1
ATOM 2335 O O . ARG B 1 156 ? 24.458 40.087 -24.677 1.00 64.79 1638 ARG B O 1
ATOM 2343 N N . THR B 1 157 ? 23.346 39.260 -26.452 1.00 72.92 1639 THR B N 1
ATOM 2344 C CA . THR B 1 157 ? 22.122 39.072 -25.680 1.00 65.50 1639 THR B CA 1
ATOM 2345 C C . THR B 1 157 ? 22.280 37.937 -24.676 1.00 68.60 1639 THR B C 1
ATOM 2346 O O . THR B 1 157 ? 21.745 38.004 -23.563 1.00 72.92 1639 THR B O 1
ATOM 2350 N N . VAL B 1 158 ? 23.018 36.889 -25.049 1.00 65.72 1640 VAL B N 1
ATOM 2351 C CA . VAL B 1 158 ? 23.285 35.796 -24.118 1.00 71.50 1640 VAL B CA 1
ATOM 2352 C C . VAL B 1 158 ? 24.172 36.278 -22.975 1.00 79.45 1640 VAL B C 1
ATOM 2353 O O . VAL B 1 158 ? 23.902 36.002 -21.801 1.00 75.76 1640 VAL B O 1
ATOM 2357 N N . SER B 1 159 ? 25.234 37.019 -23.302 1.00 72.04 1641 SER B N 1
ATOM 2358 C CA . SER B 1 159 ? 26.161 37.483 -22.273 1.00 66.56 1641 SER B CA 1
ATOM 2359 C C . SER B 1 159 ? 25.485 38.450 -21.308 1.00 78.50 1641 SER B C 1
ATOM 2360 O O . SER B 1 159 ? 25.737 38.407 -20.098 1.00 87.21 1641 SER B O 1
ATOM 2363 N N . ASP B 1 160 ? 24.622 39.330 -21.821 1.00 80.16 1642 ASP B N 1
ATOM 2364 C CA . ASP B 1 160 ? 23.950 40.292 -20.953 1.00 74.92 1642 ASP B CA 1
ATOM 2365 C C . ASP B 1 160 ? 22.911 39.613 -20.069 1.00 82.74 1642 ASP B C 1
ATOM 2366 O O . ASP B 1 160 ? 22.762 39.969 -18.894 1.00 86.90 1642 ASP B O 1
ATOM 2371 N N . SER B 1 161 ? 22.183 38.635 -20.613 1.00 72.69 1643 SER B N 1
ATOM 2372 C CA . SER B 1 161 ? 21.196 37.920 -19.810 1.00 82.70 1643 SER B CA 1
ATOM 2373 C C . SER B 1 161 ? 21.856 37.076 -18.728 1.00 81.73 1643 SER B C 1
ATOM 2374 O O . SER B 1 161 ? 21.261 36.857 -17.666 1.00 85.67 1643 SER B O 1
ATOM 2377 N N . ILE B 1 162 ? 23.076 36.597 -18.974 1.00 79.39 1644 ILE B N 1
ATOM 2378 C CA . ILE B 1 162 ? 23.786 35.817 -17.965 1.00 82.97 1644 ILE B CA 1
ATOM 2379 C C . ILE B 1 162 ? 24.323 36.726 -16.865 1.00 91.17 1644 ILE B C 1
ATOM 2380 O O . ILE B 1 162 ? 24.232 36.399 -15.676 1.00 88.91 1644 ILE B O 1
ATOM 2385 N N . LYS B 1 163 ? 24.882 37.881 -17.240 1.00 82.49 1645 LYS B N 1
ATOM 2386 C CA . LYS B 1 163 ? 25.405 38.810 -16.240 1.00 91.26 1645 LYS B CA 1
ATOM 2387 C C . LYS B 1 163 ? 24.307 39.304 -15.309 1.00 94.57 1645 LYS B C 1
ATOM 2388 O O . LYS B 1 163 ? 24.534 39.470 -14.105 1.00 87.61 1645 LYS B O 1
ATOM 2394 N N . LYS B 1 164 ? 23.112 39.553 -15.847 1.00 96.22 1646 LYS B N 1
ATOM 2395 C CA . LYS B 1 164 ? 21.996 39.995 -15.021 1.00 91.68 1646 LYS B CA 1
ATOM 2396 C C . LYS B 1 164 ? 21.377 38.858 -14.219 1.00 101.61 1646 LYS B C 1
ATOM 2397 O O . LYS B 1 164 ? 20.731 39.120 -13.197 1.00 113.22 1646 LYS B O 1
ATOM 2403 N N . LEU B 1 165 ? 21.559 37.609 -14.651 1.00 100.24 1647 LEU B N 1
ATOM 2404 C CA . LEU B 1 165 ? 21.062 36.480 -13.872 1.00 102.94 1647 LEU B CA 1
ATOM 2405 C C . LEU B 1 165 ? 21.939 36.232 -12.651 1.00 107.58 1647 LEU B C 1
ATOM 2406 O O . LEU B 1 165 ? 21.433 36.019 -11.543 1.00 107.43 1647 LEU B O 1
ATOM 2411 N N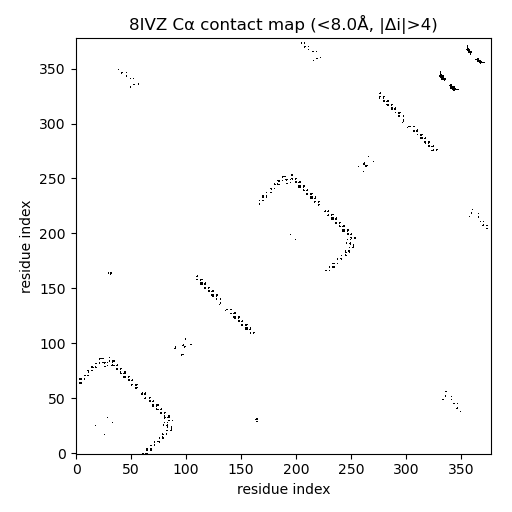 . ILE B 1 166 ? 23.261 36.253 -12.836 1.00 108.59 1648 ILE B N 1
ATOM 2412 C CA . ILE B 1 166 ? 24.169 36.071 -11.709 1.00 110.74 1648 ILE B CA 1
ATOM 2413 C C . ILE B 1 166 ? 24.051 37.237 -10.737 1.00 115.40 1648 ILE B C 1
ATOM 2414 O O . ILE B 1 166 ? 24.108 37.052 -9.515 1.00 121.70 1648 ILE B O 1
ATOM 2419 N N . THR B 1 167 ? 23.876 38.452 -11.262 1.00 112.01 1649 THR B N 1
ATOM 2420 C CA . THR B 1 167 ? 23.755 39.626 -10.404 1.00 113.48 1649 THR B CA 1
ATOM 2421 C C . THR B 1 167 ? 22.516 39.554 -9.521 1.00 118.62 1649 THR B C 1
ATOM 2422 O O . THR B 1 167 ? 22.549 40.010 -8.372 1.00 123.61 1649 THR B O 1
ATOM 2426 N N . SER B 1 168 ? 21.423 38.979 -10.028 1.00 127.06 1650 SER B N 1
ATOM 2427 C CA . SER B 1 168 ? 20.197 38.886 -9.244 1.00 128.81 1650 SER B CA 1
ATOM 2428 C C . SER B 1 168 ? 20.333 37.941 -8.058 1.00 136.89 1650 SER B C 1
ATOM 2429 O O . SER B 1 168 ? 19.575 38.070 -7.090 1.00 138.41 1650 SER B O 1
ATOM 2432 N N . MET B 1 169 ? 21.276 37.000 -8.105 1.00 117.88 1651 MET B N 1
ATOM 2433 C CA . MET B 1 169 ? 21.433 36.024 -7.036 1.00 110.98 1651 MET B CA 1
ATOM 2434 C C . MET B 1 169 ? 22.442 36.450 -5.979 1.00 113.52 1651 MET B C 1
ATOM 2435 O O . MET B 1 169 ? 22.373 35.961 -4.845 1.00 115.14 1651 MET B O 1
ATOM 2440 N N . ARG B 1 170 ? 23.365 37.345 -6.313 1.00 113.28 1652 ARG B N 1
ATOM 2441 C CA . ARG B 1 170 ? 24.362 37.808 -5.354 1.00 115.31 1652 ARG B CA 1
ATOM 2442 C C . ARG B 1 170 ? 23.744 38.746 -4.323 1.00 126.99 1652 ARG B C 1
ATOM 2443 O O . ARG B 1 170 ? 24.214 38.832 -3.188 1.00 117.05 1652 ARG B O 1
ATOM 2451 N N . PRO C 2 1 ? 8.040 -17.678 49.559 1.00 81.48 30 PRO C N 1
ATOM 2452 C CA . PRO C 2 1 ? 7.936 -16.633 50.583 1.00 84.75 30 PRO C CA 1
ATOM 2453 C C . PRO C 2 1 ? 8.564 -15.316 50.136 1.00 83.16 30 PRO C C 1
ATOM 2454 O O . PRO C 2 1 ? 8.042 -14.247 50.453 1.00 73.88 30 PRO C O 1
ATOM 2458 N N . TYR C 2 2 ? 9.676 -15.401 49.410 1.00 86.41 31 TYR C N 1
ATOM 2459 C CA . TYR C 2 2 ? 10.337 -14.231 48.849 1.00 76.38 31 TYR C CA 1
ATOM 2460 C C . TYR C 2 2 ? 9.820 -13.889 47.457 1.00 78.62 31 TYR C C 1
ATOM 2461 O O . TYR C 2 2 ? 10.361 -12.988 46.807 1.00 71.36 31 TYR C O 1
ATOM 2470 N N . PHE C 2 3 ? 8.787 -14.590 46.995 1.00 78.89 32 PHE C N 1
ATOM 2471 C CA . PHE C 2 3 ? 8.123 -14.306 45.732 1.00 71.44 32 PHE C CA 1
ATOM 2472 C C . PHE C 2 3 ? 6.775 -15.010 45.750 1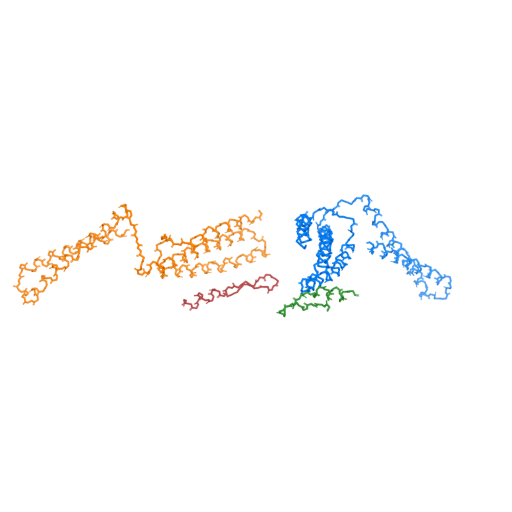.00 75.29 32 PHE C C 1
ATOM 2473 O O . PHE C 2 3 ? 6.586 -16.003 46.457 1.00 82.35 32 PHE C O 1
ATOM 2481 N N . VAL C 2 4 ? 5.838 -14.483 44.967 1.00 69.49 33 VAL C N 1
ATOM 2482 C CA . VAL C 2 4 ? 4.497 -15.047 44.862 1.00 67.77 33 VAL C CA 1
ATOM 2483 C C . VAL C 2 4 ? 4.147 -15.172 43.387 1.00 69.11 33 VAL C C 1
ATOM 2484 O O . VAL C 2 4 ? 4.167 -14.177 42.654 1.00 66.62 33 VAL C O 1
ATOM 2488 N N . GLU C 2 5 ? 3.827 -16.390 42.954 1.00 72.65 34 GLU C N 1
ATOM 2489 C CA . GLU C 2 5 ? 3.456 -16.628 41.565 1.00 67.87 34 GLU C CA 1
ATOM 2490 C C . GLU C 2 5 ? 2.067 -16.065 41.294 1.00 58.62 34 GLU C C 1
ATOM 2491 O O . GLU C 2 5 ? 1.078 -16.521 41.878 1.00 66.51 34 GLU C O 1
ATOM 2497 N N . THR C 2 6 ? 1.995 -15.077 40.417 1.00 55.39 35 THR C N 1
ATOM 2498 C CA . THR C 2 6 ? 0.730 -14.511 39.976 1.00 58.41 35 THR C CA 1
ATOM 2499 C C . THR C 2 6 ? 0.235 -15.257 38.748 1.00 56.90 35 THR C C 1
ATOM 2500 O O . THR C 2 6 ? 0.970 -16.040 38.141 1.00 67.23 35 THR C O 1
ATOM 2504 N N . PRO C 2 7 ? -1.028 -15.063 38.362 1.00 58.68 36 PRO C N 1
ATOM 2505 C CA . PRO C 2 7 ? -1.513 -15.675 37.121 1.00 55.83 36 PRO C CA 1
ATOM 2506 C C . PRO C 2 7 ? -0.682 -15.252 35.918 1.00 59.69 36 PRO C C 1
ATOM 2507 O O . PRO C 2 7 ? -0.060 -14.187 35.906 1.00 63.60 36 PRO C O 1
ATOM 2511 N N . TYR C 2 8 ? -0.671 -16.121 34.905 1.00 64.90 37 TYR C N 1
ATOM 2512 C CA . TYR C 2 8 ? 0.030 -15.888 33.640 1.00 60.19 37 TYR C CA 1
ATOM 2513 C C . TYR C 2 8 ? 1.545 -15.832 33.823 1.00 59.83 37 TYR C C 1
ATOM 2514 O O . TYR C 2 8 ? 2.254 -15.218 33.023 1.00 60.49 37 TYR C O 1
ATOM 2523 N N . GLY C 2 9 ? 2.052 -16.473 34.875 1.00 61.19 38 GLY C N 1
ATOM 2524 C CA . GLY C 2 9 ? 3.477 -16.678 35.039 1.00 67.11 38 GLY C CA 1
ATOM 2525 C C . GLY C 2 9 ? 4.265 -15.509 35.588 1.00 61.56 38 GLY C C 1
ATOM 2526 O O . GLY C 2 9 ? 5.488 -15.630 35.738 1.00 64.20 38 GLY C O 1
ATOM 2527 N N . TYR C 2 10 ? 3.624 -14.386 35.888 1.00 59.30 39 TYR C N 1
ATOM 2528 C CA . TYR C 2 10 ? 4.349 -13.260 36.452 1.00 61.91 39 TYR C CA 1
ATOM 2529 C C . TYR C 2 10 ? 4.556 -13.461 37.951 1.00 61.38 39 TYR C C 1
ATOM 2530 O O . TYR C 2 10 ? 3.850 -14.235 38.604 1.00 63.01 39 TYR C O 1
ATOM 2539 N N . GLN C 2 11 ? 5.547 -12.758 38.494 1.00 54.87 40 GLN C N 1
ATOM 2540 C CA . GLN C 2 11 ? 5.970 -12.945 39.875 1.00 56.46 40 GLN C CA 1
ATOM 2541 C C . GLN C 2 11 ? 5.796 -11.664 40.678 1.00 53.44 40 GLN C C 1
ATOM 2542 O O . GLN C 2 11 ? 6.137 -10.573 40.212 1.00 62.34 40 GLN C O 1
ATOM 2548 N N . LEU C 2 12 ? 5.276 -11.814 41.893 1.00 56.70 41 LEU C N 1
ATOM 2549 C CA . LEU C 2 12 ? 5.200 -10.725 42.856 1.00 53.56 41 LEU C CA 1
ATOM 2550 C C . LEU C 2 12 ? 6.513 -10.679 43.629 1.00 60.20 41 LEU C C 1
ATOM 2551 O O . LEU C 2 12 ? 6.840 -11.621 44.359 1.00 65.73 41 LEU C O 1
ATOM 2556 N N . ASP C 2 13 ? 7.266 -9.595 43.465 1.00 56.83 42 ASP C N 1
ATOM 2557 C CA . ASP C 2 13 ? 8.601 -9.501 44.045 1.00 57.21 42 ASP C CA 1
ATOM 2558 C C . ASP C 2 13 ? 8.502 -9.242 45.544 1.00 57.76 42 ASP C C 1
ATOM 2559 O O . ASP C 2 13 ? 7.956 -8.218 45.970 1.00 58.09 42 ASP C O 1
ATOM 2564 N N . LEU C 2 14 ? 9.031 -10.171 46.341 1.00 59.33 43 LEU C N 1
ATOM 2565 C CA . LEU C 2 14 ? 9.101 -10.028 47.790 1.00 64.05 43 LEU C CA 1
ATOM 2566 C C . LEU C 2 14 ? 10.530 -10.219 48.284 1.00 65.40 43 LEU C C 1
ATOM 2567 O O . LEU C 2 14 ? 10.751 -10.691 49.403 1.00 64.19 43 LEU C O 1
ATOM 2572 N N . ASP C 2 15 ? 11.513 -9.860 47.454 1.00 67.84 44 ASP C N 1
ATOM 2573 C CA . ASP C 2 15 ? 12.912 -10.010 47.834 1.00 63.66 44 ASP C CA 1
ATOM 2574 C C . ASP C 2 15 ? 13.301 -9.088 48.983 1.00 71.90 44 ASP C C 1
ATOM 2575 O O . ASP C 2 15 ? 14.307 -9.344 49.652 1.00 84.05 44 ASP C O 1
ATOM 2580 N N . PHE C 2 16 ? 12.528 -8.027 49.229 1.00 71.25 45 PHE C N 1
ATOM 2581 C CA . PHE C 2 16 ? 12.820 -7.155 50.362 1.00 63.03 45 PHE C CA 1
ATOM 2582 C C . PHE C 2 16 ? 12.558 -7.857 51.690 1.00 70.28 45 PHE C C 1
ATOM 2583 O O . PHE C 2 16 ? 13.150 -7.490 52.711 1.00 71.10 45 PHE C O 1
ATOM 2591 N N . LEU C 2 17 ? 11.677 -8.862 51.698 1.00 74.96 46 LEU C N 1
ATOM 2592 C CA . LEU C 2 17 ? 11.511 -9.688 52.891 1.00 77.32 46 LEU C CA 1
ATOM 2593 C C . LEU C 2 17 ? 12.739 -10.558 53.128 1.00 92.37 46 LEU C C 1
ATOM 2594 O O . LEU C 2 17 ? 13.125 -10.800 54.278 1.00 90.51 46 LEU C O 1
ATOM 2599 N N . LYS C 2 18 ? 13.359 -11.044 52.049 1.00 102.11 47 LYS C N 1
ATOM 2600 C CA . LYS C 2 18 ? 14.630 -11.751 52.177 1.00 100.97 47 LYS C CA 1
ATOM 2601 C C . LYS C 2 18 ? 15.713 -10.832 52.730 1.00 102.51 47 LYS C C 1
ATOM 2602 O O . LYS C 2 18 ? 16.567 -11.263 53.514 1.00 115.87 47 LYS C O 1
ATOM 2608 N N . TYR C 2 19 ? 15.688 -9.559 52.332 1.00 101.77 48 TYR C N 1
ATOM 2609 C CA . TYR C 2 19 ? 16.659 -8.599 52.845 1.00 103.35 48 TYR C CA 1
ATOM 2610 C C . TYR C 2 19 ? 16.456 -8.355 54.335 1.00 109.26 48 TYR C C 1
ATOM 2611 O O . TYR C 2 19 ? 17.424 -8.140 55.073 1.00 118.27 48 TYR C O 1
ATOM 2620 N N . VAL C 2 20 ? 15.204 -8.395 54.796 1.00 104.78 49 VAL C N 1
ATOM 2621 C CA . VAL C 2 20 ? 14.925 -8.194 56.214 1.00 99.19 49 VAL C CA 1
ATOM 2622 C C . VAL C 2 20 ? 15.391 -9.395 57.030 1.00 114.55 49 VAL C C 1
ATOM 2623 O O . VAL C 2 20 ? 15.984 -9.240 58.104 1.00 114.03 49 VAL C O 1
ATOM 2627 N N . ASP C 2 21 ? 15.147 -10.610 56.530 1.00 140.63 50 ASP C N 1
ATOM 2628 C CA . ASP C 2 21 ? 15.501 -11.806 57.290 1.00 136.50 50 ASP C CA 1
ATOM 2629 C C . ASP C 2 21 ? 17.012 -11.986 57.382 1.00 136.72 50 ASP C C 1
ATOM 2630 O O . ASP C 2 21 ? 17.527 -12.418 58.421 1.00 141.90 50 ASP C O 1
ATOM 2635 N N . ASP C 2 22 ? 17.740 -11.669 56.307 1.00 135.50 51 ASP C N 1
ATOM 2636 C CA . ASP C 2 22 ? 19.195 -11.776 56.349 1.00 142.82 51 ASP C CA 1
ATOM 2637 C C . ASP C 2 22 ? 19.797 -10.817 57.367 1.00 141.94 51 ASP C C 1
ATOM 2638 O O . ASP C 2 22 ? 20.811 -11.136 57.997 1.00 141.89 51 ASP C O 1
ATOM 2643 N N . ILE C 2 23 ? 19.190 -9.642 57.540 1.00 136.97 52 ILE C N 1
ATOM 2644 C CA . ILE C 2 23 ? 19.668 -8.694 58.541 1.00 130.51 52 ILE C CA 1
ATOM 2645 C C . ILE C 2 23 ? 19.449 -9.248 59.943 1.00 134.48 52 ILE C C 1
ATOM 2646 O O . ILE C 2 23 ? 20.373 -9.298 60.763 1.00 133.32 52 ILE C O 1
ATOM 2651 N N . GLN C 2 24 ? 18.225 -9.674 60.235 1.00 132.39 53 GLN C N 1
ATOM 2652 C CA . GLN C 2 24 ? 17.869 -10.172 61.558 1.00 123.26 53 GLN C CA 1
ATOM 2653 C C . GLN C 2 24 ? 18.354 -11.604 61.763 1.00 122.96 53 GLN C C 1
ATOM 2654 O O . GLN C 2 24 ? 18.400 -12.098 62.889 1.00 123.18 53 GLN C O 1
ATOM 2660 N N . PRO D 2 1 ? 40.359 12.015 22.007 1.00 107.40 30 PRO D N 1
ATOM 2661 C CA . PRO D 2 1 ? 39.818 11.068 22.984 1.00 109.16 30 PRO D CA 1
ATOM 2662 C C . PRO D 2 1 ? 38.341 10.753 22.758 1.00 106.11 30 PRO D C 1
ATOM 2663 O O . PRO D 2 1 ? 37.533 11.665 22.581 1.00 98.84 30 PRO D O 1
ATOM 2667 N N . TYR D 2 2 ? 37.999 9.466 22.765 1.00 103.46 31 TYR D N 1
ATOM 2668 C CA . TYR D 2 2 ? 36.624 9.020 22.587 1.00 101.36 31 TYR D CA 1
ATOM 2669 C C . TYR D 2 2 ? 35.911 8.791 23.913 1.00 100.56 31 TYR D C 1
ATOM 2670 O O . TYR D 2 2 ? 34.826 8.201 23.931 1.00 94.02 31 TYR D O 1
ATOM 2679 N N . PHE D 2 3 ? 36.496 9.245 25.019 1.00 109.60 32 PHE D N 1
ATOM 2680 C CA . PHE D 2 3 ? 35.884 9.125 26.335 1.00 99.65 32 PHE D CA 1
ATOM 2681 C C . PHE D 2 3 ? 36.560 10.118 27.268 1.00 95.85 32 PHE D C 1
ATOM 2682 O O . PHE D 2 3 ? 37.677 10.574 27.013 1.00 100.70 32 PHE D O 1
ATOM 2690 N N . VAL D 2 4 ? 35.865 10.448 28.353 1.00 86.11 33 VAL D N 1
ATOM 2691 C CA . VAL D 2 4 ? 36.380 11.349 29.377 1.00 85.01 33 VAL D CA 1
ATOM 2692 C C . VAL D 2 4 ? 36.113 10.719 30.736 1.00 85.08 33 VAL D C 1
ATOM 2693 O O . VAL D 2 4 ? 34.958 10.439 31.078 1.00 84.19 33 VAL D O 1
ATOM 2697 N N . GLU D 2 5 ? 37.175 10.493 31.504 1.00 86.67 34 GLU D N 1
ATOM 2698 C CA . GLU D 2 5 ? 37.036 9.879 32.818 1.00 87.36 34 GLU D CA 1
ATOM 2699 C C . GLU D 2 5 ? 36.480 10.895 33.808 1.00 85.85 34 GLU D C 1
ATOM 2700 O O . GLU D 2 5 ? 37.089 11.944 34.042 1.00 85.63 34 GLU D O 1
ATOM 2706 N N . THR D 2 6 ? 35.325 10.588 34.377 1.00 66.15 35 THR D N 1
ATOM 2707 C CA . THR D 2 6 ? 34.707 11.418 35.399 1.00 61.15 35 THR D CA 1
ATOM 2708 C C . THR D 2 6 ? 35.164 10.963 36.775 1.00 61.53 35 THR D C 1
ATOM 2709 O O . THR D 2 6 ? 35.774 9.902 36.922 1.00 57.00 35 THR D O 1
ATOM 2713 N N . PRO D 2 7 ? 34.911 11.758 37.816 1.00 58.28 36 PRO D N 1
ATOM 2714 C CA . PRO D 2 7 ? 35.249 11.316 39.174 1.00 58.12 36 PRO D CA 1
ATOM 2715 C C . PRO D 2 7 ? 34.593 9.988 39.529 1.00 53.45 36 PRO D C 1
ATOM 2716 O O . PRO D 2 7 ? 33.567 9.598 38.970 1.00 54.92 36 PRO D O 1
ATOM 2720 N N . TYR D 2 8 ? 35.220 9.290 40.476 1.00 51.01 37 TYR D N 1
ATOM 2721 C CA . TYR D 2 8 ? 34.742 8.019 41.021 1.00 50.54 37 TYR D CA 1
ATOM 2722 C C . TYR D 2 8 ? 34.710 6.905 39.978 1.00 56.07 37 TYR D C 1
ATOM 2723 O O . TYR D 2 8 ? 33.960 5.935 40.123 1.00 57.85 37 TYR D O 1
ATOM 2732 N N . GLY D 2 9 ? 35.520 7.019 38.927 1.00 54.12 38 GLY D N 1
ATOM 2733 C CA . GLY D 2 9 ? 35.722 5.929 37.996 1.00 54.59 38 GLY D CA 1
ATOM 2734 C C . GLY D 2 9 ? 34.693 5.790 36.898 1.00 50.87 38 GLY D C 1
ATOM 2735 O O . GLY D 2 9 ? 34.780 4.837 36.113 1.00 49.85 38 GLY D O 1
ATOM 2736 N N . TYR D 2 10 ? 33.722 6.691 36.812 1.00 47.97 39 TYR D N 1
ATOM 2737 C CA . TYR D 2 10 ? 32.763 6.629 35.721 1.00 49.56 39 TYR D CA 1
ATOM 2738 C C . TYR D 2 10 ? 33.312 7.356 34.495 1.00 54.81 39 TYR D C 1
ATOM 2739 O O . TYR D 2 10 ? 34.223 8.183 34.586 1.00 62.50 39 TYR D O 1
ATOM 2748 N N . GLN D 2 11 ? 32.751 7.029 33.333 1.00 55.79 40 GLN D N 1
ATOM 2749 C CA . GLN D 2 11 ? 33.240 7.539 32.060 1.00 59.56 40 GLN D CA 1
ATOM 2750 C C . GLN D 2 11 ? 32.158 8.330 31.342 1.00 57.77 40 GLN D C 1
ATOM 2751 O O . GLN D 2 11 ? 30.996 7.914 31.292 1.00 53.77 40 GLN D O 1
ATOM 2757 N N . LEU D 2 12 ? 32.555 9.467 30.778 1.00 61.27 41 LEU D N 1
ATOM 2758 C CA . LEU D 2 12 ? 31.683 10.265 29.929 1.00 58.15 41 LEU D CA 1
ATOM 2759 C C . LEU D 2 12 ? 31.812 9.763 28.496 1.00 59.80 41 LEU D C 1
ATOM 2760 O O . LEU D 2 12 ? 32.889 9.857 27.896 1.00 62.04 41 LEU D O 1
ATOM 2765 N N . ASP D 2 13 ? 30.724 9.225 27.951 1.00 54.95 42 ASP D N 1
ATOM 2766 C CA . ASP D 2 13 ? 30.770 8.576 26.647 1.00 57.31 42 ASP D CA 1
ATOM 2767 C C . ASP D 2 13 ? 30.856 9.622 25.541 1.00 61.56 42 ASP D C 1
ATOM 2768 O O . ASP D 2 13 ? 29.955 10.454 25.391 1.00 61.27 42 ASP D O 1
ATOM 2773 N N . LEU D 2 14 ? 31.938 9.572 24.764 1.00 65.18 43 LEU D N 1
ATOM 2774 C CA . LEU D 2 14 ? 32.114 10.419 23.592 1.00 69.30 43 LEU D CA 1
ATOM 2775 C C . LEU D 2 14 ? 32.319 9.577 22.337 1.00 71.77 43 LEU D C 1
ATOM 2776 O O . LEU D 2 14 ? 33.052 9.971 21.427 1.00 74.90 43 LEU D O 1
ATOM 2781 N N . ASP D 2 15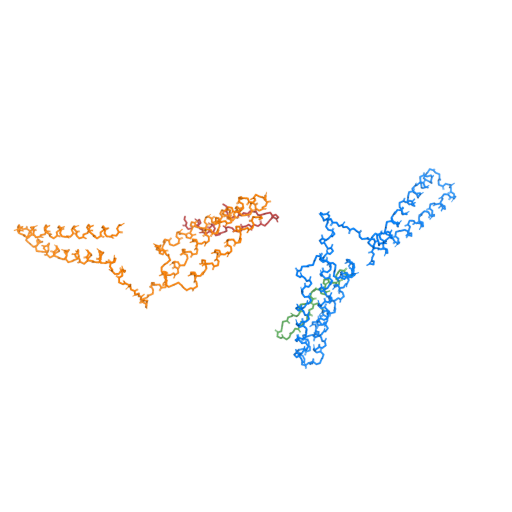 ? 31.679 8.406 22.283 1.00 70.46 44 ASP D N 1
ATOM 2782 C CA . ASP D 2 15 ? 31.828 7.522 21.133 1.00 74.26 44 ASP D CA 1
ATOM 2783 C C . ASP D 2 15 ? 31.234 8.120 19.865 1.00 76.51 44 ASP D C 1
ATOM 2784 O O . ASP D 2 15 ? 31.620 7.711 18.765 1.00 86.60 44 ASP D O 1
ATOM 2789 N N . PHE D 2 16 ? 30.308 9.075 19.990 1.00 78.16 45 PHE D N 1
ATOM 2790 C CA . PHE D 2 16 ? 29.793 9.762 18.812 1.00 70.29 45 PHE D CA 1
ATOM 2791 C C . PHE D 2 16 ? 30.867 10.593 18.124 1.00 73.65 45 PHE D C 1
ATOM 2792 O O . PHE D 2 16 ? 30.752 10.861 16.923 1.00 85.89 45 PHE D O 1
ATOM 2800 N N . LEU D 2 17 ? 31.905 11.005 18.856 1.00 73.29 46 LEU D N 1
ATOM 2801 C CA . LEU D 2 17 ? 33.043 11.655 18.217 1.00 81.57 46 LEU D CA 1
ATOM 2802 C C . LEU D 2 17 ? 33.849 10.671 17.381 1.00 90.61 46 LEU D C 1
ATOM 2803 O O . LEU D 2 17 ? 34.413 11.052 16.350 1.00 95.86 46 LEU D O 1
ATOM 2808 N N . LYS D 2 18 ? 33.917 9.407 17.809 1.00 95.07 47 LYS D N 1
ATOM 2809 C CA . LYS D 2 18 ? 34.585 8.394 17.000 1.00 101.16 47 LYS D CA 1
ATOM 2810 C C . LYS D 2 18 ? 33.832 8.149 15.700 1.00 112.26 47 LYS D C 1
ATOM 2811 O O . LYS D 2 18 ? 34.447 7.913 14.654 1.00 115.44 47 LYS D O 1
ATOM 2813 N N . TYR D 2 19 ? 32.500 8.205 15.748 1.00 113.21 48 TYR D N 1
ATOM 2814 C CA . TYR D 2 19 ? 31.710 8.046 14.533 1.00 108.85 48 TYR D CA 1
ATOM 2815 C C . TYR D 2 19 ? 31.898 9.234 13.598 1.00 111.87 48 TYR D C 1
ATOM 2816 O O . TYR D 2 19 ? 31.886 9.076 12.372 1.00 119.72 48 TYR D O 1
ATOM 2825 N N . VAL D 2 20 ? 32.081 10.429 14.161 1.00 109.85 49 VAL D N 1
ATOM 2826 C CA . VAL D 2 20 ? 32.330 11.610 13.341 1.00 102.63 49 VAL D CA 1
ATOM 2827 C C . VAL D 2 20 ? 33.709 11.530 12.696 1.00 110.96 49 VAL D C 1
ATOM 2828 O O . VAL D 2 20 ? 33.877 11.862 11.515 1.00 108.86 49 VAL D O 1
ATOM 2832 N N . ASP D 2 21 ? 34.714 11.069 13.446 1.00 121.99 50 ASP D N 1
ATOM 2833 C CA . ASP D 2 21 ? 36.067 11.002 12.902 1.00 126.97 50 ASP D CA 1
ATOM 2834 C C . ASP D 2 21 ? 36.197 9.927 11.829 1.00 131.11 50 ASP D C 1
ATOM 2835 O O . ASP D 2 21 ? 36.975 10.094 10.883 1.00 131.04 50 ASP D O 1
ATOM 2840 N N . ASP D 2 22 ? 35.454 8.823 11.954 1.00 125.16 51 ASP D N 1
ATOM 2841 C CA . ASP D 2 22 ? 35.526 7.773 10.942 1.00 124.92 51 ASP D CA 1
ATOM 2842 C C . ASP D 2 22 ? 35.026 8.263 9.590 1.00 123.04 51 ASP D C 1
ATOM 2843 O O . ASP D 2 22 ? 35.515 7.815 8.548 1.00 132.01 51 ASP D O 1
ATOM 2848 N N . ILE D 2 23 ? 34.059 9.181 9.587 1.00 117.35 52 ILE D N 1
ATOM 2849 C CA . ILE D 2 23 ? 33.546 9.720 8.332 1.00 119.80 52 ILE D CA 1
ATOM 2850 C C . ILE D 2 23 ? 34.610 10.562 7.641 1.00 124.70 52 ILE D C 1
ATOM 2851 O O . ILE D 2 23 ? 34.927 10.352 6.465 1.00 128.45 52 ILE D O 1
ATOM 2856 N N . GLN D 2 24 ? 35.177 11.523 8.362 1.00 128.43 53 GLN D N 1
ATOM 2857 C CA . GLN D 2 24 ? 36.175 12.427 7.804 1.00 123.58 53 GLN D CA 1
ATOM 2858 C C . GLN D 2 24 ? 37.548 11.763 7.730 1.00 126.29 53 GLN D C 1
ATOM 2859 O O . GLN D 2 24 ? 37.731 10.766 7.031 1.00 129.24 53 GLN D O 1
#

Foldseek 3Di:
DVVLVVVLVVLLVVLCVLVPDQQDALDDADLLSLVVLLVVLVVQLVVLVVQCVVCVVVVVVVSNSVSSNSNSVSVSSNSNSVSNNVNCVVCPDPPHDDDADPVRVVLCVLLVVLVVQLCVLVVQLVVLVVVCVVPVVPVVSVVSNVVSVVSNVVSVVSNVVSPND/DLCVLVVVLVVLLVVLVVLQPDPPDALDDADLVRLVVLLVVLVVQLVVLVVQCVVCVVVVVSVSNSVSSVSNSVSVSSNSSSVSNNVNVVVVPDPPDDDDADPVRVVLCCLQVVLVVQLVVLVVQLVVLVVVCVVPVVDVVSVVVNVVSVVSNVVSVVSNVVSVD/DQWDQDPPRDIDGNCVVVVVVVVD/DQWDQDPPGDIHGNVVVVVVVVVD

B-factor: mean 73.42, std 27.33, range [36.73, 186.4]

Organism: Mus musculus (NCBI:txid10090)

Solvent-accessible surface area: 26552 Å² total; per-residue (Å²): 62,149,152,64,42,77,57,12,118,160,90,55,120,83,16,135,122,63,74,119,112,38,88,124,81,52,45,153,51,51,115,105,23,1,96,80,27,34,20,96,26,5,80,52,25,0,118,4,51,42,18,44,17,59,21,64,112,96,52,58,106,100,80,29,4,91,10,21,48,53,7,5,166,2,57,24,19,58,28,70,0,39,0,6,22,52,40,41,80,43,68,86,63,128,145,53,102,70,176,97,49,88,126,25,120,70,69,83,77,63,58,48,96,8,32,132,40,49,125,131,2,31,27,9,48,120,111,12,38,167,30,10,86,130,75,76,206,23,102,91,105,124,70,69,33,45,18,52,48,148,55,26,54,71,4,67,116,131,29,83,95,44,97,158,142,143,26,119,146,68,36,82,64,12,120,163,86,59,120,92,18,145,105,50,82,123,112,44,101,124,86,44,41,152,72,69,113,159,24,0,92,90,20,34,12,89,26,4,71,57,27,0,122,5,45,41,18,48,14,67,23,64,98,105,47,65,96,98,74,35,6,93,9,21,55,55,8,5,165,2,56,27,19,62,20,73,0,39,0,6,21,54,37,47,88,44,73,94,64,126,132,58,91,76,164,69,52,116,133,22,111,68,72,67,73,64,62,53,95,10,31,120,54,44,123,138,10,25,29,14,47,120,113,13,46,171,32,10,86,133,65,54,200,29,103,92,109,122,73,75,35,45,21,49,52,150,64,21,52,74,6,61,129,132,30,89,96,47,112,236,135,88,91,20,120,27,59,206,70,157,124,40,102,3,73,68,28,92,151,10,72,106,105,119,136,105,104,16,115,21,47,206,60,162,121,44,103,3,89,67,21,13,158,9,66,114,94,120

Sequence (378 aa):
GQKECDNALRQLETVRELLENPVQPINDMSYFGCLDSVMENSKVLGEAMTGISQNAKNGNLPEFGDAIATASKALCGFTEAAAQAAYLVGVSDPNSQAQISPEGRAAMEEPIVISAKTMLEESAGGLIQTARALAVNPRDPPRWSVLAGHSRTVSDSIKKLITSMRDPGQKECDNALRQLETVRELLENPVQPINDMSYFGCLDSVMENSKVLGEAMTGISQNAKNGNNLPEFGDAIATASKALCGFTEAAAQAAYLVGVSDPNSQAQISPEGRAAMEPIVISAKTMLESAGGLIQTARALAVNPRDPPRWSVLAGHSRTVSDSIKKLITSMRPYFVETPYGYQLDLDFLKYVDDIQPYFVETPYGYQLDLDFLKYVDDIQ

Radius of gyration: 42.16 Å; Cα contacts (8 Å, |Δi|>4): 355; chains: 4; bounding box: 67×57×146 Å

Secondary structure (DSSP, 8-state):
-HHHHHHHHHHHHHHTHHHH---S--SS--HHHHHHHHHHHHHHHHHHHHHHHHHHHHT-HHHHHHHHHHHHHHHHHHHHHHHHHHHHHHHT-TT---PPPHHHHHHHHHHHHHHHHHHHHHHHHHHHHHHHHH----HHHHHHHHHHHHHHHHHHHHHHHHHH-/---HHHHHHHHHHHHHTHHHH---S--SS--HHHHHHHHHHHHHHHHHHHHHHHHHHHHT-HHHHHHHHHHHHHHHHHHHHHHHHHHHHHHHTSTT------HHHHHHHHHHHHHHHHHHHHHHHHHHHHHHHHH----HHHHHHHHHHHHHHHHHHHHHHHHH-/--EEEPGGG-EEE-HHHHHHHHH-/--EEEPGGG-EEE-HHHHHHHHH-